Protein AF-0000000086153355 (afdb_homodimer)

Radius of gyration: 29.89 Å; Cα contacts (8 Å, |Δi|>4): 1565; chains: 2; bounding box: 69×89×56 Å

Sequence (736 aa):
MDMRAFPSSAESAKGYLESCPCASPSWCLPVALGPRGNETKKPEIFAFSVETDDRWKYYDWEKVTTVAWNVDKELMCHAHSKGVKIVVKHNFDDTDKLCDAGARRQWIQDTYEMIVSNYADGVNIDTEKPMYGNTARCQTQLVRELRTELNRHPLTRHAQITFDVSWAPRGVDGRYYEWQAIADVVDFLFVMSYDMRSQIYYQCIAAANSPLPLVRQGLEEFIKGFGIAPSKLVLGIPWYGYQYACDSYTPDNDICTIRAEPFFGAPCSDAAGKQINYGDIQRLVRTHGNSSRRWDALTSSPYLVYHDANPDTVIQLWYDDEESLRAKYRLVKELGLRGVGMWNADTLDYAEDLVGSQRMWDALEAAAMDMRAFPSSAESAKGYLESCPCASPSWCLPVALGPRGNETKKPEIFAFSVETDDRWKYYDWEKVTTVAWNVDKELMCHAHSKGVKIVVKHNFDDTDKLCDAGARRQWIQDTYEMIVSNYADGVNIDTEKPMYGNTARCQTQLVRELRTELNRHPLTRHAQITFDVSWAPRGVDGRYYEWQAIADVVDFLFVMSYDMRSQIYYQCIAAANSPLPLVRQGLEEFIKGFGIAPSKLVLGIPWYGYQYACDSYTPDNDICTIRAEPFFGAPCSDAAGKQINYGDIQRLVRTHGNSSRRWDALTSSPYLVYHDANPDTVIQLWYDDEESLRAKYRLVKELGLRGVGMWNADTLDYAEDLVGSQRMWDALEAAA

Nearest PDB structures (foldseek):
  4wiw-assembly6_F  TM=7.498E-01  e=8.161E-22  Desulfitobacterium hafniense DCB-2
  1itx-assembly1_A  TM=7.647E-01  e=3.119E-18  Niallia circulans
  6hm1-assembly1_A  TM=7.223E-01  e=4.065E-15  Serratia proteamaculans 568
  6f8n-assembly1_A  TM=7.076E-01  e=6.557E-15  Serratia proteamaculans 568
  4nzc-assembly1_A  TM=6.973E-01  e=1.192E-14  Serratia proteamaculans 568

Structure (mmCIF, N/CA/C/O backbone):
data_AF-0000000086153355-model_v1
#
loop_
_entity.id
_entity.type
_entity.pdbx_description
1 polymer 'GH18 domain-containing protein'
#
loop_
_atom_site.group_PDB
_atom_site.id
_atom_site.type_symbol
_atom_site.label_atom_id
_atom_site.label_alt_id
_atom_site.label_comp_id
_atom_site.label_asym_id
_atom_site.label_entity_id
_atom_site.label_seq_id
_atom_site.pdbx_PDB_ins_code
_atom_site.Cartn_x
_atom_site.Cartn_y
_atom_site.Cartn_z
_atom_site.occupancy
_atom_site.B_iso_or_equiv
_atom_site.auth_seq_id
_atom_site.auth_comp_id
_atom_site.auth_asym_id
_atom_site.auth_atom_id
_atom_site.pdbx_PDB_model_num
ATOM 1 N N . MET A 1 1 ? -28.953 41.375 13.219 1 29.53 1 MET A N 1
ATOM 2 C CA . MET A 1 1 ? -28.578 39.938 13.297 1 29.53 1 MET A CA 1
ATOM 3 C C . MET A 1 1 ? -29.531 39.188 14.188 1 29.53 1 MET A C 1
ATOM 5 O O . MET A 1 1 ? -29.766 39.562 15.336 1 29.53 1 MET A O 1
ATOM 9 N N . ASP A 1 2 ? -30.5 38.562 13.609 1 32.41 2 ASP A N 1
ATOM 10 C CA . ASP A 1 2 ? -31.656 38.062 14.344 1 32.41 2 ASP A CA 1
ATOM 11 C C . ASP A 1 2 ? -31.234 36.969 15.344 1 32.41 2 ASP A C 1
ATOM 13 O O . ASP A 1 2 ? -30.766 35.906 14.953 1 32.41 2 ASP A O 1
ATOM 17 N N . MET A 1 3 ? -30.938 37.375 16.5 1 35 3 MET A N 1
ATOM 18 C CA . MET A 1 3 ? -30.734 36.469 17.625 1 35 3 MET A CA 1
ATOM 19 C C . MET A 1 3 ? -31.875 35.469 17.734 1 35 3 MET A C 1
ATOM 21 O O . MET A 1 3 ? -31.953 34.688 18.688 1 35 3 MET A O 1
ATOM 25 N N . ARG A 1 4 ? -32.844 35.656 16.828 1 43.19 4 ARG A N 1
ATOM 26 C CA . ARG A 1 4 ? -34.031 34.812 16.906 1 43.19 4 ARG A CA 1
ATOM 27 C C . ARG A 1 4 ? -33.719 33.375 16.516 1 43.19 4 ARG A C 1
ATOM 29 O O . ARG A 1 4 ? -34.625 32.531 16.5 1 43.19 4 ARG A O 1
ATOM 36 N N . ALA A 1 5 ? -32.531 33.312 15.852 1 40.62 5 ALA A N 1
ATOM 37 C CA . ALA A 1 5 ? -32.25 31.969 15.367 1 40.62 5 ALA A CA 1
ATOM 38 C C . ALA A 1 5 ? -31.75 31.078 16.5 1 40.62 5 ALA A C 1
ATOM 40 O O . ALA A 1 5 ? -31.391 29.922 16.281 1 40.62 5 ALA A O 1
ATOM 41 N N . PHE A 1 6 ? -31.109 31.531 17.625 1 45 6 PHE A N 1
ATOM 42 C CA . PHE A 1 6 ? -30.766 30.672 18.75 1 45 6 PHE A CA 1
ATOM 43 C C . PHE A 1 6 ? -32.031 30.234 19.5 1 45 6 PHE A C 1
ATOM 45 O O . PHE A 1 6 ? -32.75 31.078 20.031 1 45 6 PHE A O 1
ATOM 52 N N . PRO A 1 7 ? -32.656 29.125 19.188 1 37.38 7 PRO A N 1
ATOM 53 C CA . PRO A 1 7 ? -33.844 28.828 19.969 1 37.38 7 PRO A CA 1
ATOM 54 C C . PRO A 1 7 ? -33.688 29.141 21.453 1 37.38 7 PRO A C 1
ATOM 56 O O . PRO A 1 7 ? -32.594 29.547 21.875 1 37.38 7 PRO A O 1
ATOM 59 N N . SER A 1 8 ? -34.406 28.109 22.312 1 38 8 SER A N 1
ATOM 60 C CA . SER A 1 8 ? -34.781 28.156 23.719 1 38 8 SER A CA 1
ATOM 61 C C . SER A 1 8 ? -33.562 28.484 24.594 1 38 8 SER A C 1
ATOM 63 O O . SER A 1 8 ? -33.688 29.281 25.531 1 38 8 SER A O 1
ATOM 65 N N . SER A 1 9 ? -32.406 27.672 25.062 1 41.72 9 SER A N 1
ATOM 66 C CA . SER A 1 9 ? -31.797 28.062 26.328 1 41.72 9 SER A CA 1
ATOM 67 C C . SER A 1 9 ? -31.031 29.375 26.188 1 41.72 9 SER A C 1
ATOM 69 O O . SER A 1 9 ? -29.859 29.391 25.828 1 41.72 9 SER A O 1
ATOM 71 N N . ALA A 1 10 ? -31.531 30.375 25.797 1 48.03 10 ALA A N 1
ATOM 72 C CA . ALA A 1 10 ? -31.234 31.797 25.688 1 48.03 10 ALA A CA 1
ATOM 73 C C . ALA A 1 10 ? -30.25 32.219 26.781 1 48.03 10 ALA A C 1
ATOM 75 O O . ALA A 1 10 ? -29.328 33 26.516 1 48.03 10 ALA A O 1
ATOM 76 N N . GLU A 1 11 ? -30.625 31.656 27.906 1 45.72 11 GLU A N 1
ATOM 77 C CA . GLU A 1 11 ? -29.781 31.969 29.062 1 45.72 11 GLU A CA 1
ATOM 78 C C . GLU A 1 11 ? -28.375 31.391 28.891 1 45.72 11 GLU A C 1
ATOM 80 O O . GLU A 1 11 ? -27.391 32.031 29.219 1 45.72 11 GLU A O 1
ATOM 85 N N . SER A 1 12 ? -28.312 30.078 28.312 1 57.16 12 SER A N 1
ATOM 86 C CA . SER A 1 12 ? -27.016 29.453 28.094 1 57.16 12 SER A CA 1
ATOM 87 C C . SER A 1 12 ? -26.219 30.188 27.031 1 57.16 12 SER A C 1
ATOM 89 O O . SER A 1 12 ? -25 30.391 27.188 1 57.16 12 SER A O 1
ATOM 91 N N . ALA A 1 13 ? -26.906 30.672 26.062 1 61.5 13 ALA A N 1
ATOM 92 C CA . ALA A 1 13 ? -26.203 31.453 25.031 1 61.5 13 ALA A CA 1
ATOM 93 C C . ALA A 1 13 ? -25.75 32.812 25.578 1 61.5 13 ALA A C 1
ATOM 95 O O . ALA A 1 13 ? -24.641 33.25 25.281 1 61.5 13 ALA A O 1
ATOM 96 N N . LYS A 1 14 ? -26.656 33.469 26.453 1 64.56 14 LYS A N 1
ATOM 97 C CA . LYS A 1 14 ? -26.281 34.719 27.078 1 64.56 14 LYS A CA 1
ATOM 98 C C . LYS A 1 14 ? -25.031 34.562 27.938 1 64.56 14 LYS A C 1
ATOM 100 O O . LYS A 1 14 ? -24.109 35.375 27.875 1 64.56 14 LYS A O 1
ATOM 105 N N . GLY A 1 15 ? -25.078 33.438 28.703 1 74.25 15 GLY A N 1
ATOM 106 C CA . GLY A 1 15 ? -23.891 33.188 29.5 1 74.25 15 GLY A CA 1
ATOM 107 C C . GLY A 1 15 ? -22.656 32.906 28.656 1 74.25 15 GLY A C 1
ATOM 108 O O . GLY A 1 15 ? -21.562 33.375 28.969 1 74.25 15 GLY A O 1
ATOM 109 N N . TYR A 1 16 ? -22.906 32.312 27.547 1 82.94 16 TYR A N 1
ATOM 110 C CA . TYR A 1 16 ? -21.844 31.984 26.609 1 82.94 16 TYR A CA 1
ATOM 111 C C . TYR A 1 16 ? -21.203 33.25 26.062 1 82.94 16 TYR A C 1
ATOM 113 O O . TYR A 1 16 ? -19.969 33.375 26.078 1 82.94 16 TYR A O 1
ATOM 121 N N . LEU A 1 17 ? -21.922 34.25 25.719 1 85.5 17 LEU A N 1
ATOM 122 C CA . LEU A 1 17 ? -21.391 35.469 25.109 1 85.5 17 LEU A CA 1
ATOM 123 C C . LEU A 1 17 ? -20.875 36.406 26.172 1 85.5 17 LEU A C 1
ATOM 125 O O . LEU A 1 17 ? -19.969 37.219 25.922 1 85.5 17 LEU A O 1
ATOM 129 N N . GLU A 1 18 ? -21.453 36.312 27.406 1 86.38 18 GLU A N 1
ATOM 130 C CA . GLU A 1 18 ? -21.016 37.156 28.5 1 86.38 18 GLU A CA 1
ATOM 131 C C . GLU A 1 18 ? -19.578 36.844 28.906 1 86.38 18 GLU A C 1
ATOM 133 O O . GLU A 1 18 ? -18.844 37.719 29.375 1 86.38 18 GLU A O 1
ATOM 138 N N . SER A 1 19 ? -19.172 35.656 28.688 1 89.56 19 SER A N 1
ATOM 139 C CA . SER A 1 19 ? -17.844 35.219 29.078 1 89.56 19 SER A CA 1
ATOM 140 C C . SER A 1 19 ? -16.875 35.281 27.906 1 89.56 19 SER A C 1
ATOM 142 O O . SER A 1 19 ? -15.719 34.844 28.016 1 89.56 19 SER A O 1
ATOM 144 N N . CYS A 1 20 ? -17.375 35.906 26.875 1 93.06 20 CYS A N 1
ATOM 145 C CA . CYS A 1 20 ? -16.547 36.031 25.688 1 93.06 20 CYS A CA 1
ATOM 146 C C . CYS A 1 20 ? -15.32 36.906 25.953 1 93.06 20 CYS A C 1
ATOM 148 O O . CYS A 1 20 ? -15.461 38.031 26.391 1 93.06 20 CYS A O 1
ATOM 150 N N . PRO A 1 21 ? -14.156 36.375 25.719 1 95.38 21 PRO A N 1
ATOM 151 C CA . PRO A 1 21 ? -12.93 37.156 26 1 95.38 21 PRO A CA 1
ATOM 152 C C . PRO A 1 21 ? -12.57 38.125 24.875 1 95.38 21 PRO A C 1
ATOM 154 O O . PRO A 1 21 ? -11.57 38.844 24.969 1 95.38 21 PRO A O 1
ATOM 157 N N . CYS A 1 22 ? -13.273 38.156 23.844 1 95.94 22 CYS A N 1
ATOM 158 C CA . CYS A 1 22 ? -12.922 38.938 22.672 1 95.94 22 CYS A CA 1
ATOM 159 C C . CYS A 1 22 ? -13.469 40.344 22.797 1 95.94 22 CYS A C 1
ATOM 161 O O . CYS A 1 22 ? -14.398 40.594 23.562 1 95.94 22 CYS A O 1
ATOM 163 N N . ALA A 1 23 ? -12.867 41.281 21.984 1 94.12 23 ALA A N 1
ATOM 164 C CA . ALA A 1 23 ? -13.32 42.656 21.953 1 94.12 23 ALA A CA 1
ATOM 165 C C . ALA A 1 23 ? -14.75 42.75 21.422 1 94.12 23 ALA A C 1
ATOM 167 O O . ALA A 1 23 ? -15.523 43.625 21.859 1 94.12 23 ALA A O 1
ATOM 168 N N . SER A 1 24 ? -15.047 41.844 20.453 1 91.62 24 SER A N 1
ATOM 169 C CA . SER A 1 24 ? -16.391 41.75 19.922 1 91.62 24 SER A CA 1
ATOM 170 C C . SER A 1 24 ? -17.031 40.406 20.297 1 91.62 24 SER A C 1
ATOM 172 O O . SER A 1 24 ? -16.484 39.344 19.953 1 91.62 24 SER A O 1
ATOM 174 N N . PRO A 1 25 ? -18.141 40.469 20.859 1 90.12 25 PRO A N 1
ATOM 175 C CA . PRO A 1 25 ? -18.797 39.188 21.219 1 90.12 25 PRO A CA 1
ATOM 176 C C . PRO A 1 25 ? -19.125 38.344 20.016 1 90.12 25 PRO A C 1
ATOM 178 O O . PRO A 1 25 ? -19.219 37.125 20.125 1 90.12 25 PRO A O 1
ATOM 181 N N . SER A 1 26 ? -19.328 38.906 18.859 1 89.81 26 SER A N 1
ATOM 182 C CA . SER A 1 26 ? -19.641 38.156 17.656 1 89.81 26 SER A CA 1
ATOM 183 C C . SER A 1 26 ? -18.5 37.219 17.266 1 89.81 26 SER A C 1
ATOM 185 O O . SER A 1 26 ? -18.703 36.25 16.531 1 89.81 26 SER A O 1
ATOM 187 N N . TRP A 1 27 ? -17.234 37.562 17.75 1 92.75 27 TRP A N 1
ATOM 188 C CA . TRP A 1 27 ? -16.062 36.719 17.438 1 92.75 27 TRP A CA 1
ATOM 189 C C . TRP A 1 27 ? -16.062 35.438 18.281 1 92.75 27 TRP A C 1
ATOM 191 O O . TRP A 1 27 ? -15.281 34.531 18.016 1 92.75 27 TRP A O 1
ATOM 201 N N . CYS A 1 28 ? -17 35.375 19.234 1 93.81 28 CYS A N 1
ATOM 202 C CA . CYS A 1 28 ? -17.094 34.156 20.047 1 93.81 28 CYS A CA 1
ATOM 203 C C . CYS A 1 28 ? -18.172 33.219 19.5 1 93.81 28 CYS A C 1
ATOM 205 O O . CYS A 1 28 ? -18.344 32.125 20.016 1 93.81 28 CYS A O 1
ATOM 207 N N . LEU A 1 29 ? -18.812 33.594 18.453 1 92.5 29 LEU A N 1
ATOM 208 C CA . LEU A 1 29 ? -19.688 32.688 17.703 1 92.5 29 LEU A CA 1
ATOM 209 C C . LEU A 1 29 ? -18.891 31.875 16.719 1 92.5 29 LEU A C 1
ATOM 211 O O . LEU A 1 29 ? -17.859 32.312 16.203 1 92.5 29 LEU A O 1
ATOM 215 N N . PRO A 1 30 ? -19.406 30.625 16.484 1 93.5 30 PRO A N 1
ATOM 216 C CA . PRO A 1 30 ? -18.766 29.891 15.391 1 93.5 30 PRO A CA 1
ATOM 217 C C . PRO A 1 30 ? -18.703 30.703 14.094 1 93.5 30 PRO A C 1
ATOM 219 O O . PRO A 1 30 ? -19.641 31.422 13.773 1 93.5 30 PRO A O 1
ATOM 222 N N . VAL A 1 31 ? -17.656 30.531 13.367 1 93.38 31 VAL A N 1
ATOM 223 C CA . VAL A 1 31 ? -17.422 31.266 12.133 1 93.38 31 VAL A CA 1
ATOM 224 C C . VAL A 1 31 ? -18.594 31.078 11.18 1 93.38 31 VAL A C 1
ATOM 226 O O . VAL A 1 31 ? -19 32 10.492 1 93.38 31 VAL A O 1
ATOM 229 N N . ALA A 1 32 ? -19.125 29.891 11.125 1 88.94 32 ALA A N 1
ATOM 230 C CA . ALA A 1 32 ? -20.25 29.562 10.242 1 88.94 32 ALA A CA 1
ATOM 231 C C . ALA A 1 32 ? -21.453 30.453 10.531 1 88.94 32 ALA A C 1
ATOM 233 O O . ALA A 1 32 ? -22.297 30.672 9.656 1 88.94 32 ALA A O 1
ATOM 234 N N . LEU A 1 33 ? -21.562 30.922 11.703 1 80.38 33 LEU A N 1
ATOM 235 C CA . LEU A 1 33 ? -22.688 31.75 12.133 1 80.38 33 LEU A CA 1
ATOM 236 C C . LEU A 1 33 ? -22.297 33.219 12.188 1 80.38 33 LEU A C 1
ATOM 238 O O . LEU A 1 33 ? -23.141 34.062 12.477 1 80.38 33 LEU A O 1
ATOM 242 N N . GLY A 1 34 ? -21 33.375 11.852 1 69.12 34 GLY A N 1
ATOM 243 C CA . GLY A 1 34 ? -20.516 34.719 11.938 1 69.12 34 GLY A CA 1
ATOM 244 C C . GLY A 1 34 ? -20.688 35.5 10.648 1 69.12 34 GLY A C 1
ATOM 245 O O . GLY A 1 34 ? -21.25 35 9.68 1 69.12 34 GLY A O 1
ATOM 246 N N . PRO A 1 35 ? -20.391 36.656 10.727 1 66.81 35 PRO A N 1
ATOM 247 C CA . PRO A 1 35 ? -20.578 37.531 9.586 1 66.81 35 PRO A CA 1
ATOM 248 C C . PRO A 1 35 ? -19.859 37.062 8.328 1 66.81 35 PRO A C 1
ATOM 250 O O . PRO A 1 35 ? -20.234 37.406 7.215 1 66.81 35 PRO A O 1
ATOM 253 N N . ARG A 1 36 ? -18.891 36.156 8.445 1 66.19 36 ARG A N 1
ATOM 254 C CA . ARG A 1 36 ? -18.078 35.688 7.324 1 66.19 36 ARG A CA 1
ATOM 255 C C . ARG A 1 36 ? -18.359 34.25 6.98 1 66.19 36 ARG A C 1
ATOM 257 O O . ARG A 1 36 ? -17.562 33.594 6.301 1 66.19 36 ARG A O 1
ATOM 264 N N . GLY A 1 37 ? -19.375 33.656 7.57 1 65.06 37 GLY A N 1
ATOM 265 C CA . GLY A 1 37 ? -19.672 32.25 7.434 1 65.06 37 GLY A CA 1
ATOM 266 C C . GLY A 1 37 ? -19.828 31.812 5.988 1 65.06 37 GLY A C 1
ATOM 267 O O . GLY A 1 37 ? -19.625 30.641 5.664 1 65.06 37 GLY A O 1
ATOM 268 N N . ASN A 1 38 ? -20.266 32.625 5.074 1 56.66 38 ASN A N 1
ATOM 269 C CA . ASN A 1 38 ? -20.609 32.25 3.705 1 56.66 38 ASN A CA 1
ATOM 270 C C . ASN A 1 38 ? -19.453 32.562 2.744 1 56.66 38 ASN A C 1
ATOM 272 O O . ASN A 1 38 ? -19.594 32.406 1.532 1 56.66 38 ASN A O 1
ATOM 276 N N . GLU A 1 39 ? -18.406 33 3.137 1 53.31 39 GLU A N 1
ATOM 277 C CA . GLU A 1 39 ? -17.406 33.5 2.195 1 53.31 39 GLU A CA 1
ATOM 278 C C . GLU A 1 39 ? -16.578 32.344 1.614 1 53.31 39 GLU A C 1
ATOM 280 O O . GLU A 1 39 ? -15.773 32.562 0.706 1 53.31 39 GLU A O 1
ATOM 285 N N . THR A 1 40 ? -16.422 31.031 2.041 1 57.69 40 THR A N 1
ATOM 286 C CA . THR A 1 40 ? -15.133 30.406 1.789 1 57.69 40 THR A CA 1
ATOM 287 C C . THR A 1 40 ? -15.156 29.625 0.48 1 57.69 40 THR A C 1
ATOM 289 O O . THR A 1 40 ? -15.797 28.578 0.392 1 57.69 40 THR A O 1
ATOM 292 N N . LYS A 1 41 ? -15.172 30.312 -0.732 1 62.72 41 LYS A N 1
ATOM 293 C CA . LYS A 1 41 ? -14.977 29.594 -1.983 1 62.72 41 LYS A CA 1
ATOM 294 C C . LYS A 1 41 ? -13.516 29.188 -2.158 1 62.72 41 LYS A C 1
ATOM 296 O O . LYS A 1 41 ? -13.117 28.703 -3.225 1 62.72 41 LYS A O 1
ATOM 301 N N . LYS A 1 42 ? -12.695 29.156 -1.145 1 80.94 42 LYS A N 1
ATOM 302 C CA . LYS A 1 42 ? -11.273 28.891 -1.334 1 80.94 42 LYS A CA 1
ATOM 303 C C . LYS A 1 42 ? -10.906 27.484 -0.849 1 80.94 42 LYS A C 1
ATOM 305 O O . LYS A 1 42 ? -11.641 26.891 -0.056 1 80.94 42 LYS A O 1
ATOM 310 N N . PRO A 1 43 ? -9.93 26.953 -1.496 1 92.19 43 PRO A N 1
ATOM 311 C CA . PRO A 1 43 ? -9.43 25.688 -0.966 1 92.19 43 PRO A CA 1
ATOM 312 C C . PRO A 1 43 ? -9.133 25.75 0.53 1 92.19 43 PRO A C 1
ATOM 314 O O . PRO A 1 43 ? -8.703 26.797 1.037 1 92.19 43 PRO A O 1
ATOM 317 N N . GLU A 1 44 ? -9.516 24.734 1.156 1 96.56 44 GLU A N 1
ATOM 318 C CA . GLU A 1 44 ? -9.156 24.609 2.568 1 96.56 44 GLU A CA 1
ATOM 319 C C . GLU A 1 44 ? -7.652 24.75 2.773 1 96.56 44 GLU A C 1
ATOM 321 O O . GLU A 1 44 ? -6.859 24.109 2.08 1 96.56 44 GLU A O 1
ATOM 326 N N . ILE A 1 45 ? -7.238 25.703 3.531 1 98 45 ILE A N 1
ATOM 327 C CA . ILE A 1 45 ? -5.879 25.781 4.055 1 98 45 ILE A CA 1
ATOM 328 C C . ILE A 1 45 ? -5.883 25.5 5.555 1 98 45 ILE A C 1
ATOM 330 O O . ILE A 1 45 ? -6.191 26.391 6.355 1 98 45 ILE A O 1
ATOM 334 N N . PHE A 1 46 ? -5.543 24.266 5.918 1 98.31 46 PHE A N 1
ATOM 335 C CA . PHE A 1 46 ? -5.652 23.719 7.262 1 98.31 46 PHE A CA 1
ATOM 336 C C . PHE A 1 46 ? -4.301 23.719 7.965 1 98.31 46 PHE A C 1
ATOM 338 O O . PHE A 1 46 ? -3.41 22.938 7.621 1 98.31 46 PHE A O 1
ATOM 345 N N . ALA A 1 47 ? -4.094 24.562 8.977 1 98.69 47 ALA A N 1
ATOM 346 C CA . ALA A 1 47 ? -2.789 24.734 9.609 1 98.69 47 ALA A CA 1
ATOM 347 C C . ALA A 1 47 ? -2.799 24.188 11.039 1 98.69 47 ALA A C 1
ATOM 349 O O . ALA A 1 47 ? -3.609 24.625 11.859 1 98.69 47 ALA A O 1
ATOM 350 N N . PHE A 1 48 ? -1.908 23.312 11.344 1 98.88 48 PHE A N 1
ATOM 351 C CA . PHE A 1 48 ? -1.728 22.875 12.727 1 98.88 48 PHE A CA 1
ATOM 352 C C . PHE A 1 48 ? -0.868 23.875 13.5 1 98.88 48 PHE A C 1
ATOM 354 O O . PHE A 1 48 ? 0.189 24.297 13.016 1 98.88 48 PHE A O 1
ATOM 361 N N . SER A 1 49 ? -1.345 24.312 14.578 1 98.62 49 SER A N 1
ATOM 362 C CA . SER A 1 49 ? -0.659 25.188 15.531 1 98.62 49 SER A CA 1
ATOM 363 C C . SER A 1 49 ? -0.399 24.484 16.844 1 98.62 49 SER A C 1
ATOM 365 O O . SER A 1 49 ? -1.336 24.172 17.594 1 98.62 49 SER A O 1
ATOM 367 N N . VAL A 1 50 ? 0.883 24.25 17.156 1 96.94 50 VAL A N 1
ATOM 368 C CA . VAL A 1 50 ? 1.139 23.344 18.281 1 96.94 50 VAL A CA 1
ATOM 369 C C . VAL A 1 50 ? 1.957 24.078 19.344 1 96.94 50 VAL A C 1
ATOM 371 O O . VAL A 1 50 ? 2.045 23.625 20.484 1 96.94 50 VAL A O 1
ATOM 374 N N . GLU A 1 51 ? 2.5 25.219 19.016 1 95.44 51 GLU A N 1
ATOM 375 C CA . GLU A 1 51 ? 3.285 25.984 19.969 1 95.44 51 GLU A CA 1
ATOM 376 C C . GLU A 1 51 ? 2.395 26.906 20.812 1 95.44 51 GLU A C 1
ATOM 378 O O . GLU A 1 51 ? 1.322 27.312 20.359 1 95.44 51 GLU A O 1
ATOM 383 N N . THR A 1 52 ? 2.848 27.266 21.953 1 91.06 52 THR A N 1
ATOM 384 C CA . THR A 1 52 ? 2.051 28.062 22.875 1 91.06 52 THR A CA 1
ATOM 385 C C . THR A 1 52 ? 2.498 29.516 22.844 1 91.06 52 THR A C 1
ATOM 387 O O . THR A 1 52 ? 1.938 30.359 23.562 1 91.06 52 THR A O 1
ATOM 390 N N . ASP A 1 53 ? 3.469 29.828 22.062 1 93.12 53 ASP A N 1
ATOM 391 C CA . ASP A 1 53 ? 3.922 31.219 21.969 1 93.12 53 ASP A CA 1
ATOM 392 C C . ASP A 1 53 ? 3.186 31.969 20.844 1 93.12 53 ASP A C 1
ATOM 394 O O . ASP A 1 53 ? 2.178 31.469 20.328 1 93.12 53 ASP A O 1
ATOM 398 N N . ASP A 1 54 ? 3.584 33.219 20.5 1 93.75 54 ASP A N 1
ATOM 399 C CA . ASP A 1 54 ? 2.814 34.125 19.656 1 93.75 54 ASP A CA 1
ATOM 400 C C . ASP A 1 54 ? 3.164 33.938 18.188 1 93.75 54 ASP A C 1
ATOM 402 O O . ASP A 1 54 ? 2.877 34.812 17.359 1 93.75 54 ASP A O 1
ATOM 406 N N . ARG A 1 55 ? 3.723 32.781 17.781 1 95.62 55 ARG A N 1
ATOM 407 C CA . ARG A 1 55 ? 4.094 32.562 16.391 1 95.62 55 ARG A CA 1
ATOM 408 C C . ARG A 1 55 ? 2.877 32.656 15.469 1 95.62 55 ARG A C 1
ATOM 410 O O . ARG A 1 55 ? 2.998 33.062 14.305 1 95.62 55 ARG A O 1
ATOM 417 N N . TRP A 1 56 ? 1.726 32.344 16.062 1 97.88 56 TRP A N 1
ATOM 418 C CA . TRP A 1 56 ? 0.514 32.344 15.25 1 97.88 56 TRP A CA 1
ATOM 419 C C . TRP A 1 56 ? 0.248 33.75 14.688 1 97.88 56 TRP A C 1
ATOM 421 O O . TRP A 1 56 ? -0.433 33.906 13.672 1 97.88 56 TRP A O 1
ATOM 431 N N . LYS A 1 57 ? 0.755 34.812 15.312 1 97.62 57 LYS A N 1
ATOM 432 C CA . LYS A 1 57 ? 0.544 36.188 14.859 1 97.62 57 LYS A CA 1
ATOM 433 C C . LYS A 1 57 ? 1.176 36.406 13.492 1 97.62 57 LYS A C 1
ATOM 435 O O . LYS A 1 57 ? 0.848 37.406 12.805 1 97.62 57 LYS A O 1
ATOM 440 N N . TYR A 1 58 ? 2.07 35.5 13.094 1 97.56 58 TYR A N 1
ATOM 441 C CA . TYR A 1 58 ? 2.818 35.688 11.852 1 97.56 58 TYR A CA 1
ATOM 442 C C . TYR A 1 58 ? 2.279 34.781 10.75 1 97.56 58 TYR A C 1
ATOM 444 O O . TYR A 1 58 ? 2.824 34.75 9.648 1 97.56 58 TYR A O 1
ATOM 452 N N . TYR A 1 59 ? 1.237 33.938 11 1 98.19 59 TYR A N 1
ATOM 453 C CA . TYR A 1 59 ? 0.613 33.156 9.945 1 98.19 59 TYR A CA 1
ATOM 454 C C . TYR A 1 59 ? 0.077 34.062 8.836 1 98.19 59 TYR A C 1
ATOM 456 O O . TYR A 1 59 ? -0.082 35.25 9.031 1 98.19 59 TYR A O 1
ATOM 464 N N . ASP A 1 60 ? -0.088 33.562 7.617 1 97.44 60 ASP A N 1
ATOM 465 C CA . ASP A 1 60 ? -0.775 34.312 6.562 1 97.44 60 ASP A CA 1
ATOM 466 C C . ASP A 1 60 ? -2.291 34.188 6.699 1 97.44 60 ASP A C 1
ATOM 468 O O . ASP A 1 60 ? -2.895 33.281 6.137 1 97.44 60 ASP A O 1
ATOM 472 N N . TRP A 1 61 ? -2.912 35.156 7.355 1 96.31 61 TRP A N 1
ATOM 473 C CA . TRP A 1 61 ? -4.316 35.094 7.738 1 96.31 61 TRP A CA 1
ATOM 474 C C . TRP A 1 61 ? -5.223 35.344 6.543 1 96.31 61 TRP A C 1
ATOM 476 O O . TRP A 1 61 ? -6.438 35.156 6.617 1 96.31 61 TRP A O 1
ATOM 486 N N . GLU A 1 62 ? -4.68 35.781 5.43 1 93.5 62 GLU A N 1
ATOM 487 C CA . GLU A 1 62 ? -5.457 35.906 4.199 1 93.5 62 GLU A CA 1
ATOM 488 C C . GLU A 1 62 ? -5.633 34.562 3.508 1 93.5 62 GLU A C 1
ATOM 490 O O . GLU A 1 62 ? -6.496 34.406 2.639 1 93.5 62 GLU A O 1
ATOM 495 N N . LYS A 1 63 ? -4.797 33.594 3.955 1 95.06 63 LYS A N 1
ATOM 496 C CA . LYS A 1 63 ? -4.812 32.281 3.279 1 95.06 63 LYS A CA 1
ATOM 497 C C . LYS A 1 63 ? -5.414 31.219 4.176 1 95.06 63 LYS A C 1
ATOM 499 O O . LYS A 1 63 ? -6.184 30.375 3.707 1 95.06 63 LYS A O 1
ATOM 504 N N . VAL A 1 64 ? -5.078 31.188 5.41 1 96.56 64 VAL A N 1
ATOM 505 C CA . VAL A 1 64 ? -5.469 30.125 6.324 1 96.56 64 VAL A CA 1
ATOM 506 C C . VAL A 1 64 ? -6.988 30.109 6.492 1 96.56 64 VAL A C 1
ATOM 508 O O . VAL A 1 64 ? -7.609 31.172 6.617 1 96.56 64 VAL A O 1
ATOM 511 N N . THR A 1 65 ? -7.609 28.906 6.41 1 96.25 65 THR A N 1
ATOM 512 C CA . THR A 1 65 ? -9.055 28.797 6.586 1 96.25 65 THR A CA 1
ATOM 513 C C . THR A 1 65 ? -9.383 28.141 7.926 1 96.25 65 THR A C 1
ATOM 515 O O . THR A 1 65 ? -10.484 28.328 8.453 1 96.25 65 THR A O 1
ATOM 518 N N . THR A 1 66 ? -8.477 27.344 8.438 1 97.44 66 THR A N 1
ATOM 519 C CA . THR A 1 66 ? -8.672 26.625 9.695 1 97.44 66 THR A CA 1
ATOM 520 C C . THR A 1 66 ? -7.355 26.469 10.445 1 97.44 66 THR A C 1
ATOM 522 O O . THR A 1 66 ? -6.336 26.125 9.852 1 97.44 66 THR A O 1
ATOM 525 N N . VAL A 1 67 ? -7.305 26.797 11.719 1 98.5 67 VAL A N 1
ATOM 526 C CA . VAL A 1 67 ? -6.191 26.516 12.617 1 98.5 67 VAL A CA 1
ATOM 527 C C . VAL A 1 67 ? -6.59 25.406 13.594 1 98.5 67 VAL A C 1
ATOM 529 O O . VAL A 1 67 ? -7.648 25.469 14.219 1 98.5 67 VAL A O 1
ATOM 532 N N . ALA A 1 68 ? -5.738 24.406 13.727 1 98.81 68 ALA A N 1
ATOM 533 C CA . ALA A 1 68 ? -6.082 23.25 14.539 1 98.81 68 ALA A CA 1
ATOM 534 C C . ALA A 1 68 ? -5.203 23.156 15.781 1 98.81 68 ALA A C 1
ATOM 536 O O . ALA A 1 68 ? -4.02 23.5 15.734 1 98.81 68 ALA A O 1
ATOM 537 N N . TRP A 1 69 ? -5.766 22.719 16.922 1 98.62 69 TRP A N 1
ATOM 538 C CA . TRP A 1 69 ? -5.129 22.188 18.125 1 98.62 69 TRP A CA 1
ATOM 539 C C . TRP A 1 69 ? -4.805 23.297 19.109 1 98.62 69 TRP A C 1
ATOM 541 O O . TRP A 1 69 ? -4.758 23.062 20.312 1 98.62 69 TRP A O 1
ATOM 551 N N . ASN A 1 70 ? -4.527 24.547 18.641 1 98.06 70 ASN A N 1
ATOM 552 C CA . ASN A 1 70 ? -4.211 25.672 19.516 1 98.06 70 ASN A CA 1
ATOM 553 C C . ASN A 1 70 ? -5.473 26.375 20 1 98.06 70 ASN A C 1
ATOM 555 O O . ASN A 1 70 ? -6.25 26.891 19.203 1 98.06 70 ASN A O 1
ATOM 559 N N . VAL A 1 71 ? -5.691 26.484 21.328 1 95.62 71 VAL A N 1
ATOM 560 C CA . VAL A 1 71 ? -6.945 27 21.859 1 95.62 71 VAL A CA 1
ATOM 561 C C . VAL A 1 71 ? -6.68 28.297 22.625 1 95.62 71 VAL A C 1
ATOM 563 O O . VAL A 1 71 ? -7.465 28.688 23.484 1 95.62 71 VAL A O 1
ATOM 566 N N . ASP A 1 72 ? -5.504 28.906 22.328 1 97.44 72 ASP A N 1
ATOM 567 C CA . ASP A 1 72 ? -5.234 30.234 22.875 1 97.44 72 ASP A CA 1
ATOM 568 C C . ASP A 1 72 ? -6.367 31.203 22.547 1 97.44 72 ASP A C 1
ATOM 570 O O . ASP A 1 72 ? -6.809 31.297 21.391 1 97.44 72 ASP A O 1
ATOM 574 N N . LYS A 1 73 ? -6.848 31.953 23.578 1 97 73 LYS A N 1
ATOM 575 C CA . LYS A 1 73 ? -8.031 32.781 23.391 1 97 73 LYS A CA 1
ATOM 576 C C . LYS A 1 73 ? -7.711 34 22.531 1 97 73 LYS A C 1
ATOM 578 O O . LYS A 1 73 ? -8.562 34.469 21.781 1 97 73 LYS A O 1
ATOM 583 N N . GLU A 1 74 ? -6.52 34.5 22.625 1 97.31 74 GLU A N 1
ATOM 584 C CA . GLU A 1 74 ? -6.145 35.625 21.734 1 97.31 74 GLU A CA 1
ATOM 585 C C . GLU A 1 74 ? -6.082 35.156 20.281 1 97.31 74 GLU A C 1
ATOM 587 O O . GLU A 1 74 ? -6.527 35.875 19.375 1 97.31 74 GLU A O 1
ATOM 592 N N . LEU A 1 75 ? -5.5 33.969 20.062 1 98 75 LEU A N 1
ATOM 593 C CA . LEU A 1 75 ? -5.492 33.375 18.734 1 98 75 LEU A CA 1
ATOM 594 C C . LEU A 1 75 ? -6.914 33.156 18.219 1 98 75 LEU A C 1
ATOM 596 O O . LEU A 1 75 ? -7.219 33.531 17.078 1 98 75 LEU A O 1
ATOM 600 N N . MET A 1 76 ? -7.73 32.594 19.094 1 97.19 76 MET A N 1
ATOM 601 C CA . MET A 1 76 ? -9.117 32.312 18.734 1 97.19 76 MET A CA 1
ATOM 602 C C . MET A 1 76 ? -9.828 33.594 18.312 1 97.19 76 MET A C 1
ATOM 604 O O . MET A 1 76 ? -10.453 33.656 17.25 1 97.19 76 MET A O 1
ATOM 608 N N . CYS A 1 77 ? -9.727 34.719 19.062 1 97.06 77 CYS A N 1
ATOM 609 C CA . CYS A 1 77 ? -10.352 36 18.75 1 97.06 77 CYS A CA 1
ATOM 610 C C . CYS A 1 77 ? -9.836 36.531 17.422 1 97.06 77 CYS A C 1
ATOM 612 O O . CYS A 1 77 ? -10.617 37 16.594 1 97.06 77 CYS A O 1
ATOM 614 N N . HIS A 1 78 ? -8.57 36.469 17.281 1 97.19 78 HIS A N 1
ATOM 615 C CA . HIS A 1 78 ? -7.957 36.938 16.047 1 97.19 78 HIS A CA 1
ATOM 616 C C . HIS A 1 78 ? -8.438 36.156 14.836 1 97.19 78 HIS A C 1
ATOM 618 O O . HIS A 1 78 ? -8.852 36.75 13.836 1 97.19 78 HIS A O 1
ATOM 624 N N . ALA A 1 79 ? -8.398 34.812 14.922 1 96.81 79 ALA A N 1
ATOM 625 C CA . ALA A 1 79 ? -8.836 33.938 13.828 1 96.81 79 ALA A CA 1
ATOM 626 C C . ALA A 1 79 ? -10.281 34.219 13.445 1 96.81 79 ALA A C 1
ATOM 628 O O . ALA A 1 79 ? -10.586 34.438 12.266 1 96.81 79 ALA A O 1
ATOM 629 N N . HIS A 1 80 ? -11.125 34.281 14.383 1 95.88 80 HIS A N 1
ATOM 630 C CA . HIS A 1 80 ? -12.547 34.531 14.133 1 95.88 80 HIS A CA 1
ATOM 631 C C . HIS A 1 80 ? -12.758 35.906 13.5 1 95.88 80 HIS A C 1
ATOM 633 O O . HIS A 1 80 ? -13.633 36.062 12.648 1 95.88 80 HIS A O 1
ATOM 639 N N . SER A 1 81 ? -12.008 36.844 13.984 1 94.5 81 SER A N 1
ATOM 640 C CA . SER A 1 81 ? -12.133 38.188 13.406 1 94.5 81 SER A CA 1
ATOM 641 C C . SER A 1 81 ? -11.82 38.188 11.914 1 94.5 81 SER A C 1
ATOM 643 O O . SER A 1 81 ? -12.234 39.062 11.18 1 94.5 81 SER A O 1
ATOM 645 N N . LYS A 1 82 ? -11.086 37.156 11.445 1 93.62 82 LYS A N 1
ATOM 646 C CA . LYS A 1 82 ? -10.688 37.062 10.047 1 93.62 82 LYS A CA 1
ATOM 647 C C . LYS A 1 82 ? -11.531 36 9.328 1 93.62 82 LYS A C 1
ATOM 649 O O . LYS A 1 82 ? -11.273 35.688 8.164 1 93.62 82 LYS A O 1
ATOM 654 N N . GLY A 1 83 ? -12.469 35.375 10.016 1 93.31 83 GLY A N 1
ATOM 655 C CA . GLY A 1 83 ? -13.289 34.312 9.438 1 93.31 83 GLY A CA 1
ATOM 656 C C . GLY A 1 83 ? -12.586 32.969 9.352 1 93.31 83 GLY A C 1
ATOM 657 O O . GLY A 1 83 ? -12.945 32.125 8.539 1 93.31 83 GLY A O 1
ATOM 658 N N . VAL A 1 84 ? -11.492 32.812 10.102 1 95.81 84 VAL A N 1
ATOM 659 C CA . VAL A 1 84 ? -10.727 31.578 10.133 1 95.81 84 VAL A CA 1
ATOM 660 C C . VAL A 1 84 ? -11.219 30.688 11.273 1 95.81 84 VAL A C 1
ATOM 662 O O . VAL A 1 84 ? -11.391 31.156 12.398 1 95.81 84 VAL A O 1
ATOM 665 N N . LYS A 1 85 ? -11.445 29.453 11.016 1 96.88 85 LYS A N 1
ATOM 666 C CA . LYS A 1 85 ? -11.961 28.5 12 1 96.88 85 LYS A CA 1
ATOM 667 C C . LYS A 1 85 ? -10.867 28.047 12.961 1 96.88 85 LYS A C 1
ATOM 669 O O . LYS A 1 85 ? -9.688 28.016 12.594 1 96.88 85 LYS A O 1
ATOM 674 N N . ILE A 1 86 ? -11.289 27.734 14.148 1 97.5 86 ILE A N 1
ATOM 675 C CA . ILE A 1 86 ? -10.469 27.062 15.148 1 97.5 86 ILE A CA 1
ATOM 676 C C . ILE A 1 86 ? -11.07 25.688 15.469 1 97.5 86 ILE A C 1
ATOM 678 O O . ILE A 1 86 ? -12.266 25.578 15.75 1 97.5 86 ILE A O 1
ATOM 682 N N . VAL A 1 87 ? -10.219 24.641 15.398 1 98.69 87 VAL A N 1
ATOM 683 C CA . VAL A 1 87 ? -10.727 23.328 15.781 1 98.69 87 VAL A CA 1
ATOM 684 C C . VAL A 1 87 ? -9.852 22.734 16.891 1 98.69 87 VAL A C 1
ATOM 686 O O . VAL A 1 87 ? -8.633 22.875 16.859 1 98.69 87 VAL A O 1
ATOM 689 N N . VAL A 1 88 ? -10.484 22.141 17.953 1 98.75 88 VAL A N 1
ATOM 690 C CA . VAL A 1 88 ? -9.766 21.531 19.062 1 98.75 88 VAL A CA 1
ATOM 691 C C . VAL A 1 88 ? -9.281 20.141 18.672 1 98.75 88 VAL A C 1
ATOM 693 O O . VAL A 1 88 ? -9.766 19.562 17.703 1 98.75 88 VAL A O 1
ATOM 696 N N . LYS A 1 89 ? -8.266 19.656 19.391 1 98.69 89 LYS A N 1
ATOM 697 C CA . LYS A 1 89 ? -7.859 18.266 19.297 1 98.69 89 LYS A CA 1
ATOM 698 C C . LYS A 1 89 ? -8.547 17.422 20.375 1 98.69 89 LYS A C 1
ATOM 700 O O . LYS A 1 89 ? -8.492 17.766 21.562 1 98.69 89 LYS A O 1
ATOM 705 N N . HIS A 1 90 ? -9.164 16.406 20.047 1 98.38 90 HIS A N 1
ATOM 706 C CA . HIS A 1 90 ? -9.633 15.43 21.016 1 98.38 90 HIS A CA 1
ATOM 707 C C . HIS A 1 90 ? -9.617 14.016 20.422 1 98.38 90 HIS A C 1
ATOM 709 O O . HIS A 1 90 ? -10.328 13.734 19.453 1 98.38 90 HIS A O 1
ATOM 715 N N . ASN A 1 91 ? -8.812 13.141 20.984 1 97.69 91 ASN A N 1
ATOM 716 C CA . ASN A 1 91 ? -8.672 11.766 20.531 1 97.69 91 ASN A CA 1
ATOM 717 C C . ASN A 1 91 ? -9.297 10.781 21.516 1 97.69 91 ASN A C 1
ATOM 719 O O . ASN A 1 91 ? -9.32 11.039 22.734 1 97.69 91 ASN A O 1
ATOM 723 N N . PHE A 1 92 ? -9.805 9.742 21.016 1 97.62 92 PHE A N 1
ATOM 724 C CA . PHE A 1 92 ? -10.164 8.609 21.859 1 97.62 92 PHE A CA 1
ATOM 725 C C . PHE A 1 92 ? -8.977 7.664 22.031 1 97.62 92 PHE A C 1
ATOM 727 O O . PHE A 1 92 ? -8.836 6.695 21.281 1 97.62 92 PHE A O 1
ATOM 734 N N . ASP A 1 93 ? -8.188 7.777 23 1 95.25 93 ASP A N 1
ATOM 735 C CA . ASP A 1 93 ? -6.883 7.137 23.125 1 95.25 93 ASP A CA 1
ATOM 736 C C . ASP A 1 93 ? -7.027 5.688 23.594 1 95.25 93 ASP A C 1
ATOM 738 O O . ASP A 1 93 ? -6.266 4.816 23.172 1 95.25 93 ASP A O 1
ATOM 742 N N . ASP A 1 94 ? -7.988 5.473 24.484 1 96.62 94 ASP A N 1
ATOM 743 C CA . ASP A 1 94 ? -8.211 4.117 24.969 1 96.62 94 ASP A CA 1
ATOM 744 C C . ASP A 1 94 ? -9.031 3.303 23.969 1 96.62 94 ASP A C 1
ATOM 746 O O . ASP A 1 94 ? -10.195 2.979 24.234 1 96.62 94 ASP A O 1
ATOM 750 N N . THR A 1 95 ? -8.375 2.867 22.938 1 97.62 95 THR A N 1
ATOM 751 C CA . THR A 1 95 ? -9.094 2.289 21.812 1 97.62 95 THR A CA 1
ATOM 752 C C . THR A 1 95 ? -9.719 0.951 22.188 1 97.62 95 THR A C 1
ATOM 754 O O . THR A 1 95 ? -10.617 0.465 21.5 1 97.62 95 THR A O 1
ATOM 757 N N . ASP A 1 96 ? -9.297 0.337 23.281 1 97.19 96 ASP A N 1
ATOM 758 C CA . ASP A 1 96 ? -9.914 -0.889 23.781 1 97.19 96 ASP A CA 1
ATOM 759 C C . ASP A 1 96 ? -11.352 -0.638 24.234 1 97.19 96 ASP A C 1
ATOM 761 O O . ASP A 1 96 ? -12.148 -1.575 24.328 1 97.19 96 ASP A O 1
ATOM 765 N N . LYS A 1 97 ? -11.688 0.651 24.453 1 98.38 97 LYS A N 1
ATOM 766 C CA . LYS A 1 97 ? -13.008 0.995 24.969 1 98.38 97 LYS A CA 1
ATOM 767 C C . LYS A 1 97 ? -13.875 1.61 23.859 1 98.38 97 LYS A C 1
ATOM 769 O O . LYS A 1 97 ? -14.992 2.066 24.125 1 98.38 97 LYS A O 1
ATOM 774 N N . LEU A 1 98 ? -13.406 1.61 22.703 1 98.56 98 LEU A N 1
ATOM 775 C CA . LEU A 1 98 ? -14.125 2.248 21.609 1 98.56 98 LEU A CA 1
ATOM 776 C C . LEU A 1 98 ? -15.5 1.606 21.406 1 98.56 98 LEU A C 1
ATOM 778 O O . LEU A 1 98 ? -16.453 2.283 21.031 1 98.56 98 LEU A O 1
ATOM 782 N N . CYS A 1 99 ? -15.586 0.323 21.734 1 98.69 99 CYS A N 1
ATOM 783 C CA . CYS A 1 99 ? -16.859 -0.359 21.469 1 98.69 99 CYS A CA 1
ATOM 784 C C . CYS A 1 99 ? -17.75 -0.323 22.703 1 98.69 99 CYS A C 1
ATOM 786 O O . CYS A 1 99 ? -18.844 -0.891 22.688 1 98.69 99 CYS A O 1
ATOM 788 N N . ASP A 1 100 ? -17.297 0.334 23.703 1 98.75 100 ASP A N 1
ATOM 789 C CA . ASP A 1 100 ? -18.125 0.611 24.875 1 98.75 100 ASP A CA 1
ATOM 790 C C . ASP A 1 100 ? -18.953 1.873 24.672 1 98.75 100 ASP A C 1
ATOM 792 O O . ASP A 1 100 ? -18.422 2.979 24.609 1 98.75 100 ASP A O 1
ATOM 796 N N . ALA A 1 101 ? -20.328 1.719 24.672 1 98.5 101 ALA A N 1
ATOM 797 C CA . ALA A 1 101 ? -21.234 2.822 24.359 1 98.5 101 ALA A CA 1
ATOM 798 C C . ALA A 1 101 ? -21.141 3.918 25.422 1 98.5 101 ALA A C 1
ATOM 800 O O . ALA A 1 101 ? -21.25 5.105 25.109 1 98.5 101 ALA A O 1
ATOM 801 N N . GLY A 1 102 ? -21 3.539 26.656 1 98.69 102 GLY A N 1
ATOM 802 C CA . GLY A 1 102 ? -20.859 4.516 27.719 1 98.69 102 GLY A CA 1
ATOM 803 C C . GLY A 1 102 ? -19.594 5.355 27.594 1 98.69 102 GLY A C 1
ATOM 804 O O . GLY A 1 102 ? -19.625 6.57 27.781 1 98.69 102 GLY A O 1
ATOM 805 N N . ALA A 1 103 ? -18.484 4.703 27.203 1 98.75 103 ALA A N 1
ATOM 806 C CA . ALA A 1 103 ? -17.219 5.406 27 1 98.75 103 ALA A CA 1
ATOM 807 C C . ALA A 1 103 ? -17.312 6.379 25.828 1 98.75 103 ALA A C 1
ATOM 809 O O . ALA A 1 103 ? -16.828 7.508 25.906 1 98.75 103 ALA A O 1
ATOM 810 N N . ARG A 1 104 ? -17.953 5.996 24.781 1 98.75 104 ARG A N 1
ATOM 811 C CA . ARG A 1 104 ? -18.141 6.879 23.641 1 98.75 104 ARG A CA 1
ATOM 812 C C . ARG A 1 104 ? -18.984 8.094 24 1 98.75 104 ARG A C 1
ATOM 814 O O . ARG A 1 104 ? -18.641 9.227 23.656 1 98.75 104 ARG A O 1
ATOM 821 N N . ARG A 1 105 ? -20.062 7.836 24.719 1 98.56 105 ARG A N 1
ATOM 822 C CA . ARG A 1 105 ? -20.953 8.93 25.125 1 98.56 105 ARG A CA 1
ATOM 823 C C . ARG A 1 105 ? -20.203 9.969 25.953 1 98.56 105 ARG A C 1
ATOM 825 O O . ARG A 1 105 ? -20.391 11.172 25.766 1 98.56 105 ARG A O 1
ATOM 832 N N . GLN A 1 106 ? -19.422 9.477 26.859 1 98.62 106 GLN A N 1
ATOM 833 C CA . GLN A 1 106 ? -18.656 10.398 27.688 1 98.62 106 GLN A CA 1
ATOM 834 C C . GLN A 1 106 ? -17.656 11.188 26.844 1 98.62 106 GLN A C 1
ATOM 836 O O . GLN A 1 106 ? -17.531 12.406 27.016 1 98.62 106 GLN A O 1
ATOM 841 N N . TRP A 1 107 ? -16.938 10.508 25.969 1 98.81 107 TRP A N 1
ATOM 842 C CA . TRP A 1 107 ? -15.984 11.18 25.078 1 98.81 107 TRP A CA 1
ATOM 843 C C . TRP A 1 107 ? -16.672 12.242 24.234 1 98.81 107 TRP A C 1
ATOM 845 O O . TRP A 1 107 ? -16.141 13.344 24.062 1 98.81 107 TRP A O 1
ATOM 855 N N . ILE A 1 108 ? -17.859 11.938 23.734 1 98.88 108 ILE A N 1
ATOM 856 C CA . ILE A 1 108 ? -18.625 12.836 22.891 1 98.88 108 ILE A CA 1
ATOM 857 C C . ILE A 1 108 ? -19.031 14.07 23.688 1 98.88 108 ILE A C 1
ATOM 859 O O . ILE A 1 108 ? -18.922 15.195 23.203 1 98.88 108 ILE A O 1
ATOM 863 N N . GLN A 1 109 ? -19.484 13.875 24.906 1 98.5 109 GLN A N 1
ATOM 864 C CA . GLN A 1 109 ? -19.844 14.992 25.766 1 98.5 109 GLN A CA 1
ATOM 865 C C . GLN A 1 109 ? -18.641 15.883 26.062 1 98.5 109 GLN A C 1
ATOM 867 O O . GLN A 1 109 ? -18.75 17.109 26.047 1 98.5 109 GLN A O 1
ATOM 872 N N . ASP A 1 110 ? -17.547 15.211 26.328 1 98.62 110 ASP A N 1
ATOM 873 C CA . ASP A 1 110 ? -16.328 15.961 26.578 1 98.62 110 ASP A CA 1
ATOM 874 C C . ASP A 1 110 ? -15.922 16.781 25.359 1 98.62 110 ASP A C 1
ATOM 876 O O . ASP A 1 110 ? -15.477 17.922 25.484 1 98.62 110 ASP A O 1
ATOM 880 N N . THR A 1 111 ? -16.062 16.203 24.203 1 98.81 111 THR A N 1
ATOM 881 C CA . THR A 1 111 ? -15.727 16.891 22.969 1 98.81 111 THR A CA 1
ATOM 882 C C . THR A 1 111 ? -16.641 18.109 22.766 1 98.81 111 THR A C 1
ATOM 884 O O . THR A 1 111 ? -16.156 19.188 22.438 1 98.81 111 THR A O 1
ATOM 887 N N . TYR A 1 112 ? -17.938 17.906 22.938 1 98.44 112 TYR A N 1
ATOM 888 C CA . TYR A 1 112 ? -18.891 19.016 22.844 1 98.44 112 TYR A CA 1
ATOM 889 C C . TYR A 1 112 ? -18.484 20.156 23.766 1 98.44 112 TYR A C 1
ATOM 891 O O . TYR A 1 112 ? -18.422 21.312 23.344 1 98.44 112 TYR A O 1
ATOM 899 N N . GLU A 1 113 ? -18.203 19.812 25.016 1 97.88 113 GLU A N 1
ATOM 900 C CA . GLU A 1 113 ? -17.844 20.828 26.016 1 97.88 113 GLU A CA 1
ATOM 901 C C . GLU A 1 113 ? -16.562 21.547 25.625 1 97.88 113 GLU A C 1
ATOM 903 O O . GLU A 1 113 ? -16.438 22.766 25.797 1 97.88 113 GLU A O 1
ATOM 908 N N . MET A 1 114 ? -15.625 20.781 25.109 1 98.31 114 MET A N 1
ATOM 909 C CA . MET A 1 114 ? -14.359 21.375 24.688 1 98.31 114 MET A CA 1
ATOM 910 C C . MET A 1 114 ? -14.578 22.391 23.562 1 98.31 114 MET A C 1
ATOM 912 O O . MET A 1 114 ? -13.984 23.469 23.562 1 98.31 114 MET A O 1
ATOM 916 N N . ILE A 1 115 ? -15.391 22.016 22.578 1 98.38 115 ILE A N 1
ATOM 917 C CA . ILE A 1 115 ? -15.68 22.922 21.469 1 98.38 115 ILE A CA 1
ATOM 918 C C . ILE A 1 115 ? -16.328 24.203 22 1 98.38 115 ILE A C 1
ATOM 920 O O . ILE A 1 115 ? -15.875 25.312 21.688 1 98.38 115 ILE A O 1
ATOM 924 N N . VAL A 1 116 ? -17.312 24.078 22.859 1 96.69 116 VAL A N 1
ATOM 925 C CA . VAL A 1 116 ? -18.109 25.203 23.328 1 96.69 116 VAL A CA 1
ATOM 926 C C . VAL A 1 116 ? -17.266 26.094 24.25 1 96.69 116 VAL A C 1
ATOM 928 O O . VAL A 1 116 ? -17.234 27.312 24.094 1 96.69 116 VAL A O 1
ATOM 931 N N . SER A 1 117 ? -16.547 25.453 25.172 1 96.25 117 SER A N 1
ATOM 932 C CA . SER A 1 117 ? -15.805 26.219 26.156 1 96.25 117 SER A CA 1
ATOM 933 C C . SER A 1 117 ? -14.641 26.969 25.516 1 96.25 117 SER A C 1
ATOM 935 O O . SER A 1 117 ? -14.188 27.984 26.047 1 96.25 117 SER A O 1
ATOM 937 N N . ASN A 1 118 ? -14.219 26.547 24.359 1 97.31 118 ASN A N 1
ATOM 938 C CA . ASN A 1 118 ? -13.094 27.188 23.688 1 97.31 118 ASN A CA 1
ATOM 939 C C . ASN A 1 118 ? -13.562 28.062 22.531 1 97.31 118 ASN A C 1
ATOM 941 O O . ASN A 1 118 ? -12.734 28.578 21.766 1 97.31 118 ASN A O 1
ATOM 945 N N . TYR A 1 119 ? -14.898 28.188 22.406 1 96.38 119 TYR A N 1
ATOM 946 C CA . TYR A 1 119 ? -15.461 28.953 21.312 1 96.38 119 TYR A CA 1
ATOM 947 C C . TYR A 1 119 ? -14.945 28.453 19.969 1 96.38 119 TYR A C 1
ATOM 949 O O . TYR A 1 119 ? -14.672 29.234 19.062 1 96.38 119 TYR A O 1
ATOM 957 N N . ALA A 1 120 ? -14.656 27.109 19.891 1 97.88 120 ALA A N 1
ATOM 958 C CA . ALA A 1 120 ? -14.055 26.5 18.703 1 97.88 120 ALA A CA 1
ATOM 959 C C . ALA A 1 120 ? -15.117 26.203 17.641 1 97.88 120 ALA A C 1
ATOM 961 O O . ALA A 1 120 ? -16.312 26.297 17.922 1 97.88 120 ALA A O 1
ATOM 962 N N . ASP A 1 121 ? -14.641 25.953 16.453 1 97.69 121 ASP A N 1
ATOM 963 C CA . ASP A 1 121 ? -15.508 25.719 15.297 1 97.69 121 ASP A CA 1
ATOM 964 C C . ASP A 1 121 ? -15.625 24.219 15 1 97.69 121 ASP A C 1
ATOM 966 O O . ASP A 1 121 ? -16.234 23.828 14 1 97.69 121 ASP A O 1
ATOM 970 N N . GLY A 1 122 ? -15 23.391 15.812 1 98.62 122 GLY A N 1
ATOM 971 C CA . GLY A 1 122 ? -15.07 21.953 15.586 1 98.62 122 GLY A CA 1
ATOM 972 C C . GLY A 1 122 ? -13.945 21.188 16.25 1 98.62 122 GLY A C 1
ATOM 973 O O . GLY A 1 122 ? -13.414 21.625 17.281 1 98.62 122 GLY A O 1
ATOM 974 N N . VAL A 1 123 ? -13.711 19.969 15.711 1 98.94 123 VAL A N 1
ATOM 975 C CA . VAL A 1 123 ? -12.727 19.078 16.328 1 98.94 123 VAL A CA 1
ATOM 976 C C . VAL A 1 123 ? -11.945 18.344 15.242 1 98.94 123 VAL A C 1
ATOM 978 O O . VAL A 1 123 ? -12.5 17.953 14.211 1 98.94 123 VAL A O 1
ATOM 981 N N . ASN A 1 124 ? -10.664 18.281 15.445 1 98.94 124 ASN A N 1
ATOM 982 C CA . ASN A 1 124 ? -9.789 17.391 14.703 1 98.94 124 ASN A CA 1
ATOM 983 C C . ASN A 1 124 ? -9.461 16.125 15.5 1 98.94 124 ASN A C 1
ATOM 985 O O . ASN A 1 124 ? -9.078 16.203 16.672 1 98.94 124 ASN A O 1
ATOM 989 N N . ILE A 1 125 ? -9.688 15 14.906 1 98.94 125 ILE A N 1
ATOM 990 C CA . ILE A 1 125 ? -9.43 13.711 15.539 1 98.94 125 ILE A CA 1
ATOM 991 C C . ILE A 1 125 ? -8.211 13.055 14.906 1 98.94 125 ILE A C 1
ATOM 993 O O . ILE A 1 125 ? -8.172 12.844 13.695 1 98.94 125 ILE A O 1
ATOM 997 N N . ASP A 1 126 ? -7.234 12.766 15.703 1 98.31 126 ASP A N 1
ATOM 998 C CA . ASP A 1 126 ? -5.965 12.172 15.289 1 98.31 126 ASP A CA 1
ATOM 999 C C . ASP A 1 126 ? -5.609 10.961 16.141 1 98.31 126 ASP A C 1
ATOM 1001 O O . ASP A 1 126 ? -4.602 10.969 16.859 1 98.31 126 ASP A O 1
ATOM 1005 N N . THR A 1 127 ? -6.359 9.898 16.047 1 96.69 127 THR A N 1
ATOM 1006 C CA . THR A 1 127 ? -6.23 8.727 16.906 1 96.69 127 THR A CA 1
ATOM 1007 C C . THR A 1 127 ? -4.891 8.031 16.672 1 96.69 127 THR A C 1
ATOM 1009 O O . THR A 1 127 ? -4.176 7.707 17.625 1 96.69 127 THR A O 1
ATOM 1012 N N . GLU A 1 128 ? -4.5 7.762 15.508 1 97.25 128 GLU A N 1
ATOM 1013 C CA . GLU A 1 128 ? -3.238 7.176 15.062 1 97.25 128 GLU A CA 1
ATOM 1014 C C . GLU A 1 128 ? -2.883 5.938 15.883 1 97.25 128 GLU A C 1
ATOM 1016 O O . GLU A 1 128 ? -1.738 5.777 16.312 1 97.25 128 GLU A O 1
ATOM 1021 N N . LYS A 1 129 ? -3.799 5.07 16.109 1 97.56 129 LYS A N 1
ATOM 1022 C CA . LYS A 1 129 ? -3.594 3.785 16.781 1 97.56 129 LYS A CA 1
ATOM 1023 C C . LYS A 1 129 ? -3.922 2.625 15.844 1 97.56 129 LYS A C 1
ATOM 1025 O O . LYS A 1 129 ? -4.855 2.711 15.039 1 97.56 129 LYS A O 1
ATOM 1030 N N . PRO A 1 130 ? -3.096 1.602 16 1 97.5 130 PRO A N 1
ATOM 1031 C CA . PRO A 1 130 ? -3.447 0.426 15.203 1 97.5 130 PRO A CA 1
ATOM 1032 C C . PRO A 1 130 ? -4.832 -0.123 15.539 1 97.5 130 PRO A C 1
ATOM 1034 O O . PRO A 1 130 ? -5.223 -0.152 16.703 1 97.5 130 PRO A O 1
ATOM 1037 N N . MET A 1 131 ? -5.578 -0.432 14.531 1 98.06 131 MET A N 1
ATOM 1038 C CA . MET A 1 131 ? -6.875 -1.07 14.734 1 98.06 131 MET A CA 1
ATOM 1039 C C . MET A 1 131 ? -7.383 -1.694 13.438 1 98.06 131 MET A C 1
ATOM 1041 O O . MET A 1 131 ? -6.922 -1.339 12.352 1 98.06 131 MET A O 1
ATOM 1045 N N . TYR A 1 132 ? -8.234 -2.594 13.523 1 97.62 132 TYR A N 1
ATOM 1046 C CA . TYR A 1 132 ? -8.93 -3.232 12.414 1 97.62 132 TYR A CA 1
ATOM 1047 C C . TYR A 1 132 ? -10.219 -3.89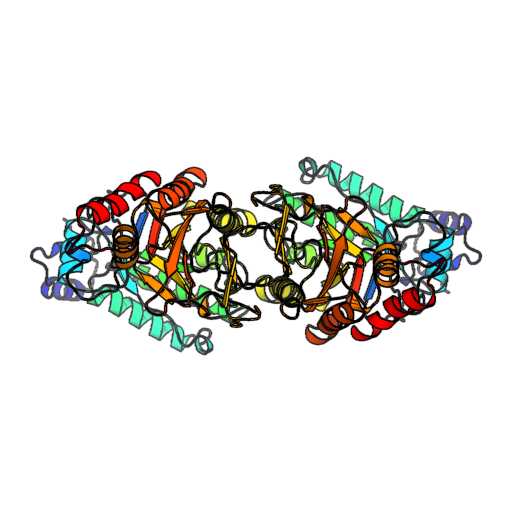1 12.875 1 97.62 132 TYR A C 1
ATOM 1049 O O . TYR A 1 132 ? -10.492 -3.955 14.078 1 97.62 132 TYR A O 1
ATOM 1057 N N . GLY A 1 133 ? -11.039 -4.32 11.945 1 97.25 133 GLY A N 1
ATOM 1058 C CA . GLY A 1 133 ? -12.227 -5.082 12.281 1 97.25 133 GLY A CA 1
ATOM 1059 C C . GLY A 1 133 ? -13.211 -4.305 13.141 1 97.25 133 GLY A C 1
ATOM 1060 O O . GLY A 1 133 ? -13.562 -3.17 12.812 1 97.25 133 GLY A O 1
ATOM 1061 N N . ASN A 1 134 ? -13.586 -4.891 14.227 1 98 134 ASN A N 1
ATOM 1062 C CA . ASN A 1 134 ? -14.633 -4.32 15.078 1 98 134 ASN A CA 1
ATOM 1063 C C . ASN A 1 134 ? -14.188 -2.994 15.688 1 98 134 ASN A C 1
ATOM 1065 O O . ASN A 1 134 ? -14.984 -2.057 15.781 1 98 134 ASN A O 1
ATOM 1069 N N . THR A 1 135 ? -12.953 -2.934 16.094 1 98.38 135 THR A N 1
ATOM 1070 C CA . THR A 1 135 ? -12.453 -1.704 16.703 1 98.38 135 THR A CA 1
ATOM 1071 C C . THR A 1 135 ? -12.531 -0.546 15.703 1 98.38 135 THR A C 1
ATOM 1073 O O . THR A 1 135 ? -12.945 0.558 16.062 1 98.38 135 THR A O 1
ATOM 1076 N N . ALA A 1 136 ? -12.133 -0.794 14.469 1 98.38 136 ALA A N 1
ATOM 1077 C CA . ALA A 1 136 ? -12.227 0.224 13.43 1 98.38 136 ALA A CA 1
ATOM 1078 C C . ALA A 1 136 ? -13.672 0.648 13.195 1 98.38 136 ALA A C 1
ATOM 1080 O O . ALA A 1 136 ? -13.953 1.834 13.008 1 98.38 136 ALA A O 1
ATOM 1081 N N . ARG A 1 137 ? -14.594 -0.285 13.227 1 98.5 137 ARG A N 1
ATOM 1082 C CA . ARG A 1 137 ? -16.016 0.014 13.062 1 98.5 137 ARG A CA 1
ATOM 1083 C C . ARG A 1 137 ? -16.516 0.895 14.195 1 98.5 137 ARG A C 1
ATOM 1085 O O . ARG A 1 137 ? -17.297 1.828 13.969 1 98.5 137 ARG A O 1
ATOM 1092 N N . CYS A 1 138 ? -16.078 0.582 15.398 1 98.81 138 CYS A N 1
ATOM 1093 C CA . CYS A 1 138 ? -16.5 1.355 16.562 1 98.81 138 CYS A CA 1
ATOM 1094 C C . CYS A 1 138 ? -15.938 2.773 16.5 1 98.81 138 CYS A C 1
ATOM 1096 O O . CYS A 1 138 ? -16.578 3.717 16.969 1 98.81 138 CYS A O 1
ATOM 1098 N N . GLN A 1 139 ? -14.711 2.916 15.984 1 98.75 139 GLN A N 1
ATOM 1099 C CA . GLN A 1 139 ? -14.164 4.25 15.766 1 98.75 139 GLN A CA 1
ATOM 1100 C C . GLN A 1 139 ? -15.062 5.07 14.844 1 98.75 139 GLN A C 1
ATOM 1102 O O . GLN A 1 139 ? -15.312 6.25 15.102 1 98.75 139 GLN A O 1
ATOM 1107 N N . THR A 1 140 ? -15.523 4.441 13.75 1 98.75 140 THR A N 1
ATOM 1108 C CA . THR A 1 140 ? -16.438 5.117 12.836 1 98.75 140 THR A CA 1
ATOM 1109 C C . THR A 1 140 ? -17.75 5.469 13.539 1 98.75 140 THR A C 1
ATOM 1111 O O . THR A 1 140 ? -18.281 6.566 13.359 1 98.75 140 THR A O 1
ATOM 1114 N N . GLN A 1 141 ? -18.234 4.547 14.328 1 98.75 141 GLN A N 1
ATOM 1115 C CA . GLN A 1 141 ? -19.453 4.773 15.086 1 98.75 141 GLN A CA 1
ATOM 1116 C C . GLN A 1 141 ? -19.297 5.961 16.031 1 98.75 141 GLN A C 1
ATOM 1118 O O . GLN A 1 141 ? -20.234 6.758 16.188 1 98.75 141 GLN A O 1
ATOM 1123 N N . LEU A 1 142 ? -18.156 6.055 16.688 1 98.88 142 LEU A N 1
ATOM 1124 C CA . LEU A 1 142 ? -17.844 7.188 17.547 1 98.88 142 LEU A CA 1
ATOM 1125 C C . LEU A 1 142 ? -18.047 8.508 16.812 1 98.88 142 LEU A C 1
ATOM 1127 O O . LEU A 1 142 ? -18.688 9.422 17.344 1 98.88 142 LEU A O 1
ATOM 1131 N N . VAL A 1 143 ? -17.531 8.625 15.633 1 98.88 143 VAL A N 1
ATOM 1132 C CA . VAL A 1 143 ? -17.562 9.875 14.875 1 98.88 143 VAL A CA 1
ATOM 1133 C C . VAL A 1 143 ? -18.984 10.148 14.398 1 98.88 143 VAL A C 1
ATOM 1135 O O . VAL A 1 143 ? -19.438 11.297 14.383 1 98.88 143 VAL A O 1
ATOM 1138 N N . ARG A 1 144 ? -19.703 9.094 13.984 1 98.75 144 ARG A N 1
ATOM 1139 C CA . ARG A 1 144 ? -21.109 9.227 13.586 1 98.75 144 ARG A CA 1
ATOM 1140 C C . ARG A 1 144 ? -21.953 9.773 14.734 1 98.75 144 ARG A C 1
ATOM 1142 O O . ARG A 1 144 ? -22.75 10.688 14.547 1 98.75 144 ARG A O 1
ATOM 1149 N N . GLU A 1 145 ? -21.703 9.219 15.922 1 98.88 145 GLU A N 1
ATOM 1150 C CA . GLU A 1 145 ? -22.422 9.656 17.109 1 98.88 145 GLU A CA 1
ATOM 1151 C C . GLU A 1 145 ? -22.047 11.094 17.484 1 98.88 145 GLU A C 1
ATOM 1153 O O . GLU A 1 145 ? -22.906 11.867 17.922 1 98.88 145 GLU A O 1
ATOM 1158 N N . LEU A 1 146 ? -20.781 11.422 17.328 1 98.94 146 LEU A N 1
ATOM 1159 C CA . LEU A 1 146 ? -20.344 12.797 17.578 1 98.94 146 LEU A CA 1
ATOM 1160 C C . LEU A 1 146 ? -21.109 13.773 16.672 1 98.94 146 LEU A C 1
ATOM 1162 O O . LEU A 1 146 ? -21.609 14.789 17.156 1 98.94 146 LEU A O 1
ATOM 1166 N N . ARG A 1 147 ? -21.156 13.477 15.375 1 98.69 147 ARG A N 1
ATOM 1167 C CA . ARG A 1 147 ? -21.859 14.32 14.43 1 98.69 147 ARG A CA 1
ATOM 1168 C C . ARG A 1 147 ? -23.312 14.516 14.852 1 98.69 147 ARG A C 1
ATOM 1170 O O . ARG A 1 147 ? -23.828 15.633 14.836 1 98.69 147 ARG A O 1
ATOM 1177 N N . THR A 1 148 ? -23.938 13.477 15.203 1 98.31 148 THR A N 1
ATOM 1178 C CA . THR A 1 148 ? -25.328 13.516 15.633 1 98.31 148 THR A CA 1
ATOM 1179 C C . THR A 1 148 ? -25.5 14.43 16.844 1 98.31 148 THR A C 1
ATOM 1181 O O . THR A 1 148 ? -26.391 15.273 16.875 1 98.31 148 THR A O 1
ATOM 1184 N N . GLU A 1 149 ? -24.656 14.273 17.797 1 98.44 149 GLU A N 1
ATOM 1185 C CA . GLU A 1 149 ? -24.734 15.07 19.016 1 98.44 149 GLU A CA 1
ATOM 1186 C C . GLU A 1 149 ? -24.5 16.547 18.734 1 98.44 149 GLU A C 1
ATOM 1188 O O . GLU A 1 149 ? -25.25 17.406 19.203 1 98.44 149 GLU A O 1
ATOM 1193 N N . LEU A 1 150 ? -23.484 16.875 17.969 1 98.31 150 LEU A N 1
ATOM 1194 C CA . LEU A 1 150 ? -23.141 18.266 17.672 1 98.31 150 LEU A CA 1
ATOM 1195 C C . LEU A 1 150 ? -24.281 18.938 16.922 1 98.31 150 LEU A C 1
ATOM 1197 O O . LEU A 1 150 ? -24.547 20.125 17.125 1 98.31 150 LEU A O 1
ATOM 1201 N N . ASN A 1 151 ? -24.953 18.219 16.094 1 96.75 151 ASN A N 1
ATOM 1202 C CA . ASN A 1 151 ? -26.047 18.75 15.281 1 96.75 151 ASN A CA 1
ATOM 1203 C C . ASN A 1 151 ? -27.219 19.203 16.156 1 96.75 151 ASN A C 1
ATOM 1205 O O . ASN A 1 151 ? -28.062 20 15.711 1 96.75 151 ASN A O 1
ATOM 1209 N N . ARG A 1 152 ? -27.281 18.734 17.328 1 96.56 152 ARG A N 1
ATOM 1210 C CA . ARG A 1 152 ? -28.406 19.016 18.219 1 96.56 152 ARG A CA 1
ATOM 1211 C C . ARG A 1 152 ? -28.297 20.406 18.828 1 96.56 152 ARG A C 1
ATOM 1213 O O . ARG A 1 152 ? -29.281 20.922 19.375 1 96.56 152 ARG A O 1
ATOM 1220 N N . HIS A 1 153 ? -27.172 20.938 18.797 1 94.94 153 HIS A N 1
ATOM 1221 C CA . HIS A 1 153 ? -26.906 22.172 19.516 1 94.94 153 HIS A CA 1
ATOM 1222 C C . HIS A 1 153 ? -26.656 23.328 18.547 1 94.94 153 HIS A C 1
ATOM 1224 O O . HIS A 1 153 ? -25.906 23.172 17.578 1 94.94 153 HIS A O 1
ATOM 1230 N N . PRO A 1 154 ? -27.203 24.453 18.734 1 92.06 154 PRO A N 1
ATOM 1231 C CA . PRO A 1 154 ? -27.062 25.578 17.828 1 92.06 154 PRO A CA 1
ATOM 1232 C C . PRO A 1 154 ? -25.625 26.031 17.641 1 92.06 154 PRO A C 1
ATOM 1234 O O . PRO A 1 154 ? -25.219 26.422 16.547 1 92.06 154 PRO A O 1
ATOM 1237 N N . LEU A 1 155 ? -24.828 25.984 18.703 1 93.06 155 LEU A N 1
ATOM 1238 C CA . LEU A 1 155 ? -23.469 26.484 18.656 1 93.06 155 LEU A CA 1
ATOM 1239 C C . LEU A 1 155 ? -22.547 25.5 17.953 1 93.06 155 LEU A C 1
ATOM 1241 O O . LEU A 1 155 ? -21.438 25.859 17.547 1 93.06 155 LEU A O 1
ATOM 1245 N N . THR A 1 156 ? -23.047 24.219 17.781 1 96.19 156 THR A N 1
ATOM 1246 C CA . THR A 1 156 ? -22.125 23.219 17.234 1 96.19 156 THR A CA 1
ATOM 1247 C C . THR A 1 156 ? -22.719 22.547 16.016 1 96.19 156 THR A C 1
ATOM 1249 O O . THR A 1 156 ? -22.094 21.672 15.414 1 96.19 156 THR A O 1
ATOM 1252 N N . ARG A 1 157 ? -23.844 22.922 15.555 1 94.81 157 ARG A N 1
ATOM 1253 C CA . ARG A 1 157 ? -24.531 22.25 14.461 1 94.81 157 ARG A CA 1
ATOM 1254 C C . ARG A 1 157 ? -23.719 22.344 13.172 1 94.81 157 ARG A C 1
ATOM 1256 O O . ARG A 1 157 ? -23.875 21.516 12.266 1 94.81 157 ARG A O 1
ATOM 1263 N N . HIS A 1 158 ? -22.812 23.312 13.086 1 93.81 158 HIS A N 1
ATOM 1264 C CA . HIS A 1 158 ? -21.969 23.469 11.906 1 93.81 158 HIS A CA 1
ATOM 1265 C C . HIS A 1 158 ? -20.516 23.141 12.219 1 93.81 158 HIS A C 1
ATOM 1267 O O . HIS A 1 158 ? -19.625 23.516 11.469 1 93.81 158 HIS A O 1
ATOM 1273 N N . ALA A 1 159 ? -20.328 22.422 13.297 1 97.5 159 ALA A N 1
ATOM 1274 C CA . ALA A 1 159 ? -18.969 22.109 13.719 1 97.5 159 ALA A CA 1
ATOM 1275 C C . ALA A 1 159 ? -18.25 21.297 12.656 1 97.5 159 ALA A C 1
ATOM 1277 O O . ALA A 1 159 ? -18.812 20.344 12.094 1 97.5 159 ALA A O 1
ATOM 1278 N N . GLN A 1 160 ? -17.031 21.719 12.336 1 97.94 160 GLN A N 1
ATOM 1279 C CA . GLN A 1 160 ? -16.141 20.969 11.453 1 97.94 160 GLN A CA 1
ATOM 1280 C C . GLN A 1 160 ? -15.555 19.75 12.156 1 97.94 160 GLN A C 1
ATOM 1282 O O . GLN A 1 160 ? -14.906 19.891 13.203 1 97.94 160 GLN A O 1
ATOM 1287 N N . ILE A 1 161 ? -15.844 18.547 11.648 1 98.81 161 ILE A N 1
ATOM 1288 C CA . ILE A 1 161 ? -15.227 17.312 12.141 1 98.81 161 ILE A CA 1
ATOM 1289 C C . ILE A 1 161 ? -14.234 16.797 11.102 1 98.81 161 ILE A C 1
ATOM 1291 O O . ILE A 1 161 ? -14.609 16.484 9.969 1 98.81 161 ILE A O 1
ATOM 1295 N N . THR A 1 162 ? -12.969 16.766 11.477 1 98.88 162 THR A N 1
ATOM 1296 C CA . THR A 1 162 ? -11.93 16.25 10.586 1 98.88 162 THR A CA 1
ATOM 1297 C C . THR A 1 162 ? -11.211 15.062 11.234 1 98.88 162 THR A C 1
ATOM 1299 O O . THR A 1 162 ? -11.164 14.953 12.461 1 98.88 162 THR A O 1
ATOM 1302 N N . PHE A 1 163 ? -10.758 14.188 10.469 1 98.88 163 PHE A N 1
ATOM 1303 C CA . PHE A 1 163 ? -10.07 12.984 10.906 1 98.88 163 PHE A CA 1
ATOM 1304 C C . PHE A 1 163 ? -8.75 12.812 10.172 1 98.88 163 PHE A C 1
ATOM 1306 O O . PHE A 1 163 ? -8.711 12.812 8.938 1 98.88 163 PHE A O 1
ATOM 1313 N N . ASP A 1 164 ? -7.637 12.742 10.938 1 98.88 164 ASP A N 1
ATOM 1314 C CA . ASP A 1 164 ? -6.316 12.547 10.352 1 98.88 164 ASP A CA 1
ATOM 1315 C C . ASP A 1 164 ? -6.086 11.078 10 1 98.88 164 ASP A C 1
ATOM 1317 O O . ASP A 1 164 ? -6.32 10.195 10.828 1 98.88 164 ASP A O 1
ATOM 1321 N N . VAL A 1 165 ? -5.66 10.859 8.758 1 98.81 165 VAL A N 1
ATOM 1322 C CA . VAL A 1 165 ? -5.445 9.492 8.297 1 98.81 165 VAL A CA 1
ATOM 1323 C C . VAL A 1 165 ? -4.031 9.359 7.73 1 98.81 165 VAL A C 1
ATOM 1325 O O . VAL A 1 165 ? -3.385 10.359 7.418 1 98.81 165 VAL A O 1
ATOM 1328 N N . SER A 1 166 ? -3.58 8.102 7.648 1 98.62 166 SER A N 1
ATOM 1329 C CA . SER A 1 166 ? -2.27 7.809 7.078 1 98.62 166 SER A CA 1
ATOM 1330 C C . SER A 1 166 ? -2.188 8.258 5.621 1 98.62 166 SER A C 1
ATOM 1332 O O . SER A 1 166 ? -3.211 8.523 4.992 1 98.62 166 SER A O 1
ATOM 1334 N N . TRP A 1 167 ? -0.974 8.242 5.086 1 98.81 167 TRP A N 1
ATOM 1335 C CA . TRP A 1 167 ? -0.713 8.797 3.762 1 98.81 167 TRP A CA 1
ATOM 1336 C C . TRP A 1 167 ? -1.345 7.934 2.674 1 98.81 167 TRP A C 1
ATOM 1338 O O . TRP A 1 167 ? -1.463 8.359 1.523 1 98.81 167 TRP A O 1
ATOM 1348 N N . ALA A 1 168 ? -1.762 6.762 3.004 1 98.62 168 ALA A N 1
ATOM 1349 C CA . ALA A 1 168 ? -2.5 5.848 2.135 1 98.62 168 ALA A CA 1
ATOM 1350 C C . ALA A 1 168 ? -3.426 4.949 2.945 1 98.62 168 ALA A C 1
ATOM 1352 O O . ALA A 1 168 ? -3.189 4.711 4.133 1 98.62 168 ALA A O 1
ATOM 1353 N N . PRO A 1 169 ? -4.543 4.551 2.35 1 98.38 169 PRO A N 1
ATOM 1354 C CA . PRO A 1 169 ? -5.5 3.695 3.055 1 98.38 169 PRO A CA 1
ATOM 1355 C C . PRO A 1 169 ? -5.113 2.219 3.021 1 98.38 169 PRO A C 1
ATOM 1357 O O . PRO A 1 169 ? -5.859 1.391 2.496 1 98.38 169 PRO A O 1
ATOM 1360 N N . ARG A 1 170 ? -4.062 1.963 3.598 1 95.38 170 ARG A N 1
ATOM 1361 C CA . ARG A 1 170 ? -3.557 0.598 3.711 1 95.38 170 ARG A CA 1
ATOM 1362 C C . ARG A 1 170 ? -3.031 0.323 5.113 1 95.38 170 ARG A C 1
ATOM 1364 O O . ARG A 1 170 ? -3.439 0.98 6.074 1 95.38 170 ARG A O 1
ATOM 1371 N N . GLY A 1 171 ? -2.201 -0.475 5.457 1 94.62 171 GLY A N 1
ATOM 1372 C CA . GLY A 1 171 ? -1.808 -0.904 6.789 1 94.62 171 GLY A CA 1
ATOM 1373 C C . GLY A 1 171 ? -0.665 -0.089 7.367 1 94.62 171 GLY A C 1
ATOM 1374 O O . GLY A 1 171 ? 0.155 -0.61 8.125 1 94.62 171 GLY A O 1
ATOM 1375 N N . VAL A 1 172 ? -0.623 1.233 7.004 1 97.94 172 VAL A N 1
ATOM 1376 C CA . VAL A 1 172 ? 0.414 2.102 7.551 1 97.94 172 VAL A CA 1
ATOM 1377 C C . VAL A 1 172 ? 0.3 2.146 9.07 1 97.94 172 VAL A C 1
ATOM 1379 O O . VAL A 1 172 ? -0.739 2.535 9.609 1 97.94 172 VAL A O 1
ATOM 1382 N N . ASP A 1 173 ? 1.319 1.689 9.734 1 97.62 173 ASP A N 1
ATOM 1383 C CA . ASP A 1 173 ? 1.414 1.652 11.195 1 97.62 173 ASP A CA 1
ATOM 1384 C C . ASP A 1 173 ? 0.292 0.811 11.797 1 97.62 173 ASP A C 1
ATOM 1386 O O . ASP A 1 173 ? -0.235 1.14 12.859 1 97.62 173 ASP A O 1
ATOM 1390 N N . GLY A 1 174 ? -0.161 -0.137 11.047 1 97.31 174 GLY A N 1
ATOM 1391 C CA . GLY A 1 174 ? -1.153 -1.07 11.562 1 97.31 174 GLY A CA 1
ATOM 1392 C C . GLY A 1 174 ? -2.564 -0.516 11.531 1 97.31 174 GLY A C 1
ATOM 1393 O O . GLY A 1 174 ? -3.467 -1.065 12.164 1 97.31 174 GLY A O 1
ATOM 1394 N N . ARG A 1 175 ? -2.785 0.534 10.797 1 98.06 175 ARG A N 1
ATOM 1395 C CA . ARG A 1 175 ? -4.086 1.192 10.789 1 98.06 175 ARG A CA 1
ATOM 1396 C C . ARG A 1 175 ? -4.938 0.719 9.617 1 98.06 175 ARG A C 1
ATOM 1398 O O . ARG A 1 175 ? -4.617 0.995 8.461 1 98.06 175 ARG A O 1
ATOM 1405 N N . TYR A 1 176 ? -5.949 -0.007 9.945 1 98.12 176 TYR A N 1
ATOM 1406 C CA . TYR A 1 176 ? -6.949 -0.46 8.984 1 98.12 176 TYR A CA 1
ATOM 1407 C C . TYR A 1 176 ? -8.328 0.098 9.328 1 98.12 176 TYR A C 1
ATOM 1409 O O . TYR A 1 176 ? -9.172 -0.611 9.875 1 98.12 176 TYR A O 1
ATOM 1417 N N . TYR A 1 177 ? -8.555 1.367 8.977 1 98.25 177 TYR A N 1
ATOM 1418 C CA . TYR A 1 177 ? -9.805 2.055 9.281 1 98.25 177 TYR A CA 1
ATOM 1419 C C . TYR A 1 177 ? -10.891 1.692 8.266 1 98.25 177 TYR A C 1
ATOM 1421 O O . TYR A 1 177 ? -10.594 1.105 7.223 1 98.25 177 TYR A O 1
ATOM 1429 N N . GLU A 1 178 ? -12.125 2.016 8.648 1 97.75 178 GLU A N 1
ATOM 1430 C CA . GLU A 1 178 ? -13.195 2.008 7.656 1 97.75 178 GLU A CA 1
ATOM 1431 C C . GLU A 1 178 ? -13.141 3.256 6.777 1 97.75 178 GLU A C 1
ATOM 1433 O O . GLU A 1 178 ? -13.945 4.176 6.949 1 97.75 178 GLU A O 1
ATOM 1438 N N . TRP A 1 179 ? -12.344 3.209 5.812 1 98.38 179 TRP A N 1
ATOM 1439 C CA . TRP A 1 179 ? -11.898 4.406 5.102 1 98.38 179 TRP A CA 1
ATOM 1440 C C . TRP A 1 179 ? -13.086 5.148 4.5 1 98.38 179 TRP A C 1
ATOM 1442 O O . TRP A 1 179 ? -13.25 6.352 4.719 1 98.38 179 TRP A O 1
ATOM 1452 N N . GLN A 1 180 ? -13.922 4.449 3.746 1 97.75 180 GLN A N 1
ATOM 1453 C CA . GLN A 1 180 ? -15.062 5.09 3.098 1 97.75 180 GLN A CA 1
ATOM 1454 C C . GLN A 1 180 ? -16.078 5.574 4.129 1 97.75 180 GLN A C 1
ATOM 1456 O O . GLN A 1 180 ? -16.594 6.688 4.02 1 97.75 180 GLN A O 1
ATOM 1461 N N . ALA A 1 181 ? -16.344 4.766 5.148 1 98.31 181 ALA A N 1
ATOM 1462 C CA . ALA A 1 181 ? -17.344 5.094 6.148 1 98.31 181 ALA A CA 1
ATOM 1463 C C . ALA A 1 181 ? -16.938 6.312 6.973 1 98.31 181 ALA A C 1
ATOM 1465 O O . ALA A 1 181 ? -17.766 7.172 7.273 1 98.31 181 ALA A O 1
ATOM 1466 N N . ILE A 1 182 ? -15.664 6.371 7.363 1 98.44 182 ILE A N 1
ATOM 1467 C CA . ILE A 1 182 ? -15.211 7.52 8.148 1 98.44 182 ILE A CA 1
ATOM 1468 C C . ILE A 1 182 ? -15.266 8.781 7.289 1 98.44 182 ILE A C 1
ATOM 1470 O O . ILE A 1 182 ? -15.641 9.852 7.773 1 98.44 182 ILE A O 1
ATOM 1474 N N . ALA A 1 183 ? -14.852 8.633 6.008 1 98.75 183 ALA A N 1
ATOM 1475 C CA . ALA A 1 183 ? -14.93 9.773 5.098 1 98.75 183 ALA A CA 1
ATOM 1476 C C . ALA A 1 183 ? -16.359 10.305 4.996 1 98.75 183 ALA A C 1
ATOM 1478 O O . ALA A 1 183 ? -16.562 11.516 4.871 1 98.75 183 ALA A O 1
ATOM 1479 N N . ASP A 1 184 ? -17.359 9.461 5.098 1 98 184 ASP A N 1
ATOM 1480 C CA . ASP A 1 184 ? -18.766 9.82 4.941 1 98 184 ASP A CA 1
ATOM 1481 C C . ASP A 1 184 ? -19.25 10.641 6.133 1 98 184 ASP A C 1
ATOM 1483 O O . ASP A 1 184 ? -20.172 11.453 5.996 1 98 184 ASP A O 1
ATOM 1487 N N . VAL A 1 185 ? -18.609 10.469 7.305 1 97.88 185 VAL A N 1
ATOM 1488 C CA . VAL A 1 185 ? -19.219 11.047 8.5 1 97.88 185 VAL A CA 1
ATOM 1489 C C . VAL A 1 185 ? -18.422 12.258 8.953 1 97.88 185 VAL A C 1
ATOM 1491 O O . VAL A 1 185 ? -18.828 12.969 9.875 1 97.88 185 VAL A O 1
ATOM 1494 N N . VAL A 1 186 ? -17.266 12.508 8.312 1 98.69 186 VAL A N 1
ATOM 1495 C CA . VAL A 1 186 ? -16.484 13.695 8.633 1 98.69 186 VAL A CA 1
ATOM 1496 C C . VAL A 1 186 ? -16.625 14.734 7.523 1 98.69 186 VAL A C 1
ATOM 1498 O O . VAL A 1 186 ? -17.156 14.422 6.445 1 98.69 186 VAL A O 1
ATOM 1501 N N . ASP A 1 187 ? -16.266 16 7.859 1 98.38 187 ASP A N 1
ATOM 1502 C CA . ASP A 1 187 ? -16.234 17.016 6.812 1 98.38 187 ASP A CA 1
ATOM 1503 C C . ASP A 1 187 ? -15.141 16.734 5.785 1 98.38 187 ASP A C 1
ATOM 1505 O O . ASP A 1 187 ? -15.375 16.828 4.578 1 98.38 187 ASP A O 1
ATOM 1509 N N . PHE A 1 188 ? -13.969 16.312 6.238 1 98.69 188 PHE A N 1
ATOM 1510 C CA . PHE A 1 188 ? -12.922 15.828 5.348 1 98.69 188 PHE A CA 1
ATOM 1511 C C . PHE A 1 188 ? -11.875 15.031 6.117 1 98.69 188 PHE A C 1
ATOM 1513 O O . PHE A 1 188 ? -11.805 15.117 7.348 1 98.69 188 PHE A O 1
ATOM 1520 N N . LEU A 1 189 ? -11.172 14.188 5.406 1 98.94 189 LEU A N 1
ATOM 1521 C CA . LEU A 1 189 ? -9.977 13.508 5.898 1 98.94 189 LEU A CA 1
ATOM 1522 C C . LEU A 1 189 ? -8.727 14.359 5.664 1 98.94 189 LEU A C 1
ATOM 1524 O O . LEU A 1 189 ? -8.555 14.93 4.586 1 98.94 189 LEU A O 1
ATOM 1528 N N . PHE A 1 190 ? -7.961 14.547 6.73 1 98.94 190 PHE A N 1
ATOM 1529 C CA . PHE A 1 190 ? -6.621 15.109 6.582 1 98.94 190 PHE A CA 1
ATOM 1530 C C . PHE A 1 190 ? -5.602 14.008 6.309 1 98.94 190 PHE A C 1
ATOM 1532 O O . PHE A 1 190 ? -5.238 13.25 7.211 1 98.94 190 PHE A O 1
ATOM 1539 N N . VAL A 1 191 ? -5.125 13.875 5.059 1 98.94 191 VAL A N 1
ATOM 1540 C CA . VAL A 1 191 ? -4.223 12.805 4.652 1 98.94 191 VAL A CA 1
ATOM 1541 C C . VAL A 1 191 ? -2.783 13.18 4.984 1 98.94 191 VAL A C 1
ATOM 1543 O O . VAL A 1 191 ? -2.211 14.078 4.352 1 98.94 191 VAL A O 1
ATOM 1546 N N . MET A 1 192 ? -2.223 12.5 5.91 1 98.94 192 MET A N 1
ATOM 1547 C CA . MET A 1 192 ? -0.886 12.836 6.391 1 98.94 192 MET A CA 1
ATOM 1548 C C . MET A 1 192 ? 0.183 12.305 5.441 1 98.94 192 MET A C 1
ATOM 1550 O O . MET A 1 192 ? 0.887 11.344 5.766 1 98.94 192 MET A O 1
ATOM 1554 N N . SER A 1 193 ? 0.325 12.961 4.312 1 98.88 193 SER A N 1
ATOM 1555 C CA . SER A 1 193 ? 1.264 12.555 3.27 1 98.88 193 SER A CA 1
ATOM 1556 C C . SER A 1 193 ? 2.697 12.914 3.648 1 98.88 193 SER A C 1
ATOM 1558 O O . SER A 1 193 ? 3.383 13.625 2.908 1 98.88 193 SER A O 1
ATOM 1560 N N . TYR A 1 194 ? 3.098 12.461 4.777 1 98.75 194 TYR A N 1
ATOM 1561 C CA . TYR A 1 194 ? 4.441 12.602 5.324 1 98.75 194 TYR A CA 1
ATOM 1562 C C . TYR A 1 194 ? 4.773 11.43 6.25 1 98.75 194 TYR A C 1
ATOM 1564 O O . TYR A 1 194 ? 3.947 10.539 6.453 1 98.75 194 TYR A O 1
ATOM 1572 N N . ASP A 1 195 ? 6.094 11.391 6.676 1 98.5 195 ASP A N 1
ATOM 1573 C CA . ASP A 1 195 ? 6.613 10.25 7.43 1 98.5 195 ASP A CA 1
ATOM 1574 C C . ASP A 1 195 ? 6.395 8.945 6.676 1 98.5 195 ASP A C 1
ATOM 1576 O O . ASP A 1 195 ? 6.043 7.926 7.277 1 98.5 195 ASP A O 1
ATOM 1580 N N . MET A 1 196 ? 6.609 9.039 5.402 1 98.44 196 MET A N 1
ATOM 1581 C CA . MET A 1 196 ? 6.305 7.902 4.539 1 98.44 196 MET A CA 1
ATOM 1582 C C . MET A 1 196 ? 7.414 6.859 4.602 1 98.44 196 MET A C 1
ATOM 1584 O O . MET A 1 196 ? 7.281 5.77 4.043 1 98.44 196 MET A O 1
ATOM 1588 N N . ARG A 1 197 ? 8.477 7.18 5.414 1 98.06 197 ARG A N 1
ATOM 1589 C CA . ARG A 1 197 ? 9.57 6.262 5.699 1 98.06 197 ARG A CA 1
ATOM 1590 C C . ARG A 1 197 ? 9.391 5.594 7.059 1 98.06 197 ARG A C 1
ATOM 1592 O O . ARG A 1 197 ? 10.336 5 7.594 1 98.06 197 ARG A O 1
ATOM 1599 N N . SER A 1 198 ? 8.211 5.672 7.609 1 98 198 SER A N 1
ATOM 1600 C CA . SER A 1 198 ? 7.988 5.016 8.891 1 98 198 SER A CA 1
ATOM 1601 C C . SER A 1 198 ? 8.156 3.506 8.781 1 98 198 SER A C 1
ATOM 1603 O O . SER A 1 198 ? 8.453 2.832 9.766 1 98 198 SER A O 1
ATOM 1605 N N . G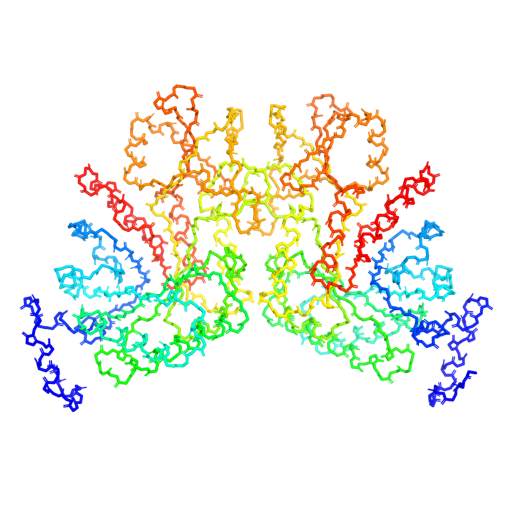LN A 1 199 ? 7.965 2.965 7.598 1 98.19 199 GLN A N 1
ATOM 1606 C CA . GLN A 1 199 ? 8.141 1.546 7.312 1 98.19 199 GLN A CA 1
ATOM 1607 C C . GLN A 1 199 ? 8.961 1.339 6.043 1 98.19 199 GLN A C 1
ATOM 1609 O O . GLN A 1 199 ? 8.57 1.795 4.965 1 98.19 199 GLN A O 1
ATOM 1614 N N . ILE A 1 200 ? 10.102 0.765 6.23 1 98.25 200 ILE A N 1
ATOM 1615 C CA . ILE A 1 200 ? 11.023 0.501 5.129 1 98.25 200 ILE A CA 1
ATOM 1616 C C . ILE A 1 200 ? 11.266 -1.002 5.004 1 98.25 200 ILE A C 1
ATOM 1618 O O . ILE A 1 200 ? 11.727 -1.645 5.949 1 98.25 200 ILE A O 1
ATOM 1622 N N . TYR A 1 201 ? 11.031 -1.583 3.809 1 97.69 201 TYR A N 1
ATOM 1623 C CA . TYR A 1 201 ? 11.016 -3.037 3.686 1 97.69 201 TYR A CA 1
ATOM 1624 C C . TYR A 1 201 ? 12.195 -3.525 2.857 1 97.69 201 TYR A C 1
ATOM 1626 O O . TYR A 1 201 ? 12.359 -4.73 2.645 1 97.69 201 TYR A O 1
ATOM 1634 N N . TYR A 1 202 ? 12.984 -2.605 2.338 1 96.94 202 TYR A N 1
ATOM 1635 C CA . TYR A 1 202 ? 14.156 -2.941 1.543 1 96.94 202 TYR A CA 1
ATOM 1636 C C . TYR A 1 202 ? 15.422 -2.383 2.182 1 96.94 202 TYR A C 1
ATOM 1638 O O . TYR A 1 202 ? 15.594 -2.447 3.402 1 96.94 202 TYR A O 1
ATOM 1646 N N . GLN A 1 203 ? 16.438 -1.826 1.364 1 95.56 203 GLN A N 1
ATOM 1647 C CA . GLN A 1 203 ? 17.656 -1.29 1.94 1 95.56 203 GLN A CA 1
ATOM 1648 C C . GLN A 1 203 ? 17.359 -0.159 2.92 1 95.56 203 GLN A C 1
ATOM 1650 O O . GLN A 1 203 ? 16.516 0.692 2.65 1 95.56 203 GLN A O 1
ATOM 1655 N N . CYS A 1 204 ? 17.984 -0.318 4.02 1 97.5 204 CYS A N 1
ATOM 1656 C CA . CYS A 1 204 ? 17.812 0.698 5.051 1 97.5 204 CYS A CA 1
ATOM 1657 C C . CYS A 1 204 ? 18.641 1.937 4.738 1 97.5 204 CYS A C 1
ATOM 1659 O O . CYS A 1 204 ? 19.797 2.049 5.176 1 97.5 204 CYS A O 1
ATOM 1661 N N . ILE A 1 205 ? 18.047 2.861 4.016 1 97.94 205 ILE A N 1
ATOM 1662 C CA . ILE A 1 205 ? 18.734 4.051 3.539 1 97.94 205 ILE A CA 1
ATOM 1663 C C . ILE A 1 205 ? 17.859 5.285 3.779 1 97.94 205 ILE A C 1
ATOM 1665 O O . ILE A 1 205 ? 16.641 5.188 3.83 1 97.94 205 ILE A O 1
ATOM 1669 N N . ALA A 1 206 ? 18.5 6.391 3.994 1 98.31 206 ALA A N 1
ATOM 1670 C CA . ALA A 1 206 ? 17.781 7.66 4.121 1 98.31 206 ALA A CA 1
ATOM 1671 C C . ALA A 1 206 ? 17.141 8.062 2.797 1 98.31 206 ALA A C 1
ATOM 1673 O O . ALA A 1 206 ? 17.703 7.828 1.728 1 98.31 206 ALA A O 1
ATOM 1674 N N . ALA A 1 207 ? 15.945 8.625 2.859 1 98.44 207 ALA A N 1
ATOM 1675 C CA . ALA A 1 207 ? 15.25 9.086 1.66 1 98.44 207 ALA A CA 1
ATOM 1676 C C . ALA A 1 207 ? 14.172 10.109 2.01 1 98.44 207 ALA A C 1
ATOM 1678 O O . ALA A 1 207 ? 14.031 10.5 3.17 1 98.44 207 ALA A O 1
ATOM 1679 N N . ALA A 1 208 ? 13.516 10.516 1 1 98.69 208 ALA A N 1
ATOM 1680 C CA . ALA A 1 208 ? 12.555 11.602 1.112 1 98.69 208 ALA A CA 1
ATOM 1681 C C . ALA A 1 208 ? 11.43 11.242 2.082 1 98.69 208 ALA A C 1
ATOM 1683 O O . ALA A 1 208 ? 10.938 10.117 2.078 1 98.69 208 ALA A O 1
ATOM 1684 N N . ASN A 1 209 ? 11.039 12.242 2.873 1 98.62 209 ASN A N 1
ATOM 1685 C CA . ASN A 1 209 ? 9.961 12.109 3.852 1 98.62 209 ASN A CA 1
ATOM 1686 C C . ASN A 1 209 ? 8.594 12.055 3.178 1 98.62 209 ASN A C 1
ATOM 1688 O O . ASN A 1 209 ? 7.66 11.445 3.707 1 98.62 209 ASN A O 1
ATOM 1692 N N . SER A 1 210 ? 8.461 12.648 2.096 1 98.81 210 SER A N 1
ATOM 1693 C CA . SER A 1 210 ? 7.211 12.836 1.365 1 98.81 210 SER A CA 1
ATOM 1694 C C . SER A 1 210 ? 7.453 12.898 -0.139 1 98.81 210 SER A C 1
ATOM 1696 O O . SER A 1 210 ? 7.281 13.953 -0.757 1 98.81 210 SER A O 1
ATOM 1698 N N . PRO A 1 211 ? 7.797 11.797 -0.783 1 98.81 211 PRO A N 1
ATOM 1699 C CA . PRO A 1 211 ? 8.094 11.789 -2.219 1 98.81 211 PRO A CA 1
ATOM 1700 C C . PRO A 1 211 ? 6.852 12.031 -3.076 1 98.81 211 PRO A C 1
ATOM 1702 O O . PRO A 1 211 ? 5.82 11.383 -2.869 1 98.81 211 PRO A O 1
ATOM 1705 N N . LEU A 1 212 ? 6.957 12.906 -4.02 1 98.88 212 LEU A N 1
ATOM 1706 C CA . LEU A 1 212 ? 5.82 13.375 -4.805 1 98.88 212 LEU A CA 1
ATOM 1707 C C . LEU A 1 212 ? 5.094 12.211 -5.469 1 98.88 212 LEU A C 1
ATOM 1709 O O . LEU A 1 212 ? 3.871 12.094 -5.371 1 98.88 212 LEU A O 1
ATOM 1713 N N . PRO A 1 213 ? 5.816 11.234 -6.137 1 98.75 213 PRO A N 1
ATOM 1714 C CA . PRO A 1 213 ? 5.07 10.172 -6.812 1 98.75 213 PRO A CA 1
ATOM 1715 C C . PRO A 1 213 ? 4.289 9.297 -5.84 1 98.75 213 PRO A C 1
ATOM 1717 O O . PRO A 1 213 ? 3.191 8.828 -6.164 1 98.75 213 PRO A O 1
ATOM 1720 N N . LEU A 1 214 ? 4.898 9.078 -4.684 1 98.69 214 LEU A N 1
ATOM 1721 C CA . LEU A 1 214 ? 4.223 8.25 -3.695 1 98.69 214 LEU A CA 1
ATOM 1722 C C . LEU A 1 214 ? 3.057 8.992 -3.061 1 98.69 214 LEU A C 1
ATOM 1724 O O . LEU A 1 214 ? 2.033 8.391 -2.729 1 98.69 214 LEU A O 1
ATOM 1728 N N . VAL A 1 215 ? 3.178 10.328 -2.855 1 98.94 215 VAL A N 1
ATOM 1729 C CA . VAL A 1 215 ? 2.072 11.164 -2.395 1 98.94 215 VAL A CA 1
ATOM 1730 C C . VAL A 1 215 ? 0.885 11.016 -3.344 1 98.94 215 VAL A C 1
ATOM 1732 O O . VAL A 1 215 ? -0.243 10.781 -2.904 1 98.94 215 VAL A O 1
ATOM 1735 N N . ARG A 1 216 ? 1.148 11.141 -4.613 1 98.75 216 ARG A N 1
ATOM 1736 C CA . ARG A 1 216 ? 0.092 10.992 -5.609 1 98.75 216 ARG A CA 1
ATOM 1737 C C . ARG A 1 216 ? -0.557 9.617 -5.52 1 98.75 216 ARG A C 1
ATOM 1739 O O . ARG A 1 216 ? -1.784 9.5 -5.52 1 98.75 216 ARG A O 1
ATOM 1746 N N . GLN A 1 217 ? 0.276 8.578 -5.434 1 98.5 217 GLN A N 1
ATOM 1747 C CA . GLN A 1 217 ? -0.225 7.211 -5.355 1 98.5 217 GLN A CA 1
ATOM 1748 C C . GLN A 1 217 ? -1.133 7.023 -4.145 1 98.5 217 GLN A C 1
ATOM 1750 O O . GLN A 1 217 ? -2.188 6.395 -4.242 1 98.5 217 GLN A O 1
ATOM 1755 N N . GLY A 1 218 ? -0.697 7.516 -2.988 1 98.69 218 GLY A N 1
ATOM 1756 C CA . GLY A 1 218 ? -1.511 7.418 -1.787 1 98.69 218 GLY A CA 1
ATOM 1757 C C . GLY A 1 218 ? -2.873 8.07 -1.934 1 98.69 218 GLY A C 1
ATOM 1758 O O . GLY A 1 218 ? -3.891 7.484 -1.555 1 98.69 218 GLY A O 1
ATOM 1759 N N . LEU A 1 219 ? -2.91 9.25 -2.51 1 98.88 219 LEU A N 1
ATOM 1760 C CA . LEU A 1 219 ? -4.164 9.961 -2.729 1 98.88 219 LEU A CA 1
ATOM 1761 C C . LEU A 1 219 ? -5.062 9.203 -3.695 1 98.88 219 LEU A C 1
ATOM 1763 O O . LEU A 1 219 ? -6.27 9.086 -3.469 1 98.88 219 LEU A O 1
ATOM 1767 N N . GLU A 1 220 ? -4.496 8.641 -4.719 1 98.44 220 GLU A N 1
ATOM 1768 C CA . GLU A 1 220 ? -5.266 7.902 -5.715 1 98.44 220 GLU A CA 1
ATOM 1769 C C . GLU A 1 220 ? -5.875 6.641 -5.109 1 98.44 220 GLU A C 1
ATOM 1771 O O . GLU A 1 220 ? -6.961 6.215 -5.516 1 98.44 220 GLU A O 1
ATOM 1776 N N . GLU A 1 221 ? -5.207 6.105 -4.172 1 98.5 221 GLU A N 1
ATOM 1777 C CA . GLU A 1 221 ? -5.758 4.918 -3.523 1 98.5 221 GLU A CA 1
ATOM 1778 C C . GLU A 1 221 ? -7.035 5.254 -2.752 1 98.5 221 GLU A C 1
ATOM 1780 O O . GLU A 1 221 ? -7.973 4.453 -2.723 1 98.5 221 GLU A O 1
ATOM 1785 N N . PHE A 1 222 ? -7.066 6.402 -2.072 1 98.81 222 PHE A N 1
ATOM 1786 C CA . PHE A 1 222 ? -8.305 6.82 -1.43 1 98.81 222 PHE A CA 1
ATOM 1787 C C . PHE A 1 222 ? -9.414 7 -2.459 1 98.81 222 PHE A C 1
ATOM 1789 O O . PHE A 1 222 ? -10.547 6.566 -2.24 1 98.81 222 PHE A O 1
ATOM 1796 N N . ILE A 1 223 ? -9.086 7.625 -3.588 1 98.81 223 ILE A N 1
ATOM 1797 C CA . ILE A 1 223 ? -10.07 8.047 -4.582 1 98.81 223 ILE A CA 1
ATOM 1798 C C . ILE A 1 223 ? -10.531 6.836 -5.395 1 98.81 223 ILE A C 1
ATOM 1800 O O . ILE A 1 223 ? -11.727 6.555 -5.473 1 98.81 223 ILE A O 1
ATOM 1804 N N . LYS A 1 224 ? -9.617 6.035 -5.887 1 98.25 224 LYS A N 1
ATOM 1805 C CA . LYS A 1 224 ? -9.945 4.941 -6.797 1 98.25 224 LYS A CA 1
ATOM 1806 C C . LYS A 1 224 ? -10.203 3.646 -6.035 1 98.25 224 LYS A C 1
ATOM 1808 O O . LYS A 1 224 ? -11.078 2.863 -6.406 1 98.25 224 LYS A O 1
ATOM 1813 N N . GLY A 1 225 ? -9.461 3.463 -5.023 1 97.69 225 GLY A N 1
ATOM 1814 C CA . GLY A 1 225 ? -9.547 2.213 -4.281 1 97.69 225 GLY A CA 1
ATOM 1815 C C . GLY A 1 225 ? -10.766 2.135 -3.385 1 97.69 225 GLY A C 1
ATOM 1816 O O . GLY A 1 225 ? -11.375 1.071 -3.252 1 97.69 225 GLY A O 1
ATOM 1817 N N . PHE A 1 226 ? -11.125 3.318 -2.811 1 97.81 226 PHE A N 1
ATOM 1818 C CA . PHE A 1 226 ? -12.211 3.293 -1.829 1 97.81 226 PHE A CA 1
ATOM 1819 C C . PHE A 1 226 ? -13.367 4.172 -2.279 1 97.81 226 PHE A C 1
ATOM 1821 O O . PHE A 1 226 ? -14.383 4.27 -1.587 1 97.81 226 PHE A O 1
ATOM 1828 N N . GLY A 1 227 ? -13.203 4.836 -3.416 1 97.56 227 GLY A N 1
ATOM 1829 C CA . GLY A 1 227 ? -14.281 5.641 -3.963 1 97.56 227 GLY A CA 1
ATOM 1830 C C . GLY A 1 227 ? -14.562 6.895 -3.152 1 97.56 227 GLY A C 1
ATOM 1831 O O . GLY A 1 227 ? -15.688 7.395 -3.141 1 97.56 227 GLY A O 1
ATOM 1832 N N . ILE A 1 228 ? -13.609 7.371 -2.441 1 98.81 228 ILE A N 1
ATOM 1833 C CA . ILE A 1 228 ? -13.781 8.578 -1.639 1 98.81 228 ILE A CA 1
ATOM 1834 C C . ILE A 1 228 ? -13.727 9.812 -2.539 1 98.81 228 ILE A C 1
ATOM 1836 O O . ILE A 1 228 ? -12.805 9.953 -3.346 1 98.81 228 ILE A O 1
ATOM 1840 N N . ALA A 1 229 ? -14.719 10.648 -2.457 1 98.75 229 ALA A N 1
ATOM 1841 C CA . ALA A 1 229 ? -14.727 11.875 -3.254 1 98.75 229 ALA A CA 1
ATOM 1842 C C . ALA A 1 229 ? -13.5 12.734 -2.955 1 98.75 229 ALA A C 1
ATOM 1844 O O . ALA A 1 229 ? -13.172 12.969 -1.791 1 98.75 229 ALA A O 1
ATOM 1845 N N . PRO A 1 230 ? -12.828 13.195 -3.986 1 98.69 230 PRO A N 1
ATOM 1846 C CA . PRO A 1 230 ? -11.641 14.023 -3.752 1 98.69 230 PRO A CA 1
ATOM 1847 C C . PRO A 1 230 ? -11.922 15.227 -2.855 1 98.69 230 PRO A C 1
ATOM 1849 O O . PRO A 1 230 ? -11.047 15.648 -2.098 1 98.69 230 PRO A O 1
ATOM 1852 N N . SER A 1 231 ? -13.133 15.742 -2.852 1 98.12 231 SER A N 1
ATOM 1853 C CA . SER A 1 231 ? -13.5 16.906 -2.053 1 98.12 231 SER A CA 1
ATOM 1854 C C . SER A 1 231 ? -13.523 16.562 -0.565 1 98.12 231 SER A C 1
ATOM 1856 O O . SER A 1 231 ? -13.617 17.469 0.278 1 98.12 231 SER A O 1
ATOM 1858 N N . LYS A 1 232 ? -13.383 15.281 -0.235 1 98.75 232 LYS A N 1
ATOM 1859 C CA . LYS A 1 232 ? -13.328 14.836 1.155 1 98.75 232 LYS A CA 1
ATOM 1860 C C . LYS A 1 232 ? -11.891 14.711 1.637 1 98.75 232 LYS A C 1
ATOM 1862 O O . LYS A 1 232 ? -11.641 14.273 2.762 1 98.75 232 LYS A O 1
ATOM 1867 N N . LEU A 1 233 ? -10.93 15.117 0.792 1 98.94 233 LEU A N 1
ATOM 1868 C CA . LEU A 1 233 ? -9.523 14.922 1.13 1 98.94 233 LEU A CA 1
ATOM 1869 C C . LEU A 1 233 ? -8.789 16.25 1.19 1 98.94 233 LEU A C 1
ATOM 1871 O O . LEU A 1 233 ? -8.938 17.094 0.295 1 98.94 233 LEU A O 1
ATOM 1875 N N . VAL A 1 234 ? -8.086 16.484 2.238 1 98.88 234 VAL A N 1
ATOM 1876 C CA . VAL A 1 234 ? -7.109 17.562 2.361 1 98.88 234 VAL A CA 1
ATOM 1877 C C . VAL A 1 234 ? -5.699 16.984 2.361 1 98.88 234 VAL A C 1
ATOM 1879 O O . VAL A 1 234 ? -5.398 16.062 3.133 1 98.88 234 VAL A O 1
ATOM 1882 N N . LEU A 1 235 ? -4.867 17.469 1.47 1 98.94 235 LEU A N 1
ATOM 1883 C CA . LEU A 1 235 ? -3.479 17.031 1.36 1 98.94 235 LEU A CA 1
ATOM 1884 C C . LEU A 1 235 ? -2.648 17.578 2.518 1 98.94 235 LEU A C 1
ATOM 1886 O O . LEU A 1 235 ? -2.424 18.781 2.611 1 98.94 235 LEU A O 1
ATOM 1890 N N . GLY A 1 236 ? -2.227 16.688 3.416 1 98.88 236 GLY A N 1
ATOM 1891 C CA . GLY A 1 236 ? -1.297 17.062 4.469 1 98.88 236 GLY A CA 1
ATOM 1892 C C . GLY A 1 236 ? 0.156 16.984 4.039 1 98.88 236 GLY A C 1
ATOM 1893 O O . GLY A 1 236 ? 0.603 15.953 3.537 1 98.88 236 GLY A O 1
ATOM 1894 N N . ILE A 1 237 ? 0.89 18.047 4.27 1 98.81 237 ILE A N 1
ATOM 1895 C CA . ILE A 1 237 ? 2.285 18.078 3.844 1 98.81 237 ILE A CA 1
ATOM 1896 C C . ILE A 1 237 ? 3.176 18.453 5.027 1 98.81 237 ILE A C 1
ATOM 1898 O O . ILE A 1 237 ? 2.725 19.109 5.973 1 98.81 237 ILE A O 1
ATOM 1902 N N . PRO A 1 238 ? 4.465 18.062 4.977 1 98.81 238 PRO A N 1
ATOM 1903 C CA . PRO A 1 238 ? 5.371 18.391 6.078 1 98.81 238 PRO A CA 1
ATOM 1904 C C . PRO A 1 238 ? 6.074 19.734 5.887 1 98.81 238 PRO A C 1
ATOM 1906 O O . PRO A 1 238 ? 6.688 19.969 4.844 1 98.81 238 PRO A O 1
ATOM 1909 N N . TRP A 1 239 ? 5.98 20.609 6.809 1 98.81 239 TRP A N 1
ATOM 1910 C CA . TRP A 1 239 ? 6.895 21.75 6.941 1 98.81 239 TRP A CA 1
ATOM 1911 C C . TRP A 1 239 ? 8.031 21.422 7.902 1 98.81 239 TRP A C 1
ATOM 1913 O O . TRP A 1 239 ? 8.328 22.188 8.812 1 98.81 239 TRP A O 1
ATOM 1923 N N . TYR A 1 240 ? 8.594 20.281 7.766 1 98.69 240 TYR A N 1
ATOM 1924 C CA . TYR A 1 240 ? 9.734 19.734 8.492 1 98.69 240 TYR A CA 1
ATOM 1925 C C . TYR A 1 240 ? 10.453 18.688 7.664 1 98.69 240 TYR A C 1
ATOM 1927 O O . TYR A 1 240 ? 10.062 18.406 6.527 1 98.69 240 TYR A O 1
ATOM 1935 N N . GLY A 1 241 ? 11.57 18.219 8.172 1 98.56 241 GLY A N 1
ATOM 1936 C CA . GLY A 1 241 ? 12.352 17.172 7.52 1 98.56 241 GLY A CA 1
ATOM 1937 C C . GLY A 1 241 ? 12.914 16.156 8.492 1 98.56 241 GLY A C 1
ATOM 1938 O O . GLY A 1 241 ? 12.539 16.141 9.664 1 98.56 241 GLY A O 1
ATOM 1939 N N . TYR A 1 242 ? 13.695 15.242 7.93 1 98.44 242 TYR A N 1
ATOM 1940 C CA . TYR A 1 242 ? 14.367 14.227 8.734 1 98.44 242 TYR A CA 1
ATOM 1941 C C . TYR A 1 242 ? 15.875 14.266 8.508 1 98.44 242 TYR A C 1
ATOM 1943 O O . TYR A 1 242 ? 16.328 14.312 7.363 1 98.44 242 TYR A O 1
ATOM 1951 N N . GLN A 1 243 ? 16.578 14.273 9.594 1 97.19 243 GLN A N 1
ATOM 1952 C CA . GLN A 1 243 ? 18.031 14.133 9.57 1 97.19 243 GLN A CA 1
ATOM 1953 C C . GLN A 1 243 ? 18.453 12.711 9.914 1 97.19 243 GLN A C 1
ATOM 1955 O O . GLN A 1 243 ? 17.984 12.133 10.898 1 97.19 243 GLN A O 1
ATOM 1960 N N . TYR A 1 244 ? 19.328 12.195 9.086 1 97.81 244 TYR A N 1
ATOM 1961 C CA . TYR A 1 244 ? 19.844 10.844 9.305 1 97.81 244 TYR A CA 1
ATOM 1962 C C . TYR A 1 244 ? 21.359 10.859 9.445 1 97.81 244 TYR A C 1
ATOM 1964 O O . TYR A 1 244 ? 22.062 11.422 8.609 1 97.81 244 TYR A O 1
ATOM 1972 N N . ALA A 1 245 ? 21.859 10.312 10.555 1 96.75 245 ALA A N 1
ATOM 1973 C CA . ALA A 1 245 ? 23.266 9.977 10.617 1 96.75 245 ALA A CA 1
ATOM 1974 C C . ALA A 1 245 ? 23.578 8.742 9.773 1 96.75 245 ALA A C 1
ATOM 1976 O O . ALA A 1 245 ? 23 7.676 9.992 1 96.75 245 ALA A O 1
ATOM 1977 N N . CYS A 1 246 ? 24.484 8.914 8.836 1 96.62 246 CYS A N 1
ATOM 1978 C CA . CYS A 1 246 ? 24.797 7.809 7.934 1 96.62 246 CYS A CA 1
ATOM 1979 C C . CYS A 1 246 ? 25.719 6.805 8.609 1 96.62 246 CYS A C 1
ATOM 1981 O O . CYS A 1 246 ? 26.781 7.18 9.125 1 96.62 246 CYS A O 1
ATOM 1983 N N . ASP A 1 247 ? 25.297 5.512 8.617 1 95.44 247 ASP A N 1
ATOM 1984 C CA . ASP A 1 247 ? 26.25 4.465 8.984 1 95.44 247 ASP A CA 1
ATOM 1985 C C . ASP A 1 247 ? 27.391 4.383 7.973 1 95.44 247 ASP A C 1
ATOM 1987 O O . ASP A 1 247 ? 28.547 4.176 8.352 1 95.44 247 ASP A O 1
ATOM 1991 N N . SER A 1 248 ? 27.047 4.484 6.762 1 93.81 248 SER A N 1
ATOM 1992 C CA . SER A 1 248 ? 27.984 4.648 5.656 1 93.81 248 SER A CA 1
ATOM 1993 C C . SER A 1 248 ? 27.406 5.574 4.586 1 93.81 248 SER A C 1
ATOM 1995 O O . SER A 1 248 ? 26.203 5.586 4.348 1 93.81 248 SER A O 1
ATOM 1997 N N . TYR A 1 249 ? 28.266 6.395 4.062 1 94.5 249 TYR A N 1
ATOM 1998 C CA . TYR A 1 249 ? 27.891 7.316 2.998 1 94.5 249 TYR A CA 1
ATOM 1999 C C . TYR A 1 249 ? 28.703 7.07 1.738 1 94.5 249 TYR A C 1
ATOM 2001 O O . TYR A 1 249 ? 29.938 6.965 1.798 1 94.5 249 TYR A O 1
ATOM 2009 N N . THR A 1 250 ? 27.984 6.898 0.675 1 94 250 THR A N 1
ATOM 2010 C CA . THR A 1 250 ? 28.625 6.715 -0.618 1 94 250 THR A CA 1
ATOM 2011 C C . THR A 1 250 ? 28.469 7.957 -1.49 1 94 250 THR A C 1
ATOM 2013 O O . THR A 1 250 ? 27.422 8.133 -2.129 1 94 250 THR A O 1
ATOM 2016 N N . PRO A 1 251 ? 29.484 8.719 -1.671 1 91.25 251 PRO A N 1
ATOM 2017 C CA . PRO A 1 251 ? 29.375 10 -2.375 1 91.25 251 PRO A CA 1
ATOM 2018 C C . PRO A 1 251 ? 28.969 9.836 -3.838 1 91.25 251 PRO A C 1
ATOM 2020 O O . PRO A 1 251 ? 28.25 10.672 -4.379 1 91.25 251 PRO A O 1
ATOM 2023 N N . ASP A 1 252 ? 29.344 8.805 -4.527 1 89.06 252 ASP A N 1
ATOM 2024 C CA . ASP A 1 252 ? 29.125 8.633 -5.961 1 89.06 252 ASP A CA 1
ATOM 2025 C C . ASP A 1 252 ? 27.641 8.57 -6.285 1 89.06 252 ASP A C 1
ATOM 2027 O O . ASP A 1 252 ? 27.203 9.039 -7.336 1 89.06 252 ASP A O 1
ATOM 2031 N N . ASN A 1 253 ? 26.953 7.961 -5.352 1 90.31 253 ASN A N 1
ATOM 2032 C CA . ASN A 1 253 ? 25.516 7.836 -5.609 1 90.31 253 ASN A CA 1
ATOM 2033 C C . ASN A 1 253 ? 24.688 8.5 -4.508 1 90.31 253 ASN A C 1
ATOM 2035 O O . ASN A 1 253 ? 23.469 8.398 -4.504 1 90.31 253 ASN A O 1
ATOM 2039 N N . ASP A 1 254 ? 25.406 9.109 -3.586 1 93.06 254 ASP A N 1
ATOM 2040 C CA . ASP A 1 254 ? 24.812 9.914 -2.52 1 93.06 254 ASP A CA 1
ATOM 2041 C C . ASP A 1 254 ? 23.891 9.07 -1.638 1 93.06 254 ASP A C 1
ATOM 2043 O O . ASP A 1 254 ? 22.859 9.555 -1.184 1 93.06 254 ASP A O 1
ATOM 2047 N N . ILE A 1 255 ? 24.219 7.836 -1.466 1 96.31 255 ILE A N 1
ATOM 2048 C CA . ILE A 1 255 ? 23.406 6.938 -0.656 1 96.31 255 ILE A CA 1
ATOM 2049 C C . ILE A 1 255 ? 23.891 6.953 0.79 1 96.31 255 ILE A C 1
ATOM 2051 O O . ILE A 1 255 ? 25.094 6.805 1.046 1 96.31 255 ILE A O 1
ATOM 2055 N N . CYS A 1 256 ? 23 7.242 1.672 1 96.88 256 CYS A N 1
ATOM 2056 C CA . CYS A 1 256 ? 23.219 7.199 3.113 1 96.88 256 CYS A CA 1
ATOM 2057 C C . CYS A 1 256 ? 22.547 5.977 3.73 1 96.88 256 CYS A C 1
ATOM 2059 O O . CYS A 1 256 ? 21.312 5.934 3.863 1 96.88 256 CYS A O 1
ATOM 2061 N N . THR A 1 257 ? 23.328 4.926 4.039 1 97.25 257 THR A N 1
ATOM 2062 C CA . THR A 1 257 ? 22.766 3.816 4.801 1 97.25 257 THR A CA 1
ATOM 2063 C C . THR A 1 257 ? 22.531 4.215 6.254 1 97.25 257 THR A C 1
ATOM 2065 O O . THR A 1 257 ? 23.297 5 6.816 1 97.25 257 THR A O 1
ATOM 2068 N N . ILE A 1 258 ? 21.469 3.744 6.805 1 97.94 258 ILE A N 1
ATOM 2069 C CA . ILE A 1 258 ? 21.125 4.133 8.172 1 97.94 258 ILE A CA 1
ATOM 2070 C C . ILE A 1 258 ? 20.938 2.885 9.023 1 97.94 258 ILE A C 1
ATOM 2072 O O . ILE A 1 258 ? 20.812 1.776 8.5 1 97.94 258 ILE A O 1
ATOM 2076 N N . ARG A 1 259 ? 20.984 3.064 10.328 1 96.88 259 ARG A N 1
ATOM 2077 C CA . ARG A 1 259 ? 20.766 1.957 11.25 1 96.88 259 ARG A CA 1
ATOM 2078 C C . ARG A 1 259 ? 19.375 1.38 11.094 1 96.88 259 ARG A C 1
ATOM 2080 O O . ARG A 1 259 ? 18.406 2.121 10.891 1 96.88 259 ARG A O 1
ATOM 2087 N N . ALA A 1 260 ? 19.312 0.076 11.188 1 97.25 260 ALA A N 1
ATOM 2088 C CA . ALA A 1 260 ? 18 -0.576 11.094 1 97.25 260 ALA A CA 1
ATOM 2089 C C . ALA A 1 260 ? 17.219 -0.421 12.391 1 97.25 260 ALA A C 1
ATOM 2091 O O . ALA A 1 260 ? 17.688 -0.822 13.461 1 97.25 260 ALA A O 1
ATOM 2092 N N . GLU A 1 261 ? 16.125 0.2 12.352 1 98.19 261 GLU A N 1
ATOM 2093 C CA . GLU A 1 261 ? 15.18 0.313 13.453 1 98.19 261 GLU A CA 1
ATOM 2094 C C . GLU A 1 261 ? 13.805 -0.204 13.047 1 98.19 261 GLU A C 1
ATOM 2096 O O . GLU A 1 261 ? 13.055 0.482 12.344 1 98.19 261 GLU A O 1
ATOM 2101 N N . PRO A 1 262 ? 13.5 -1.478 13.492 1 98 262 PRO A N 1
ATOM 2102 C CA . PRO A 1 262 ? 12.219 -2.051 13.078 1 98 262 PRO A CA 1
ATOM 2103 C C . PRO A 1 262 ? 11.023 -1.275 13.633 1 98 262 PRO A C 1
ATOM 2105 O O . PRO A 1 262 ? 11.117 -0.653 14.688 1 98 262 PRO A O 1
ATOM 2108 N N . PHE A 1 263 ? 9.961 -1.212 12.938 1 98.06 263 PHE A N 1
ATOM 2109 C CA . PHE A 1 263 ? 8.727 -0.545 13.328 1 98.06 263 PHE A CA 1
ATOM 2110 C C . PHE A 1 263 ? 7.527 -1.179 12.633 1 98.06 263 PHE A C 1
ATOM 2112 O O . PHE A 1 263 ? 7.465 -1.218 11.406 1 98.06 263 PHE A O 1
ATOM 2119 N N . PHE A 1 264 ? 6.555 -1.731 13.328 1 96.5 264 PHE A N 1
ATOM 2120 C CA . PHE A 1 264 ? 5.289 -2.307 12.883 1 96.5 264 PHE A CA 1
ATOM 2121 C C . PHE A 1 264 ? 5.52 -3.312 11.766 1 96.5 264 PHE A C 1
ATOM 2123 O O . PHE A 1 264 ? 4.863 -3.25 10.727 1 96.5 264 PHE A O 1
ATOM 2130 N N . GLY A 1 265 ? 6.453 -4.223 11.953 1 96.19 265 GLY A N 1
ATOM 2131 C CA . GLY A 1 265 ? 6.664 -5.328 11.031 1 96.19 265 GLY A CA 1
ATOM 2132 C C . GLY A 1 265 ? 7.684 -5.02 9.953 1 96.19 265 GLY A C 1
ATOM 2133 O O . GLY A 1 265 ? 8.188 -5.93 9.289 1 96.19 265 GLY A O 1
ATOM 2134 N N . ALA A 1 266 ? 8.023 -3.732 9.734 1 98.19 266 ALA A N 1
ATOM 2135 C CA . ALA A 1 266 ? 9.094 -3.357 8.805 1 98.19 266 ALA A CA 1
ATOM 2136 C C . ALA A 1 266 ? 10.461 -3.465 9.469 1 98.19 266 ALA A C 1
ATOM 2138 O O . ALA A 1 266 ? 10.625 -3.084 10.633 1 98.19 266 ALA A O 1
ATOM 2139 N N . PRO A 1 267 ? 11.391 -3.957 8.758 1 98.44 267 PRO A N 1
ATOM 2140 C CA . PRO A 1 267 ? 12.695 -4.184 9.391 1 98.44 267 PRO A CA 1
ATOM 2141 C C . PRO A 1 267 ? 13.477 -2.893 9.609 1 98.44 267 PRO A C 1
ATOM 2143 O O . PRO A 1 267 ? 14.492 -2.893 10.305 1 98.44 267 PRO A O 1
ATOM 2146 N N . CYS A 1 268 ? 13.117 -1.808 8.953 1 98.5 268 CYS A N 1
ATOM 2147 C CA . CYS A 1 268 ? 13.758 -0.502 9.055 1 98.5 268 CYS A CA 1
ATOM 2148 C C . CYS A 1 268 ? 12.719 0.616 9.062 1 98.5 268 CYS A C 1
ATOM 2150 O O . CYS A 1 268 ? 11.57 0.405 8.664 1 98.5 268 CYS A O 1
ATOM 2152 N N . SER A 1 269 ? 13.102 1.836 9.555 1 98.62 269 SER A N 1
ATOM 2153 C CA . SER A 1 269 ? 12.156 2.945 9.641 1 98.62 269 SER A CA 1
ATOM 2154 C C . SER A 1 269 ? 12.883 4.277 9.805 1 98.62 269 SER A C 1
ATOM 2156 O O . SER A 1 269 ? 14.102 4.305 10.008 1 98.62 269 SER A O 1
ATOM 2158 N N . ASP A 1 270 ? 12.164 5.312 9.734 1 98.19 270 ASP A N 1
ATOM 2159 C CA . ASP A 1 270 ? 12.727 6.648 9.898 1 98.19 270 ASP A CA 1
ATOM 2160 C C . ASP A 1 270 ? 13.023 6.949 11.367 1 98.19 270 ASP A C 1
ATOM 2162 O O . ASP A 1 270 ? 13.57 8 11.695 1 98.19 270 ASP A O 1
ATOM 2166 N N . ALA A 1 271 ? 12.711 5.98 12.25 1 98 271 ALA A N 1
ATOM 2167 C CA . ALA A 1 271 ? 13.086 6.129 13.648 1 98 271 ALA A CA 1
ATOM 2168 C C . ALA A 1 271 ? 14.609 6.195 13.805 1 98 271 ALA A C 1
ATOM 2170 O O . ALA A 1 271 ? 15.109 6.625 14.844 1 98 271 ALA A O 1
ATOM 2171 N N . ALA A 1 272 ? 15.273 5.781 12.781 1 97.94 272 ALA A N 1
ATOM 2172 C CA . ALA A 1 272 ? 16.734 5.879 12.758 1 97.94 272 ALA A CA 1
ATOM 2173 C C . ALA A 1 272 ? 17.188 7.332 12.656 1 97.94 272 ALA A C 1
ATOM 2175 O O . ALA A 1 272 ? 18.359 7.641 12.883 1 97.94 272 ALA A O 1
ATOM 2176 N N . GLY A 1 273 ? 16.297 8.219 12.211 1 97.88 273 GLY A N 1
ATOM 2177 C CA . GLY A 1 273 ? 16.594 9.641 12.086 1 97.88 273 GLY A CA 1
ATOM 2178 C C . GLY A 1 273 ? 15.898 10.492 13.125 1 97.88 273 GLY A C 1
ATOM 2179 O O . GLY A 1 273 ? 15.461 9.984 14.164 1 97.88 273 GLY A O 1
ATOM 2180 N N . LYS A 1 274 ? 15.906 11.789 12.844 1 97.38 274 LYS A N 1
ATOM 2181 C CA . LYS A 1 274 ? 15.281 12.75 13.742 1 97.38 274 LYS A CA 1
ATOM 2182 C C . LYS A 1 274 ? 14.57 13.859 12.969 1 97.38 274 LYS A C 1
ATOM 2184 O O . LYS A 1 274 ? 15.125 14.398 12.008 1 97.38 274 LYS A O 1
ATOM 2189 N N . GLN A 1 275 ? 13.43 14.125 13.438 1 98.19 275 GLN A N 1
ATOM 2190 C CA . GLN A 1 275 ? 12.688 15.227 12.836 1 98.19 275 GLN A CA 1
ATOM 2191 C C . GLN A 1 275 ? 13.367 16.562 13.117 1 98.19 275 GLN A C 1
ATOM 2193 O O . GLN A 1 275 ? 13.922 16.766 14.203 1 98.19 275 GLN A O 1
ATOM 2198 N N . ILE A 1 276 ? 13.328 17.469 12.156 1 98.19 276 ILE A N 1
ATOM 2199 C CA . ILE A 1 276 ? 13.875 18.812 12.289 1 98.19 276 ILE A CA 1
ATOM 2200 C C . ILE A 1 276 ? 12.906 19.828 11.672 1 98.19 276 ILE A C 1
ATOM 2202 O O . ILE A 1 276 ? 12.367 19.594 10.594 1 98.19 276 ILE A O 1
ATOM 2206 N N . ASN A 1 277 ? 12.68 20.906 12.383 1 98.25 277 ASN A N 1
ATOM 2207 C CA . ASN A 1 277 ? 11.734 21.938 11.938 1 98.25 277 ASN A CA 1
ATOM 2208 C C . ASN A 1 277 ? 12.25 22.672 10.711 1 98.25 277 ASN A C 1
ATOM 2210 O O . ASN A 1 277 ? 13.461 22.828 10.531 1 98.25 277 ASN A O 1
ATOM 2214 N N . TYR A 1 278 ? 11.383 23.188 9.922 1 98.06 278 TYR A N 1
ATOM 2215 C CA . TYR A 1 278 ? 11.758 23.828 8.664 1 98.06 278 TYR A CA 1
ATOM 2216 C C . TYR A 1 278 ? 12.664 25.031 8.922 1 98.06 278 TYR A C 1
ATOM 2218 O O . TYR A 1 278 ? 13.602 25.281 8.164 1 98.06 278 TYR A O 1
ATOM 2226 N N . GLY A 1 279 ? 12.352 25.859 9.953 1 97.38 279 GLY A N 1
ATOM 2227 C CA . GLY A 1 279 ? 13.211 27 10.273 1 97.38 279 GLY A CA 1
ATOM 2228 C C . GLY A 1 279 ? 14.656 26.609 10.5 1 97.38 279 GLY A C 1
ATOM 2229 O O . GLY A 1 279 ? 15.57 27.297 10.055 1 97.38 279 GLY A O 1
ATOM 2230 N N . ASP A 1 280 ? 14.859 25.5 11.203 1 96.56 280 ASP A N 1
ATOM 2231 C CA . ASP A 1 280 ? 16.219 24.984 11.438 1 96.56 280 ASP A CA 1
ATOM 2232 C C . ASP A 1 280 ? 16.859 24.5 10.141 1 96.56 280 ASP A C 1
ATOM 2234 O O . ASP A 1 280 ? 18.062 24.672 9.938 1 96.56 280 ASP A O 1
ATOM 2238 N N . ILE A 1 281 ? 16.062 23.922 9.281 1 96.19 281 ILE A N 1
ATOM 2239 C CA . ILE A 1 281 ? 16.547 23.469 7.988 1 96.19 281 ILE A CA 1
ATOM 2240 C C . ILE A 1 281 ? 17.047 24.656 7.176 1 96.19 281 ILE A C 1
ATOM 2242 O O . ILE A 1 281 ? 18.141 24.609 6.586 1 96.19 281 ILE A O 1
ATOM 2246 N N . GLN A 1 282 ? 16.25 25.719 7.168 1 93.31 282 GLN A N 1
ATOM 2247 C CA . GLN A 1 282 ? 16.641 26.906 6.43 1 93.31 282 GLN A CA 1
ATOM 2248 C C . GLN A 1 282 ? 17.953 27.484 6.969 1 93.31 282 GLN A C 1
ATOM 2250 O O . GLN A 1 282 ? 18.797 27.953 6.195 1 93.31 282 GLN A O 1
ATOM 2255 N N . ARG A 1 283 ? 18.125 27.484 8.266 1 93.62 283 ARG A N 1
ATOM 2256 C CA . ARG A 1 283 ? 19.375 27.938 8.859 1 93.62 283 ARG A CA 1
ATOM 2257 C C . ARG A 1 283 ? 20.547 27.078 8.406 1 93.62 283 ARG A C 1
ATOM 2259 O O . ARG A 1 283 ? 21.625 27.578 8.102 1 93.62 283 ARG A O 1
ATOM 2266 N N . LEU A 1 284 ? 20.344 25.797 8.367 1 93.19 284 LEU A N 1
ATOM 2267 C CA . LEU A 1 284 ? 21.391 24.875 7.922 1 93.19 284 LEU A CA 1
ATOM 2268 C C . LEU A 1 284 ? 21.734 25.109 6.457 1 93.19 284 LEU A C 1
ATOM 2270 O O . LEU A 1 284 ? 22.906 25.094 6.082 1 93.19 284 LEU A O 1
ATOM 2274 N N . VAL A 1 285 ? 20.719 25.312 5.637 1 91.88 285 VAL A N 1
ATOM 2275 C CA . VAL A 1 285 ? 20.938 25.578 4.219 1 91.88 285 VAL A CA 1
ATOM 2276 C C . VAL A 1 285 ? 21.781 26.828 4.059 1 91.88 285 VAL A C 1
ATOM 2278 O O . VAL A 1 285 ? 22.719 26.875 3.252 1 91.88 285 VAL A O 1
ATOM 2281 N N . ARG A 1 286 ? 21.484 27.844 4.801 1 88.62 286 ARG A N 1
ATOM 2282 C CA . ARG A 1 286 ? 22.25 29.094 4.742 1 88.62 286 ARG A CA 1
ATOM 2283 C C . ARG A 1 286 ? 23.672 28.891 5.234 1 88.62 286 ARG A C 1
ATOM 2285 O O . ARG A 1 286 ? 24.609 29.438 4.66 1 88.62 286 ARG A O 1
ATOM 2292 N N . THR A 1 287 ? 23.812 28.188 6.281 1 89.31 287 THR A N 1
ATOM 2293 C CA . THR A 1 287 ? 25.109 27.953 6.891 1 89.31 287 THR A CA 1
ATOM 2294 C C . THR A 1 287 ? 26.031 27.203 5.93 1 89.31 287 THR A C 1
ATOM 2296 O O . THR A 1 287 ? 27.219 27.516 5.828 1 89.31 287 THR A O 1
ATOM 2299 N N . HIS A 1 288 ? 25.5 26.219 5.258 1 87.69 288 HIS A N 1
ATOM 2300 C CA . HIS A 1 288 ? 26.328 25.375 4.395 1 87.69 288 HIS A CA 1
ATOM 2301 C C . HIS A 1 288 ? 26.359 25.906 2.969 1 87.69 288 HIS A C 1
ATOM 2303 O O . HIS A 1 288 ? 27.125 25.422 2.137 1 87.69 288 HIS A O 1
ATOM 2309 N N . GLY A 1 289 ? 25.656 26.891 2.717 1 81.69 289 GLY A N 1
ATOM 2310 C CA . GLY A 1 289 ? 25.594 27.5 1.401 1 81.69 289 GLY A CA 1
ATOM 2311 C C . GLY A 1 289 ? 24.562 26.875 0.49 1 81.69 289 GLY A C 1
ATOM 2312 O O . GLY A 1 289 ? 24.344 25.656 0.527 1 81.69 289 GLY A O 1
ATOM 2313 N N . ASN A 1 290 ? 24.016 27.672 -0.319 1 73.19 290 ASN A N 1
ATOM 2314 C CA . ASN A 1 290 ? 22.938 27.25 -1.21 1 73.19 290 ASN A CA 1
ATOM 2315 C C . ASN A 1 290 ? 23.375 26.109 -2.123 1 73.19 290 ASN A C 1
ATOM 2317 O O . ASN A 1 290 ? 22.562 25.297 -2.541 1 73.19 290 ASN A O 1
ATOM 2321 N N . SER A 1 291 ? 24.609 26.172 -2.297 1 75.19 291 SER A N 1
ATOM 2322 C CA . SER A 1 291 ? 25.156 25.172 -3.191 1 75.19 291 SER A CA 1
ATOM 2323 C C . SER A 1 291 ? 25.156 23.797 -2.539 1 75.19 291 SER A C 1
ATOM 2325 O O . SER A 1 291 ? 25.344 22.781 -3.217 1 75.19 291 SER A O 1
ATOM 2327 N N . SER A 1 292 ? 24.812 23.797 -1.29 1 84.31 292 SER A N 1
ATOM 2328 C CA . SER A 1 292 ? 24.797 22.516 -0.581 1 84.31 292 SER A CA 1
ATOM 2329 C C . SER A 1 292 ? 23.469 21.781 -0.804 1 84.31 292 SER A C 1
ATOM 2331 O O . SER A 1 292 ? 23.391 20.578 -0.583 1 84.31 292 SER A O 1
ATOM 2333 N N . ARG A 1 293 ? 22.469 22.547 -1.177 1 92.06 293 ARG A N 1
ATOM 2334 C CA . ARG A 1 293 ? 21.172 21.938 -1.501 1 92.06 293 ARG A CA 1
ATOM 2335 C C . ARG A 1 293 ? 21.297 21 -2.695 1 92.06 293 ARG A C 1
ATOM 2337 O O . ARG A 1 293 ? 21.766 21.406 -3.764 1 92.06 293 ARG A O 1
ATOM 2344 N N . ARG A 1 294 ? 20.891 19.828 -2.504 1 95.5 294 ARG A N 1
ATOM 2345 C CA . ARG A 1 294 ? 20.797 18.844 -3.576 1 95.5 294 ARG A CA 1
ATOM 2346 C C . ARG A 1 294 ? 19.344 18.516 -3.902 1 95.5 294 ARG A C 1
ATOM 2348 O O . ARG A 1 294 ? 18.438 18.875 -3.143 1 95.5 294 ARG A O 1
ATOM 2355 N N . TRP A 1 295 ? 19.156 17.953 -5.113 1 97.06 295 TRP A N 1
ATOM 2356 C CA . TRP A 1 295 ? 17.797 17.656 -5.594 1 97.06 295 TRP A CA 1
ATOM 2357 C C . TRP A 1 295 ? 17.703 16.219 -6.086 1 97.06 295 TRP A C 1
ATOM 2359 O O . TRP A 1 295 ? 18.516 15.773 -6.895 1 97.06 295 TRP A O 1
ATOM 2369 N N . ASP A 1 296 ? 16.781 15.492 -5.516 1 97.44 296 ASP A N 1
ATOM 2370 C CA . ASP A 1 296 ? 16.469 14.156 -6 1 97.44 296 ASP A CA 1
ATOM 2371 C C . ASP A 1 296 ? 15.312 14.188 -6.996 1 97.44 296 ASP A C 1
ATOM 2373 O O . ASP A 1 296 ? 14.156 14.352 -6.605 1 97.44 296 ASP A O 1
ATOM 2377 N N . ALA A 1 297 ? 15.555 13.914 -8.219 1 96.94 297 ALA A N 1
ATOM 2378 C CA . ALA A 1 297 ? 14.555 14.039 -9.273 1 96.94 297 ALA A CA 1
ATOM 2379 C C . ALA A 1 297 ? 13.523 12.922 -9.188 1 96.94 297 ALA A C 1
ATOM 2381 O O . ALA A 1 297 ? 12.367 13.102 -9.57 1 96.94 297 ALA A O 1
ATOM 2382 N N . LEU A 1 298 ? 13.875 11.789 -8.68 1 97.19 298 LEU A N 1
ATOM 2383 C CA . LEU A 1 298 ? 12.961 10.656 -8.594 1 97.19 298 LEU A CA 1
ATOM 2384 C C . LEU A 1 298 ? 11.812 10.953 -7.641 1 97.19 298 LEU A C 1
ATOM 2386 O O . LEU A 1 298 ? 10.664 10.578 -7.906 1 97.19 298 LEU A O 1
ATOM 2390 N N . THR A 1 299 ? 12.125 11.641 -6.566 1 98.31 299 THR A N 1
ATOM 2391 C CA . THR A 1 299 ? 11.117 11.891 -5.539 1 98.31 299 THR A CA 1
ATOM 2392 C C . THR A 1 299 ? 10.688 13.352 -5.551 1 98.31 299 THR A C 1
ATOM 2394 O O . THR A 1 299 ? 9.797 13.75 -4.793 1 98.31 299 THR A O 1
ATOM 2397 N N . SER A 1 300 ? 11.352 14.195 -6.402 1 98.31 300 SER A N 1
ATOM 2398 C CA . SER A 1 300 ? 11.133 15.641 -6.422 1 98.31 300 SER A CA 1
ATOM 2399 C C . SER A 1 300 ? 11.297 16.25 -5.031 1 98.31 300 SER A C 1
ATOM 2401 O O . SER A 1 300 ? 10.406 16.938 -4.543 1 98.31 300 SER A O 1
ATOM 2403 N N . SER A 1 301 ? 12.477 15.953 -4.461 1 98.62 301 SER A N 1
ATOM 2404 C CA . SER A 1 301 ? 12.711 16.375 -3.082 1 98.62 301 SER A CA 1
ATOM 2405 C C . SER A 1 301 ? 14.125 16.906 -2.896 1 98.62 301 SER A C 1
ATOM 2407 O O . SER A 1 301 ? 15.078 16.359 -3.467 1 98.62 301 SER A O 1
ATOM 2409 N N . PRO A 1 302 ? 14.289 17.953 -2.172 1 98 302 PRO A N 1
ATOM 2410 C CA . PRO A 1 302 ? 15.633 18.422 -1.812 1 98 302 PRO A CA 1
ATOM 2411 C C . PRO A 1 302 ? 16.234 17.656 -0.634 1 98 302 PRO A C 1
ATOM 2413 O O . PRO A 1 302 ? 15.492 17.078 0.165 1 98 302 PRO A O 1
ATOM 2416 N N . TYR A 1 303 ? 17.516 17.656 -0.565 1 97.81 303 TYR A N 1
ATOM 2417 C CA . TYR A 1 303 ? 18.234 17.141 0.603 1 97.81 303 TYR A CA 1
ATOM 2418 C C . TYR A 1 303 ? 19.594 17.812 0.754 1 97.81 303 TYR A C 1
ATOM 2420 O O . TYR A 1 303 ? 20.062 18.484 -0.162 1 97.81 303 TYR A O 1
ATOM 2428 N N . LEU A 1 304 ? 20.125 17.781 1.958 1 96.19 304 LEU A N 1
ATOM 2429 C CA . LEU A 1 304 ? 21.469 18.25 2.287 1 96.19 304 LEU A CA 1
ATOM 2430 C C . LEU A 1 304 ? 22.359 17.109 2.738 1 96.19 304 LEU A C 1
ATOM 2432 O O . LEU A 1 304 ? 21.875 16.109 3.285 1 96.19 304 LEU A O 1
ATOM 2436 N N . VAL A 1 305 ? 23.625 17.203 2.434 1 95.25 305 VAL A N 1
ATOM 2437 C CA . VAL A 1 305 ? 24.656 16.328 2.984 1 95.25 305 VAL A CA 1
ATOM 2438 C C . VAL A 1 305 ? 25.719 17.172 3.676 1 95.25 305 VAL A C 1
ATOM 2440 O O . VAL A 1 305 ? 26.281 18.094 3.072 1 95.25 305 VAL A O 1
ATOM 2443 N N . TYR A 1 306 ? 25.922 16.906 4.902 1 92.81 306 TYR A N 1
ATOM 2444 C CA . TYR A 1 306 ? 26.906 17.672 5.648 1 92.81 306 TYR A CA 1
ATOM 2445 C C . TYR A 1 306 ? 27.469 16.859 6.812 1 92.81 306 TYR A C 1
ATOM 2447 O O . TYR A 1 306 ? 27.016 15.75 7.074 1 92.81 306 TYR A O 1
ATOM 2455 N N . HIS A 1 307 ? 28.531 17.406 7.371 1 89.94 307 HIS A N 1
ATOM 2456 C CA . HIS A 1 307 ? 29.125 16.781 8.555 1 89.94 307 HIS A CA 1
ATOM 2457 C C . HIS A 1 307 ? 28.609 17.438 9.828 1 89.94 307 HIS A C 1
ATOM 2459 O O . HIS A 1 307 ? 28.422 18.656 9.883 1 89.94 307 HIS A O 1
ATOM 2465 N N . ASP A 1 308 ? 28.266 16.578 10.734 1 78.5 308 ASP A N 1
ATOM 2466 C CA . ASP A 1 308 ? 27.875 17.125 12.023 1 78.5 308 ASP A CA 1
ATOM 2467 C C . ASP A 1 308 ? 29.094 17.547 12.844 1 78.5 308 ASP A C 1
ATOM 2469 O O . ASP A 1 308 ? 30.188 17.703 12.297 1 78.5 308 ASP A O 1
ATOM 2473 N N . ALA A 1 309 ? 28.812 17.781 14.172 1 75 309 ALA A N 1
ATOM 2474 C CA . ALA A 1 309 ? 29.906 18.188 15.062 1 75 309 ALA A CA 1
ATOM 2475 C C . ALA A 1 309 ? 31.031 17.156 15.047 1 75 309 ALA A C 1
ATOM 2477 O O . ALA A 1 309 ? 32.188 17.5 15.234 1 75 309 ALA A O 1
ATOM 2478 N N . ASN A 1 310 ? 30.609 15.875 14.891 1 76.62 310 ASN A N 1
ATOM 2479 C CA . ASN A 1 310 ? 31.594 14.828 14.68 1 76.62 310 ASN A CA 1
ATOM 2480 C C . ASN A 1 310 ? 32 14.727 13.219 1 76.62 310 ASN A C 1
ATOM 2482 O O . ASN A 1 310 ? 31.203 14.32 12.367 1 76.62 310 ASN A O 1
ATOM 2486 N N . PRO A 1 311 ? 33.188 15.039 12.992 1 77.44 311 PRO A N 1
ATOM 2487 C CA . PRO A 1 311 ? 33.656 15.117 11.602 1 77.44 311 PRO A CA 1
ATOM 2488 C C . PRO A 1 311 ? 33.594 13.773 10.883 1 77.44 311 PRO A C 1
ATOM 2490 O O . PRO A 1 311 ? 33.594 13.734 9.648 1 77.44 311 PRO A O 1
ATOM 2493 N N . ASP A 1 312 ? 33.438 12.797 11.602 1 85.38 312 ASP A N 1
ATOM 2494 C CA . ASP A 1 312 ? 33.469 11.477 10.969 1 85.38 312 ASP A CA 1
ATOM 2495 C C . ASP A 1 312 ? 32.062 11.008 10.586 1 85.38 312 ASP A C 1
ATOM 2497 O O . ASP A 1 312 ? 31.922 9.992 9.898 1 85.38 312 ASP A O 1
ATOM 2501 N N . THR A 1 313 ? 31.125 11.805 10.945 1 90.44 313 THR A N 1
ATOM 2502 C CA . THR A 1 313 ? 29.766 11.367 10.664 1 90.44 313 THR A CA 1
ATOM 2503 C C . THR A 1 313 ? 29.109 12.25 9.602 1 90.44 313 THR A C 1
ATOM 2505 O O . THR A 1 313 ? 29.031 13.469 9.766 1 90.44 313 THR A O 1
ATOM 2508 N N . VAL A 1 314 ? 28.719 11.625 8.539 1 94.44 314 VAL A N 1
ATOM 2509 C CA . VAL A 1 314 ? 27.984 12.305 7.48 1 94.44 314 VAL A CA 1
ATOM 2510 C C . VAL A 1 314 ? 26.484 12.289 7.793 1 94.44 314 VAL A C 1
ATOM 2512 O O . VAL A 1 314 ? 25.953 11.266 8.203 1 94.44 314 VAL A O 1
ATOM 2515 N N . ILE A 1 315 ? 25.891 13.445 7.711 1 95.94 315 ILE A N 1
ATOM 2516 C CA . ILE A 1 315 ? 24.438 13.586 7.898 1 95.94 315 ILE A CA 1
ATOM 2517 C C . ILE A 1 315 ? 23.766 13.828 6.547 1 95.94 315 ILE A C 1
ATOM 2519 O O . ILE A 1 315 ? 24.266 14.602 5.73 1 95.94 315 ILE A O 1
ATOM 2523 N N . GLN A 1 316 ? 22.75 13.109 6.324 1 96.88 316 GLN A N 1
ATOM 2524 C CA . GLN A 1 316 ? 21.859 13.422 5.215 1 96.88 316 GLN A CA 1
ATOM 2525 C C . GLN A 1 316 ? 20.5 13.891 5.715 1 96.88 316 GLN A C 1
ATOM 2527 O O . GLN A 1 316 ? 19.859 13.234 6.543 1 96.88 316 GLN A O 1
ATOM 2532 N N . LEU A 1 317 ? 20.094 15.086 5.297 1 97.69 317 LEU A N 1
ATOM 2533 C CA . LEU A 1 317 ? 18.844 15.711 5.711 1 97.69 317 LEU A CA 1
ATOM 2534 C C . LEU A 1 317 ? 17.875 15.805 4.539 1 97.69 317 LEU A C 1
ATOM 2536 O O . LEU A 1 317 ? 18.156 16.484 3.547 1 97.69 317 LEU A O 1
ATOM 2540 N N . TRP A 1 318 ? 16.781 15.094 4.656 1 98.62 318 TRP A N 1
ATOM 2541 C CA . TRP A 1 318 ? 15.727 15.141 3.652 1 98.62 318 TRP A CA 1
ATOM 2542 C C . TRP A 1 318 ? 14.578 16.031 4.113 1 98.62 318 TRP A C 1
ATOM 2544 O O . TRP A 1 318 ? 14.125 15.93 5.258 1 98.62 318 TRP A O 1
ATOM 2554 N N . TYR A 1 319 ? 14.133 16.906 3.199 1 98.38 319 TYR A N 1
ATOM 2555 C CA . TYR A 1 319 ? 13.109 17.875 3.58 1 98.38 319 TYR A CA 1
ATOM 2556 C C . TYR A 1 319 ? 12.32 18.328 2.363 1 98.38 319 TYR A C 1
ATOM 2558 O O . TYR A 1 319 ? 12.5 17.812 1.26 1 98.38 319 TYR A O 1
ATOM 2566 N N . ASP A 1 320 ? 11.305 19.172 2.566 1 98.5 320 ASP A N 1
ATOM 2567 C CA . ASP A 1 320 ? 10.578 19.859 1.504 1 98.5 320 ASP A CA 1
ATOM 2568 C C . ASP A 1 320 ? 10.812 21.359 1.566 1 98.5 320 ASP A C 1
ATOM 2570 O O . ASP A 1 320 ? 10.992 21.922 2.648 1 98.5 320 ASP A O 1
ATOM 2574 N N . ASP A 1 321 ? 10.906 21.938 0.466 1 97 321 ASP A N 1
ATOM 2575 C CA . ASP A 1 321 ? 10.992 23.391 0.354 1 97 321 ASP A CA 1
ATOM 2576 C C . ASP A 1 321 ? 9.961 23.922 -0.644 1 97 321 ASP A C 1
ATOM 2578 O O . ASP A 1 321 ? 9.07 23.188 -1.072 1 97 321 ASP A O 1
ATOM 2582 N N . GLU A 1 322 ? 10.031 25.188 -0.941 1 97.12 322 GLU A N 1
ATOM 2583 C CA . GLU A 1 322 ? 9.023 25.828 -1.771 1 97.12 322 GLU A CA 1
ATOM 2584 C C . GLU A 1 322 ? 8.836 25.094 -3.094 1 97.12 322 GLU A C 1
ATOM 2586 O O . GLU A 1 322 ? 7.711 24.891 -3.549 1 97.12 322 GLU A O 1
ATOM 2591 N N . GLU A 1 323 ? 9.914 24.688 -3.67 1 97.44 323 GLU A N 1
ATOM 2592 C CA . GLU A 1 323 ? 9.859 24.031 -4.977 1 97.44 323 GLU A CA 1
ATOM 2593 C C . GLU A 1 323 ? 9.156 22.688 -4.891 1 97.44 323 GLU A C 1
ATOM 2595 O O . GLU A 1 323 ? 8.219 22.422 -5.652 1 97.44 323 GLU A O 1
ATOM 2600 N N . SER A 1 324 ? 9.609 21.797 -3.992 1 98.69 324 SER A N 1
ATOM 2601 C CA . SER A 1 324 ? 8.992 20.484 -3.859 1 98.69 324 SER A CA 1
ATOM 2602 C C . SER A 1 324 ? 7.543 20.594 -3.387 1 98.69 324 SER A C 1
ATOM 2604 O O . SER A 1 324 ? 6.684 19.828 -3.816 1 98.69 324 SER A O 1
ATOM 2606 N N . LEU A 1 325 ? 7.25 21.562 -2.553 1 98.75 325 LEU A N 1
ATOM 2607 C CA . LEU A 1 325 ? 5.906 21.734 -2.02 1 98.75 325 LEU A CA 1
ATOM 2608 C C . LEU A 1 325 ? 4.953 22.234 -3.105 1 98.75 325 LEU A C 1
ATOM 2610 O O . LEU A 1 325 ? 3.809 21.781 -3.184 1 98.75 325 LEU A O 1
ATOM 2614 N N . ARG A 1 326 ? 5.41 23.188 -3.939 1 98.62 326 ARG A N 1
ATOM 2615 C CA . ARG A 1 326 ? 4.555 23.656 -5.02 1 98.62 326 ARG A CA 1
ATOM 2616 C C . ARG A 1 326 ? 4.113 22.516 -5.918 1 98.62 326 ARG A C 1
ATOM 2618 O O . ARG A 1 326 ? 2.963 22.469 -6.355 1 98.62 326 ARG A O 1
ATOM 2625 N N . ALA A 1 327 ? 5.047 21.641 -6.18 1 98.69 327 ALA A N 1
ATOM 2626 C CA . ALA A 1 327 ? 4.715 20.484 -7 1 98.69 327 ALA A CA 1
ATOM 2627 C C . ALA A 1 327 ? 3.641 19.625 -6.332 1 98.69 327 ALA A C 1
ATOM 2629 O O . ALA A 1 327 ? 2.738 19.109 -7 1 98.69 327 ALA A O 1
ATOM 2630 N N . LYS A 1 328 ? 3.699 19.484 -5.039 1 98.88 328 LYS A N 1
ATOM 2631 C CA . LYS A 1 328 ? 2.711 18.719 -4.297 1 98.88 328 LYS A CA 1
ATOM 2632 C C . LYS A 1 328 ? 1.392 19.469 -4.176 1 98.88 328 LYS A C 1
ATOM 2634 O O . LYS A 1 328 ? 0.317 18.875 -4.285 1 98.88 328 LYS A O 1
ATOM 2639 N N . TYR A 1 329 ? 1.479 20.781 -3.986 1 98.69 329 TYR A N 1
ATOM 2640 C CA . TYR A 1 329 ? 0.271 21.594 -3.889 1 98.69 329 TYR A CA 1
ATOM 2641 C C . TYR A 1 329 ? -0.541 21.516 -5.176 1 98.69 329 TYR A C 1
ATOM 2643 O O . TYR A 1 329 ? -1.773 21.562 -5.145 1 98.69 329 TYR A O 1
ATOM 2651 N N . ARG A 1 330 ? 0.05 21.359 -6.305 1 98.5 330 ARG A N 1
ATOM 2652 C CA . ARG A 1 330 ? -0.637 21.312 -7.594 1 98.5 330 ARG A CA 1
ATOM 2653 C C . ARG A 1 330 ? -1.545 20.078 -7.672 1 98.5 330 ARG A C 1
ATOM 2655 O O . ARG A 1 330 ? -2.477 20.047 -8.484 1 98.5 330 ARG A O 1
ATOM 2662 N N . LEU A 1 331 ? -1.223 19.078 -6.844 1 98.75 331 LEU A N 1
ATOM 2663 C CA . LEU A 1 331 ? -2.066 17.875 -6.82 1 98.75 331 LEU A CA 1
ATOM 2664 C C . LEU A 1 331 ? -3.484 18.234 -6.379 1 98.75 331 LEU A C 1
ATOM 2666 O O . LEU A 1 331 ? -4.434 17.516 -6.719 1 98.75 331 LEU A O 1
ATOM 2670 N N . VAL A 1 332 ? -3.646 19.312 -5.551 1 98.56 332 VAL A N 1
ATOM 2671 C CA . VAL A 1 332 ? -4.961 19.734 -5.062 1 98.56 332 VAL A CA 1
ATOM 2672 C C . VAL A 1 332 ? -5.879 20.031 -6.246 1 98.56 332 VAL A C 1
ATOM 2674 O O . VAL A 1 332 ? -6.988 19.484 -6.328 1 98.56 332 VAL A O 1
ATOM 2677 N N . LYS A 1 333 ? -5.406 20.766 -7.207 1 97.31 333 LYS A N 1
ATOM 2678 C CA . LYS A 1 333 ? -6.188 21.094 -8.398 1 97.31 333 LYS A CA 1
ATOM 2679 C C . LYS A 1 333 ? -6.297 19.906 -9.336 1 97.31 333 LYS A C 1
ATOM 2681 O O . LYS A 1 333 ? -7.379 19.609 -9.844 1 97.31 333 LYS A O 1
ATOM 2686 N N . GLU A 1 334 ? -5.215 19.219 -9.531 1 98 334 GLU A N 1
ATOM 2687 C CA . GLU A 1 334 ? -5.168 18.125 -10.492 1 98 334 GLU A CA 1
ATOM 2688 C C . GLU A 1 334 ? -6.152 17.016 -10.117 1 98 334 GLU A C 1
ATOM 2690 O O . GLU A 1 334 ? -6.766 16.406 -10.992 1 98 334 GLU A O 1
ATOM 2695 N N . LEU A 1 335 ? -6.309 16.797 -8.789 1 98.56 335 LEU A N 1
ATOM 2696 C CA . LEU A 1 335 ? -7.137 15.672 -8.344 1 98.56 335 LEU A CA 1
ATOM 2697 C C . LEU A 1 335 ? -8.484 16.172 -7.832 1 98.56 335 LEU A C 1
ATOM 2699 O O . LEU A 1 335 ? -9.375 15.359 -7.539 1 98.56 335 LEU A O 1
ATOM 2703 N N . GLY A 1 336 ? -8.625 17.453 -7.68 1 98.19 336 GLY A N 1
ATOM 2704 C CA . GLY A 1 336 ? -9.875 18.016 -7.199 1 98.19 336 GLY A CA 1
ATOM 2705 C C . GLY A 1 336 ? -10.047 17.906 -5.695 1 98.19 336 GLY A C 1
ATOM 2706 O O . GLY A 1 336 ? -11.156 17.703 -5.207 1 98.19 336 GLY A O 1
ATOM 2707 N N . LEU A 1 337 ? -8.953 17.984 -4.945 1 98.75 337 LEU A N 1
ATOM 2708 C CA . LEU A 1 337 ? -9 17.859 -3.494 1 98.75 337 LEU A CA 1
ATOM 2709 C C . LEU A 1 337 ? -9.641 19.094 -2.859 1 98.75 337 LEU A C 1
ATOM 2711 O O . LEU A 1 337 ? -9.75 20.141 -3.502 1 98.75 337 LEU A O 1
ATOM 2715 N N . ARG A 1 338 ? -10.031 18.953 -1.619 1 98.12 338 ARG A N 1
ATOM 2716 C CA . ARG A 1 338 ? -10.633 20.031 -0.858 1 98.12 338 ARG A CA 1
ATOM 2717 C C . ARG A 1 338 ? -9.625 21.141 -0.592 1 98.12 338 ARG A C 1
ATOM 2719 O O . ARG A 1 338 ? -9.984 22.328 -0.532 1 98.12 338 ARG A O 1
ATOM 2726 N N . GLY A 1 339 ? -8.422 20.703 -0.357 1 98.44 339 GLY A N 1
ATOM 2727 C CA . GLY A 1 339 ? -7.379 21.672 -0.053 1 98.44 339 GLY A CA 1
ATOM 2728 C C . GLY A 1 339 ? -6.09 21.031 0.427 1 98.44 339 GLY A C 1
ATOM 2729 O O . GLY A 1 339 ? -5.746 19.922 0.014 1 98.44 339 GLY A O 1
ATOM 2730 N N . VAL A 1 340 ? -5.332 21.828 1.179 1 98.56 340 VAL A N 1
ATOM 2731 C CA . VAL A 1 340 ? -4.02 21.422 1.666 1 98.56 340 VAL A CA 1
ATOM 2732 C C . VAL A 1 340 ? -3.842 21.875 3.113 1 98.56 340 VAL A C 1
ATOM 2734 O O . VAL A 1 340 ? -4.531 22.797 3.574 1 98.56 340 VAL A O 1
ATOM 2737 N N . GLY A 1 341 ? -3.078 21.172 3.846 1 98.56 341 GLY A N 1
ATOM 2738 C CA . GLY A 1 341 ? -2.693 21.531 5.203 1 98.56 341 GLY A CA 1
ATOM 2739 C C . GLY A 1 341 ? -1.263 21.156 5.535 1 98.56 341 GLY A C 1
ATOM 2740 O O . GLY A 1 341 ? -0.648 20.344 4.832 1 98.56 341 GLY A O 1
ATOM 2741 N N . MET A 1 342 ? -0.732 21.781 6.562 1 98.69 342 MET A N 1
ATOM 2742 C CA . MET A 1 342 ? 0.67 21.5 6.863 1 98.69 342 MET A CA 1
ATOM 2743 C C . MET A 1 342 ? 0.844 21.094 8.32 1 98.69 342 MET A C 1
ATOM 2745 O O . MET A 1 342 ? 0.159 21.625 9.203 1 98.69 342 MET A O 1
ATOM 2749 N N . TRP A 1 343 ? 1.627 20.094 8.523 1 98.62 343 TRP A N 1
ATOM 2750 C CA . TRP A 1 343 ? 2.217 19.797 9.82 1 98.62 343 TRP A CA 1
ATOM 2751 C C . TRP A 1 343 ? 3.648 20.312 9.898 1 98.62 343 TRP A C 1
ATOM 2753 O O . TRP A 1 343 ? 4.555 19.766 9.273 1 98.62 343 TRP A O 1
ATOM 2763 N N . ASN A 1 344 ? 3.936 21.375 10.742 1 98.31 344 ASN A N 1
ATOM 2764 C CA . ASN A 1 344 ? 2.918 22.297 11.227 1 98.31 344 ASN A CA 1
ATOM 2765 C C . ASN A 1 344 ? 3.336 23.75 11.008 1 98.31 344 ASN A C 1
ATOM 2767 O O . ASN A 1 344 ? 4.473 24.031 10.617 1 98.31 344 ASN A O 1
ATOM 2771 N N . ALA A 1 345 ? 2.52 24.688 11.203 1 98.56 345 ALA A N 1
ATOM 2772 C CA . ALA A 1 345 ? 2.721 26.078 10.828 1 98.56 345 ALA A CA 1
ATOM 2773 C C . ALA A 1 345 ? 3.738 26.75 11.75 1 98.56 345 ALA A C 1
ATOM 2775 O O . ALA A 1 345 ? 4.27 27.812 11.422 1 98.56 345 ALA A O 1
ATOM 2776 N N . ASP A 1 346 ? 4.039 26.156 12.891 1 98.56 346 ASP A N 1
ATOM 2777 C CA . ASP A 1 346 ? 4.902 26.766 13.898 1 98.56 346 ASP A CA 1
ATOM 2778 C C . ASP A 1 346 ? 6.371 26.453 13.617 1 98.56 346 ASP A C 1
ATOM 2780 O O . ASP A 1 346 ? 7.258 26.938 14.328 1 98.56 346 ASP A O 1
ATOM 2784 N N . THR A 1 347 ? 6.691 25.672 12.57 1 98.38 347 THR A N 1
ATOM 2785 C CA . THR A 1 347 ? 8.055 25.219 12.336 1 98.38 347 THR A CA 1
ATOM 2786 C C . THR A 1 347 ? 8.867 26.297 11.617 1 98.38 347 THR A C 1
ATOM 2788 O O . THR A 1 347 ? 10.094 26.219 11.539 1 98.38 347 THR A O 1
ATOM 2791 N N . LEU A 1 348 ? 8.219 27.328 11.039 1 98.06 348 LEU A N 1
ATOM 2792 C CA . LEU A 1 348 ? 8.914 28.375 10.297 1 98.06 348 LEU A CA 1
ATOM 2793 C C . LEU A 1 348 ? 9.656 29.312 11.242 1 98.06 348 LEU A C 1
ATOM 2795 O O . LEU A 1 348 ? 9.312 29.406 12.422 1 98.06 348 LEU A O 1
ATOM 2799 N N . ASP A 1 349 ? 10.656 29.938 10.727 1 96.69 349 ASP A N 1
ATOM 2800 C CA . ASP A 1 349 ? 11.43 30.891 11.516 1 96.69 349 ASP A CA 1
ATOM 2801 C C . ASP A 1 349 ? 10.852 32.281 11.398 1 96.69 349 ASP A C 1
ATOM 2803 O O . ASP A 1 349 ? 11.422 33.156 10.727 1 96.69 349 ASP A O 1
ATOM 2807 N N . TYR A 1 350 ? 9.875 32.594 12.195 1 96.62 350 TYR A N 1
ATOM 2808 C CA . TYR A 1 350 ? 9.172 33.875 12.117 1 96.62 350 TYR A CA 1
ATOM 2809 C C . TYR A 1 350 ? 9.984 35 12.766 1 96.62 350 TYR A C 1
ATOM 2811 O O . TYR A 1 350 ? 9.703 36.188 12.57 1 96.62 350 TYR A O 1
ATOM 2819 N N . ALA A 1 351 ? 10.953 34.625 13.555 1 94.12 351 ALA A N 1
ATOM 2820 C CA . ALA A 1 351 ? 11.75 35.625 14.281 1 94.12 351 ALA A CA 1
ATOM 2821 C C . ALA A 1 351 ? 12.883 36.156 13.414 1 94.12 351 ALA A C 1
ATOM 2823 O O . ALA A 1 351 ? 13.102 37.375 13.352 1 94.12 351 ALA A O 1
ATOM 2824 N N . GLU A 1 352 ? 13.531 35.281 12.672 1 93.62 352 GLU A N 1
ATOM 2825 C CA . GLU A 1 352 ? 14.773 35.656 12.008 1 93.62 352 GLU A CA 1
ATOM 2826 C C . GLU A 1 352 ? 14.617 35.656 10.492 1 93.62 352 GLU A C 1
ATOM 2828 O O . GLU A 1 352 ? 15.43 36.219 9.773 1 93.62 352 GLU A O 1
ATOM 2833 N N . ASP A 1 353 ? 13.594 35 9.977 1 94.62 353 ASP A N 1
ATOM 2834 C CA . ASP A 1 353 ? 13.453 34.906 8.523 1 94.62 353 ASP A CA 1
ATOM 2835 C C . ASP A 1 353 ? 11.992 35.062 8.102 1 94.62 353 ASP A C 1
ATOM 2837 O O . ASP A 1 353 ? 11.406 34.156 7.5 1 94.62 353 ASP A O 1
ATOM 2841 N N . LEU A 1 354 ? 11.469 36.25 8.25 1 95 354 LEU A N 1
ATOM 2842 C CA . LEU A 1 354 ? 10.086 36.562 7.922 1 95 354 LEU A CA 1
ATOM 2843 C C . LEU A 1 354 ? 9.836 36.406 6.422 1 95 354 LEU A C 1
ATOM 2845 O O . LEU A 1 354 ? 8.773 35.969 6.004 1 95 354 LEU A O 1
ATOM 2849 N N . VAL A 1 355 ? 10.82 36.812 5.672 1 94.94 355 VAL A N 1
ATOM 2850 C CA . VAL A 1 355 ? 10.68 36.781 4.219 1 94.94 355 VAL A CA 1
ATOM 2851 C C . VAL A 1 355 ? 10.586 35.312 3.758 1 94.94 355 VAL A C 1
ATOM 2853 O O . VAL A 1 355 ? 9.711 34.969 2.961 1 94.94 355 VAL A O 1
ATOM 2856 N N . GLY A 1 356 ? 11.5 34.469 4.281 1 94.62 356 GLY A N 1
ATOM 2857 C CA . GLY A 1 356 ? 11.453 33.062 3.967 1 94.62 356 GLY A CA 1
ATOM 2858 C C . GLY A 1 356 ? 10.172 32.375 4.43 1 94.62 356 GLY A C 1
ATOM 2859 O O . GLY A 1 356 ? 9.625 31.531 3.723 1 94.62 356 GLY A O 1
ATOM 2860 N N . SER A 1 357 ? 9.727 32.781 5.582 1 96.88 357 SER A N 1
ATOM 2861 C CA . SER A 1 357 ? 8.477 32.25 6.098 1 96.88 357 SER A CA 1
ATOM 2862 C C . SER A 1 357 ? 7.297 32.594 5.199 1 96.88 357 SER A C 1
ATOM 2864 O O . SER A 1 357 ? 6.445 31.766 4.906 1 96.88 357 SER A O 1
ATOM 2866 N N . GLN A 1 358 ? 7.309 33.875 4.734 1 97 358 GLN A N 1
ATOM 2867 C CA . GLN A 1 358 ? 6.219 34.312 3.865 1 97 358 GLN A CA 1
ATOM 2868 C C . GLN A 1 358 ? 6.254 33.562 2.531 1 97 358 GLN A C 1
ATOM 2870 O O . GLN A 1 358 ? 5.207 33.281 1.949 1 97 358 GLN A O 1
ATOM 2875 N N . ARG A 1 359 ? 7.41 33.219 2.062 1 97 359 ARG A N 1
ATOM 2876 C CA . ARG A 1 359 ? 7.52 32.469 0.825 1 97 359 ARG A CA 1
ATOM 2877 C C . ARG A 1 359 ? 6.859 31.094 0.967 1 97 359 ARG A C 1
ATOM 2879 O O . ARG A 1 359 ? 6.262 30.594 0.018 1 97 359 ARG A O 1
ATOM 2886 N N . MET A 1 360 ? 7 30.484 2.115 1 97.94 360 MET A N 1
ATOM 2887 C CA . MET A 1 360 ? 6.336 29.203 2.385 1 97.94 360 MET A CA 1
ATOM 2888 C C . MET A 1 360 ? 4.82 29.359 2.314 1 97.94 360 MET A C 1
ATOM 2890 O O . MET A 1 360 ? 4.137 28.516 1.716 1 97.94 360 MET A O 1
ATOM 2894 N N . TRP A 1 361 ? 4.309 30.391 2.879 1 98.06 361 TRP A N 1
ATOM 2895 C CA . TRP A 1 361 ? 2.877 30.672 2.812 1 98.06 361 TRP A CA 1
ATOM 2896 C C . TRP A 1 361 ? 2.447 30.969 1.381 1 98.06 361 TRP A C 1
ATOM 2898 O O . TRP A 1 361 ? 1.408 30.484 0.925 1 98.06 361 TRP A O 1
ATOM 2908 N N . ASP A 1 362 ? 3.285 31.75 0.64 1 97.75 362 ASP A N 1
ATOM 2909 C CA . ASP A 1 362 ? 2.967 32.125 -0.734 1 97.75 362 ASP A CA 1
ATOM 2910 C C . ASP A 1 362 ? 2.916 30.891 -1.641 1 97.75 362 ASP A C 1
ATOM 2912 O O . ASP A 1 362 ? 2.133 30.844 -2.592 1 97.75 362 ASP A O 1
ATOM 2916 N N . ALA A 1 363 ? 3.742 29.906 -1.292 1 97.88 363 ALA A N 1
ATOM 2917 C CA . ALA A 1 363 ? 3.795 28.688 -2.107 1 97.88 363 ALA A CA 1
ATOM 2918 C C . ALA A 1 363 ? 2.441 27.984 -2.137 1 97.88 363 ALA A C 1
ATOM 2920 O O . ALA A 1 363 ? 2.131 27.266 -3.086 1 97.88 363 ALA A O 1
ATOM 2921 N N . LEU A 1 364 ? 1.599 28.203 -1.151 1 97.5 364 LEU A N 1
ATOM 2922 C CA . LEU A 1 364 ? 0.29 27.578 -1.046 1 97.5 364 LEU A CA 1
ATOM 2923 C C . LEU A 1 364 ? -0.619 28 -2.193 1 97.5 364 LEU A C 1
ATOM 2925 O O . LEU A 1 364 ? -1.639 27.359 -2.457 1 97.5 364 LEU A O 1
ATOM 2929 N N . GLU A 1 365 ? -0.336 29.062 -2.896 1 94.38 365 GLU A N 1
ATOM 2930 C CA . GLU A 1 365 ? -1.124 29.562 -4.023 1 94.38 365 GLU A CA 1
ATOM 2931 C C . GLU A 1 365 ? -1.194 28.531 -5.141 1 94.38 365 GLU A C 1
ATOM 2933 O O . GLU A 1 365 ? -2.123 28.547 -5.949 1 94.38 365 GLU A O 1
ATOM 2938 N N . ALA A 1 366 ? -0.201 27.688 -5.102 1 93.56 366 ALA A N 1
ATOM 2939 C CA . ALA A 1 366 ? -0.169 26.641 -6.125 1 93.56 366 ALA A CA 1
ATOM 2940 C C . ALA A 1 366 ? -1.33 25.656 -5.949 1 93.56 366 ALA A C 1
ATOM 2942 O O . ALA A 1 366 ? -1.649 24.906 -6.859 1 93.56 366 ALA A O 1
ATOM 2943 N N . ALA A 1 367 ? -1.898 25.625 -4.785 1 91.75 367 ALA A N 1
ATOM 2944 C CA . ALA A 1 367 ? -3.031 24.734 -4.516 1 91.75 367 ALA A CA 1
ATOM 2945 C C . ALA A 1 367 ? -4.332 25.344 -5.043 1 91.75 367 ALA A C 1
ATOM 2947 O O . ALA A 1 367 ? -5.352 24.656 -5.121 1 91.75 367 ALA A O 1
ATOM 2948 N N . ALA A 1 368 ? -4.449 26.625 -5.344 1 84.5 368 ALA A N 1
ATOM 2949 C CA . ALA A 1 368 ? -5.641 27.344 -5.785 1 84.5 368 ALA A CA 1
ATOM 2950 C C . ALA A 1 368 ? -5.75 27.344 -7.309 1 84.5 368 ALA A C 1
ATOM 2952 O O . ALA A 1 368 ? -4.734 27.312 -8.008 1 84.5 368 ALA A O 1
ATOM 2953 N N . MET B 1 1 ? -20.266 -47.531 -9.023 1 28.95 1 MET B N 1
ATOM 2954 C CA . MET B 1 1 ? -20.234 -46.062 -9.117 1 28.95 1 MET B CA 1
ATOM 2955 C C . MET B 1 1 ? -21.484 -45.531 -9.805 1 28.95 1 MET B C 1
ATOM 2957 O O . MET B 1 1 ? -21.812 -45.969 -10.914 1 28.95 1 MET B O 1
ATOM 2961 N N . ASP B 1 2 ? -22.438 -45.156 -9.055 1 32.81 2 ASP B N 1
ATOM 2962 C CA . ASP B 1 2 ? -23.797 -44.906 -9.562 1 32.81 2 ASP B CA 1
ATOM 2963 C C . ASP B 1 2 ? -23.812 -43.781 -10.578 1 32.81 2 ASP B C 1
ATOM 2965 O O . ASP B 1 2 ? -23.531 -42.625 -10.242 1 32.81 2 ASP B O 1
ATOM 2969 N N . MET B 1 3 ? -23.625 -44.094 -11.797 1 34.97 3 MET B N 1
ATOM 2970 C CA . MET B 1 3 ? -23.828 -43.188 -12.906 1 34.97 3 MET B CA 1
ATOM 2971 C C . MET B 1 3 ? -25.172 -42.469 -12.773 1 34.97 3 MET B C 1
ATOM 2973 O O . MET B 1 3 ? -25.594 -41.75 -13.68 1 34.97 3 MET B O 1
ATOM 2977 N N . ARG B 1 4 ? -25.891 -42.844 -11.727 1 43.56 4 ARG B N 1
ATOM 2978 C CA . ARG B 1 4 ? -27.25 -42.312 -11.555 1 43.56 4 ARG B CA 1
ATOM 2979 C C . ARG B 1 4 ? -27.219 -40.844 -11.203 1 43.56 4 ARG B C 1
ATOM 2981 O O . ARG B 1 4 ? -28.266 -40.219 -11.016 1 43.56 4 ARG B O 1
ATOM 2988 N N . ALA B 1 5 ? -25.984 -40.5 -10.734 1 41.16 5 ALA B N 1
ATOM 2989 C CA . ALA B 1 5 ? -25.922 -39.125 -10.273 1 41.16 5 ALA B CA 1
ATOM 2990 C C . ALA B 1 5 ? -25.844 -38.156 -11.445 1 41.16 5 ALA B C 1
ATOM 2992 O O . ALA B 1 5 ? -25.719 -36.938 -11.258 1 41.16 5 ALA B O 1
ATOM 2993 N N . PHE B 1 6 ? -25.344 -38.469 -12.68 1 45.12 6 PHE B N 1
ATOM 2994 C CA . PHE B 1 6 ? -25.406 -37.562 -13.82 1 45.12 6 PHE B CA 1
ATOM 2995 C C . PHE B 1 6 ? -26.828 -37.438 -14.336 1 45.12 6 PHE B C 1
ATOM 2997 O O . PHE B 1 6 ? -27.438 -38.406 -14.742 1 45.12 6 PHE B O 1
ATOM 3004 N N . PRO B 1 7 ? -27.609 -36.438 -13.93 1 37.34 7 PRO B N 1
ATOM 3005 C CA . PRO B 1 7 ? -28.969 -36.438 -14.492 1 37.34 7 PRO B CA 1
ATOM 3006 C C . PRO B 1 7 ? -28.984 -36.75 -15.984 1 37.34 7 PRO B C 1
ATOM 3008 O O . PRO B 1 7 ? -27.938 -36.938 -16.594 1 37.34 7 PRO B O 1
ATOM 3011 N N . SER B 1 8 ? -30.062 -35.938 -16.688 1 38.16 8 SER B N 1
ATOM 3012 C CA . SER B 1 8 ? -30.656 -36.125 -18 1 38.16 8 SER B CA 1
ATOM 3013 C C . SER B 1 8 ? -29.578 -36.25 -19.078 1 38.16 8 SER B C 1
ATOM 3015 O O . SER B 1 8 ? -29.672 -37.094 -19.969 1 38.16 8 SER B O 1
ATOM 3017 N N . SER B 1 9 ? -28.781 -35.219 -19.859 1 41.47 9 SER B N 1
ATOM 3018 C CA . SER B 1 9 ? -28.375 -35.562 -21.219 1 41.47 9 SER B CA 1
ATOM 3019 C C . SER B 1 9 ? -27.328 -36.656 -21.219 1 41.47 9 SER B C 1
ATOM 3021 O O . SER B 1 9 ? -26.141 -36.406 -21.062 1 41.47 9 SER B O 1
ATOM 3023 N N . ALA B 1 10 ? -27.516 -37.719 -20.734 1 48.41 10 ALA B N 1
ATOM 3024 C CA . ALA B 1 10 ? -26.875 -39.031 -20.703 1 48.41 10 ALA B CA 1
ATOM 3025 C C . ALA B 1 10 ? -26 -39.25 -21.922 1 48.41 10 ALA B C 1
ATOM 3027 O O . ALA B 1 10 ? -24.891 -39.781 -21.828 1 48.41 10 ALA B O 1
ATOM 3028 N N . GLU B 1 11 ? -26.641 -38.781 -22.969 1 45.97 11 GLU B N 1
ATOM 3029 C CA . GLU B 1 11 ? -25.953 -38.906 -24.25 1 45.97 11 GLU B CA 1
ATOM 3030 C C . GLU B 1 11 ? -24.703 -38.031 -24.281 1 45.97 11 GLU B C 1
ATOM 3032 O O . GLU B 1 11 ? -23.656 -38.438 -24.797 1 45.97 11 GLU B O 1
ATOM 3037 N N . SER B 1 12 ? -24.844 -36.719 -23.688 1 56.56 12 SER B N 1
ATOM 3038 C CA . SER B 1 12 ? -23.703 -35.812 -23.688 1 56.56 12 SER B CA 1
ATOM 3039 C C . SER B 1 12 ? -22.594 -36.312 -22.781 1 56.56 12 SER B C 1
ATOM 3041 O O . SER B 1 12 ? -21.406 -36.25 -23.125 1 56.56 12 SER B O 1
ATOM 3043 N N . ALA B 1 13 ? -22.984 -36.906 -21.703 1 61.31 13 ALA B N 1
ATOM 3044 C CA . ALA B 1 13 ? -21.969 -37.5 -20.828 1 61.31 13 ALA B CA 1
ATOM 3045 C C . ALA B 1 13 ? -21.312 -38.719 -21.469 1 61.31 13 ALA B C 1
ATOM 3047 O O . ALA B 1 13 ? -20.094 -38.906 -21.359 1 61.31 13 ALA B O 1
ATOM 3048 N N . LYS B 1 14 ? -22.156 -39.562 -22.188 1 64.31 14 LYS B N 1
ATOM 3049 C CA . LYS B 1 14 ? -21.625 -40.719 -22.891 1 64.31 14 LYS B CA 1
ATOM 3050 C C . LYS B 1 14 ? -20.594 -40.312 -23.938 1 64.31 14 LYS B C 1
ATOM 3052 O O . LYS B 1 14 ? -19.516 -40.875 -24.047 1 64.31 14 LYS B O 1
ATOM 3057 N N . GLY B 1 15 ? -21.016 -39.219 -24.672 1 73.88 15 GLY B N 1
ATOM 3058 C CA . GLY B 1 15 ? -20.062 -38.688 -25.641 1 73.88 15 GLY B CA 1
ATOM 3059 C C . GLY B 1 15 ? -18.812 -38.125 -25.016 1 73.88 15 GLY B C 1
ATOM 3060 O O . GLY B 1 15 ? -17.703 -38.344 -25.516 1 73.88 15 GLY B O 1
ATOM 3061 N N . TYR B 1 16 ? -19.016 -37.594 -23.891 1 82.38 16 TYR B N 1
ATOM 3062 C CA . TYR B 1 16 ? -17.922 -37 -23.125 1 82.38 16 TYR B CA 1
ATOM 3063 C C . TYR B 1 16 ? -16.906 -38.062 -22.719 1 82.38 16 TYR B C 1
ATOM 3065 O O . TYR B 1 16 ? -15.703 -37.906 -22.938 1 82.38 16 TYR B O 1
ATOM 3073 N N . LEU B 1 17 ? -17.312 -39.188 -22.25 1 85.12 17 LEU B N 1
ATOM 3074 C CA . LEU B 1 17 ? -16.406 -40.219 -21.766 1 85.12 17 LEU B CA 1
ATOM 3075 C C . LEU B 1 17 ? -15.875 -41.062 -22.922 1 85.12 17 LEU B C 1
ATOM 3077 O O . LEU B 1 17 ? -14.789 -41.625 -22.844 1 85.12 17 LEU B O 1
ATOM 3081 N N . GLU B 1 18 ? -16.672 -41.125 -24.031 1 86 18 GLU B N 1
ATOM 3082 C CA . GLU B 1 18 ? -16.234 -41.875 -25.203 1 86 18 GLU B CA 1
ATOM 3083 C C . GLU B 1 18 ? -15.008 -41.219 -25.844 1 86 18 GLU B C 1
ATOM 3085 O O . GLU B 1 18 ? -14.172 -41.906 -26.438 1 86 18 GLU B O 1
ATOM 3090 N N . SER B 1 19 ? -14.859 -39.969 -25.656 1 89.38 19 SER B N 1
ATOM 3091 C CA . SER B 1 19 ? -13.758 -39.219 -26.266 1 89.38 19 SER B CA 1
ATOM 3092 C C . SER B 1 19 ? -12.602 -39.062 -25.281 1 89.38 19 SER B C 1
ATOM 3094 O O . SER B 1 19 ? -11.625 -38.375 -25.578 1 89.38 19 SER B O 1
ATOM 3096 N N . CYS B 1 20 ? -12.766 -39.75 -24.203 1 92.94 20 CYS B N 1
ATOM 3097 C CA . CYS B 1 20 ? -11.734 -39.656 -23.172 1 92.94 20 CYS B CA 1
ATOM 3098 C C . CYS B 1 20 ? -10.406 -40.219 -23.656 1 92.94 20 CYS B C 1
ATOM 3100 O O . CYS B 1 20 ? -10.344 -41.375 -24.078 1 92.94 20 CYS B O 1
ATOM 3102 N N . PRO B 1 21 ? -9.367 -39.438 -23.609 1 95.31 21 PRO B N 1
ATOM 3103 C CA . PRO B 1 21 ? -8.062 -39.875 -24.109 1 95.31 21 PRO B CA 1
ATOM 3104 C C . PRO B 1 21 ? -7.297 -40.719 -23.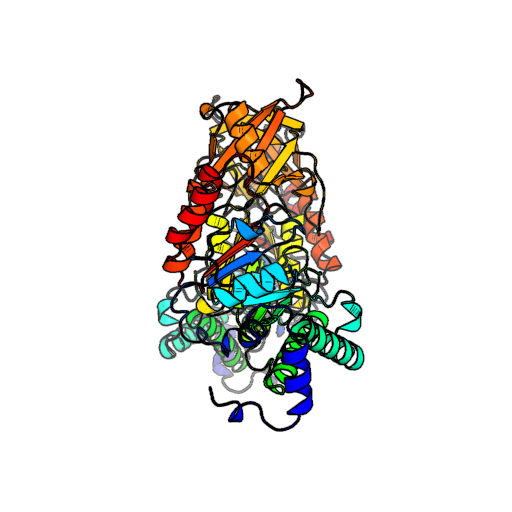078 1 95.31 21 PRO B C 1
ATOM 3106 O O . PRO B 1 21 ? -6.195 -41.188 -23.375 1 95.31 21 PRO B O 1
ATOM 3109 N N . CYS B 1 22 ? -7.781 -40.906 -21.953 1 95.81 22 CYS B N 1
ATOM 3110 C CA . CYS B 1 22 ? -7.062 -41.562 -20.875 1 95.81 22 CYS B CA 1
ATOM 3111 C C . CYS B 1 22 ? -7.27 -43.062 -20.922 1 95.81 22 CYS B C 1
ATOM 3113 O O . CYS B 1 22 ? -8.234 -43.562 -21.531 1 95.81 22 CYS B O 1
ATOM 3115 N N . ALA B 1 23 ? -6.336 -43.812 -20.25 1 94 23 ALA B N 1
ATOM 3116 C CA . ALA B 1 23 ? -6.438 -45.25 -20.156 1 94 23 ALA B CA 1
ATOM 3117 C C . ALA B 1 23 ? -7.699 -45.656 -19.406 1 94 23 ALA B C 1
ATOM 3119 O O . ALA B 1 23 ? -8.305 -46.688 -19.719 1 94 23 ALA B O 1
ATOM 3120 N N . SER B 1 24 ? -8.023 -44.844 -18.375 1 91.56 24 SER B N 1
ATOM 3121 C CA . SER B 1 24 ? -9.258 -45.031 -17.625 1 91.56 24 SER B CA 1
ATOM 3122 C C . SER B 1 24 ? -10.242 -43.906 -17.859 1 91.56 24 SER B C 1
ATOM 3124 O O . SER B 1 24 ? -9.922 -42.75 -17.594 1 91.56 24 SER B O 1
ATOM 3126 N N . PRO B 1 25 ? -11.398 -44.219 -18.234 1 90 25 PRO B N 1
ATOM 3127 C CA . PRO B 1 25 ? -12.383 -43.156 -18.453 1 90 25 PRO B CA 1
ATOM 3128 C C . PRO B 1 25 ? -12.695 -42.375 -17.188 1 90 25 PRO B C 1
ATOM 3130 O O . PRO B 1 25 ? -13.102 -41.219 -17.25 1 90 25 PRO B O 1
ATOM 3133 N N . SER B 1 26 ? -12.547 -42.969 -16.031 1 89.81 26 SER B N 1
ATOM 3134 C CA . SER B 1 26 ? -12.82 -42.281 -14.773 1 89.81 26 SER B CA 1
ATOM 3135 C C . SER B 1 26 ? -11.875 -41.094 -14.555 1 89.81 26 SER B C 1
ATOM 3137 O O . SER B 1 26 ? -12.172 -40.188 -13.781 1 89.81 26 SER B O 1
ATOM 3139 N N . TRP B 1 27 ? -10.664 -41.125 -15.266 1 92.75 27 TRP B N 1
ATOM 3140 C CA . TRP B 1 27 ? -9.688 -40.031 -15.141 1 92.75 27 TRP B CA 1
ATOM 3141 C C . TRP B 1 27 ? -10.125 -38.812 -15.938 1 92.75 27 TRP B C 1
ATOM 3143 O O . TRP B 1 27 ? -9.547 -37.719 -15.812 1 92.75 27 TRP B O 1
ATOM 3153 N N . CYS B 1 28 ? -11.227 -38.969 -16.719 1 93.81 28 CYS B N 1
ATOM 3154 C CA . CYS B 1 28 ? -11.734 -37.844 -17.484 1 93.81 28 CYS B CA 1
ATOM 3155 C C . CYS B 1 28 ? -12.891 -37.156 -16.734 1 93.81 28 CYS B C 1
ATOM 3157 O O . CYS B 1 28 ? -13.414 -36.156 -17.188 1 93.81 28 CYS B O 1
ATOM 3159 N N . LEU B 1 29 ? -13.242 -37.656 -15.594 1 92.44 29 LEU B N 1
ATOM 3160 C CA . LEU B 1 29 ? -14.164 -36.969 -14.703 1 92.44 29 LEU B CA 1
ATOM 3161 C C . LEU B 1 29 ? -13.422 -35.969 -13.836 1 92.44 29 LEU B C 1
ATOM 3163 O O . LEU B 1 29 ? -12.25 -36.156 -13.523 1 92.44 29 LEU B O 1
ATOM 3167 N N . PRO B 1 30 ? -14.18 -34.875 -13.492 1 93.5 30 PRO B N 1
ATOM 3168 C CA . PRO B 1 30 ? -13.547 -34 -12.516 1 93.5 30 PRO B CA 1
ATOM 3169 C C . PRO B 1 30 ? -13.078 -34.719 -11.266 1 93.5 30 PRO B C 1
ATOM 3171 O O . PRO B 1 30 ? -13.75 -35.656 -10.797 1 93.5 30 PRO B O 1
ATOM 3174 N N . VAL B 1 31 ? -11.992 -34.312 -10.719 1 93.44 31 VAL B N 1
ATOM 3175 C CA . VAL B 1 31 ? -11.383 -34.938 -9.555 1 93.44 31 VAL B CA 1
ATOM 3176 C C . VAL B 1 31 ? -12.398 -35 -8.414 1 93.44 31 VAL B C 1
ATOM 3178 O O . VAL B 1 31 ? -12.453 -36 -7.68 1 93.44 31 VAL B O 1
ATOM 3181 N N . ALA B 1 32 ? -13.172 -33.969 -8.258 1 89.12 32 ALA B N 1
ATOM 3182 C CA . ALA B 1 32 ? -14.172 -33.906 -7.195 1 89.12 32 ALA B CA 1
ATOM 3183 C C . ALA B 1 32 ? -15.164 -35.062 -7.285 1 89.12 32 ALA B C 1
ATOM 3185 O O . ALA B 1 32 ? -15.766 -35.438 -6.285 1 89.12 32 ALA B O 1
ATOM 3186 N N . LEU B 1 33 ? -15.352 -35.562 -8.43 1 81 33 LEU B N 1
ATOM 3187 C CA . LEU B 1 33 ? -16.312 -36.656 -8.68 1 81 33 LEU B CA 1
ATOM 3188 C C . LEU B 1 33 ? -15.609 -38 -8.82 1 81 33 LEU B C 1
ATOM 3190 O O . LEU B 1 33 ? -16.266 -39.031 -8.984 1 81 33 LEU B O 1
ATOM 3194 N N . GLY B 1 34 ? -14.273 -37.812 -8.703 1 69.44 34 GLY B N 1
ATOM 3195 C CA . GLY B 1 34 ? -13.5 -39.031 -8.898 1 69.44 34 GLY B CA 1
ATOM 3196 C C . GLY B 1 34 ? -13.273 -39.812 -7.609 1 69.44 34 GLY B C 1
ATOM 3197 O O . GLY B 1 34 ? -13.766 -39.406 -6.551 1 69.44 34 GLY B O 1
ATOM 3198 N N . PRO B 1 35 ? -12.727 -40.844 -7.762 1 67.12 35 PRO B N 1
ATOM 3199 C CA . PRO B 1 35 ? -12.5 -41.719 -6.617 1 67.12 35 PRO B CA 1
ATOM 3200 C C . PRO B 1 35 ? -11.719 -41.031 -5.496 1 67.12 35 PRO B C 1
ATOM 3202 O O . PRO B 1 35 ? -11.797 -41.469 -4.34 1 67.12 35 PRO B O 1
ATOM 3205 N N . ARG B 1 36 ? -11.023 -39.938 -5.766 1 67.06 36 ARG B N 1
ATOM 3206 C CA . ARG B 1 36 ? -10.156 -39.281 -4.789 1 67.06 36 ARG B CA 1
ATOM 3207 C C . ARG B 1 36 ? -10.719 -37.938 -4.379 1 67.06 36 ARG B C 1
ATOM 3209 O O . ARG B 1 36 ? -10 -37.094 -3.824 1 67.06 36 ARG B O 1
ATOM 3216 N N . GLY B 1 37 ? -11.93 -37.656 -4.77 1 66.19 37 GLY B N 1
ATOM 3217 C CA . GLY B 1 37 ? -12.523 -36.344 -4.562 1 66.19 37 GLY B CA 1
ATOM 3218 C C . GLY B 1 37 ? -12.555 -35.938 -3.102 1 66.19 37 GLY B C 1
ATOM 3219 O O . GLY B 1 37 ? -12.594 -34.719 -2.791 1 66.19 37 GLY B O 1
ATOM 3220 N N . ASN B 1 38 ? -12.594 -36.812 -2.162 1 56.94 38 ASN B N 1
ATOM 3221 C CA . ASN B 1 38 ? -12.773 -36.5 -0.747 1 56.94 38 ASN B CA 1
ATOM 3222 C C . ASN B 1 38 ? -11.438 -36.5 -0.002 1 56.94 38 ASN B C 1
ATOM 3224 O O . ASN B 1 38 ? -11.406 -36.312 1.216 1 56.94 38 ASN B O 1
ATOM 3228 N N . GLU B 1 39 ? -10.398 -36.688 -0.567 1 54.53 39 GLU B N 1
ATOM 3229 C CA . GLU B 1 39 ? -9.156 -36.906 0.166 1 54.53 39 GLU B CA 1
ATOM 3230 C C . GLU B 1 39 ? -8.531 -35.594 0.59 1 54.53 39 GLU B C 1
ATOM 3232 O O . GLU B 1 39 ? -7.527 -35.562 1.304 1 54.53 39 GLU B O 1
ATOM 3237 N N . THR B 1 40 ? -8.867 -34.312 0.227 1 58 40 THR B N 1
ATOM 3238 C CA . THR B 1 40 ? -7.785 -33.312 0.234 1 58 40 THR B CA 1
ATOM 3239 C C . THR B 1 40 ? -7.715 -32.594 1.579 1 58 40 THR B C 1
ATOM 3241 O O . THR B 1 40 ? -8.57 -31.766 1.891 1 58 40 THR B O 1
ATOM 3244 N N . LYS B 1 41 ? -7.273 -33.281 2.705 1 63.38 41 LYS B N 1
ATOM 3245 C CA . LYS B 1 41 ? -7.031 -32.531 3.934 1 63.38 41 LYS B CA 1
ATOM 3246 C C . LYS B 1 41 ? -5.691 -31.812 3.875 1 63.38 41 LYS B C 1
ATOM 3248 O O . LYS B 1 41 ? -5.23 -31.266 4.883 1 63.38 41 LYS B O 1
ATOM 3253 N N . LYS B 1 42 ? -5.102 -31.547 2.738 1 81 42 LYS B N 1
ATOM 3254 C CA . LYS B 1 42 ? -3.775 -30.938 2.719 1 81 42 LYS B CA 1
ATOM 3255 C C . LYS B 1 42 ? -3.836 -29.5 2.197 1 81 42 LYS B C 1
ATOM 3257 O O . LYS B 1 42 ? -4.805 -29.109 1.537 1 81 42 LYS B O 1
ATOM 3262 N N . PRO B 1 43 ? -2.91 -28.734 2.648 1 92.12 43 PRO B N 1
ATOM 3263 C CA . PRO B 1 43 ? -2.818 -27.391 2.074 1 92.12 43 PRO B CA 1
ATOM 3264 C C . PRO B 1 43 ? -2.768 -27.406 0.548 1 92.12 43 PRO B C 1
ATOM 3266 O O . PRO B 1 43 ? -2.197 -28.328 -0.046 1 92.12 43 PRO B O 1
ATOM 3269 N N . GLU B 1 44 ? -3.475 -26.516 0.014 1 96.62 44 GLU B N 1
ATOM 3270 C CA . GLU B 1 44 ? -3.4 -26.344 -1.434 1 96.62 44 GLU B CA 1
ATOM 3271 C C . GLU B 1 44 ? -1.959 -26.141 -1.893 1 96.62 44 GLU B C 1
ATOM 3273 O O . GLU B 1 44 ? -1.227 -25.328 -1.324 1 96.62 44 GLU B O 1
ATOM 3278 N N . ILE B 1 45 ? -1.476 -26.969 -2.73 1 98 45 ILE B N 1
ATOM 3279 C CA . ILE B 1 45 ? -0.243 -26.75 -3.477 1 98 45 ILE B CA 1
ATOM 3280 C C . ILE B 1 45 ? -0.569 -26.5 -4.949 1 98 45 ILE B C 1
ATOM 3282 O O . ILE B 1 45 ? -0.797 -27.453 -5.703 1 98 45 ILE B O 1
ATOM 3286 N N . PHE B 1 46 ? -0.597 -25.234 -5.34 1 98.38 46 PHE B N 1
ATOM 3287 C CA . PHE B 1 46 ? -1.058 -24.75 -6.637 1 98.38 46 PHE B CA 1
ATOM 3288 C C . PHE B 1 46 ? 0.121 -24.453 -7.555 1 98.38 46 PHE B C 1
ATOM 3290 O O . PHE B 1 46 ? 0.847 -23.484 -7.352 1 98.38 46 PHE B O 1
ATOM 3297 N N . ALA B 1 47 ? 0.349 -25.234 -8.594 1 98.75 47 ALA B N 1
ATOM 3298 C CA . ALA B 1 47 ? 1.529 -25.109 -9.445 1 98.75 47 ALA B CA 1
ATOM 3299 C C . ALA B 1 47 ? 1.151 -24.625 -10.836 1 98.75 47 ALA B C 1
ATOM 3301 O O . ALA B 1 47 ? 0.336 -25.25 -11.523 1 98.75 47 ALA B O 1
ATOM 3302 N N . PHE B 1 48 ? 1.737 -23.562 -11.281 1 98.88 48 PHE B N 1
ATOM 3303 C CA . PHE B 1 48 ? 1.57 -23.125 -12.664 1 98.88 48 PHE B CA 1
ATOM 3304 C C . PHE B 1 48 ? 2.494 -23.906 -13.594 1 98.88 48 PHE B C 1
ATOM 3306 O O . PHE B 1 48 ? 3.686 -24.047 -13.312 1 98.88 48 PHE B O 1
ATOM 3313 N N . SER B 1 49 ? 1.956 -24.484 -14.586 1 98.62 49 SER B N 1
ATOM 3314 C CA . SER B 1 49 ? 2.652 -25.188 -15.648 1 98.62 49 SER B CA 1
ATOM 3315 C C . SER B 1 49 ? 2.508 -24.469 -16.984 1 98.62 49 SER B C 1
ATOM 3317 O O . SER B 1 49 ? 1.412 -24.406 -17.547 1 98.62 49 SER B O 1
ATOM 3319 N N . VAL B 1 50 ? 3.619 -23.953 -17.5 1 96.94 50 VAL B N 1
ATOM 3320 C CA . VAL B 1 50 ? 3.459 -23.047 -18.625 1 96.94 50 VAL B CA 1
ATOM 3321 C C . VAL B 1 50 ? 4.238 -23.578 -19.828 1 96.94 50 VAL B C 1
ATOM 3323 O O . VAL B 1 50 ? 4.023 -23.141 -20.953 1 96.94 50 VAL B O 1
ATOM 3326 N N . GLU B 1 51 ? 5.105 -24.547 -19.609 1 95.56 51 GLU B N 1
ATOM 3327 C CA . GLU B 1 51 ? 5.875 -25.109 -20.719 1 95.56 51 GLU B CA 1
ATOM 3328 C C . GLU B 1 51 ? 5.102 -26.234 -21.406 1 95.56 51 GLU B C 1
ATOM 3330 O O . GLU B 1 51 ? 4.246 -26.875 -20.797 1 95.56 51 GLU B O 1
ATOM 3335 N N . THR B 1 52 ? 5.434 -26.5 -22.625 1 91.25 52 THR B N 1
ATOM 3336 C CA . THR B 1 52 ? 4.707 -27.484 -23.422 1 91.25 52 THR B CA 1
ATOM 3337 C C . THR B 1 52 ? 5.477 -28.797 -23.484 1 91.25 52 THR B C 1
ATOM 3339 O O . THR B 1 52 ? 5.012 -29.766 -24.094 1 91.25 52 THR B O 1
ATOM 3342 N N . ASP B 1 53 ? 6.621 -28.844 -22.891 1 93.12 53 ASP B N 1
ATOM 3343 C CA . ASP B 1 53 ? 7.395 -30.078 -22.891 1 93.12 53 ASP B CA 1
ATOM 3344 C C . ASP B 1 53 ? 7.043 -30.953 -21.688 1 93.12 53 ASP B C 1
ATOM 3346 O O . ASP B 1 53 ? 6.055 -30.703 -20.984 1 93.12 53 ASP B O 1
ATOM 3350 N N . ASP B 1 54 ? 7.773 -32.062 -21.422 1 93.69 54 ASP B N 1
ATOM 3351 C CA . ASP B 1 54 ? 7.379 -33.125 -20.484 1 93.69 54 ASP B CA 1
ATOM 3352 C C . ASP B 1 54 ? 7.926 -32.844 -19.094 1 93.69 54 ASP B C 1
ATOM 3354 O O . ASP B 1 54 ? 7.992 -33.719 -18.25 1 93.69 54 ASP B O 1
ATOM 3358 N N . ARG B 1 55 ? 8.266 -31.578 -18.75 1 95.56 55 ARG B N 1
ATOM 3359 C CA . ARG B 1 55 ? 8.805 -31.25 -17.438 1 95.56 55 ARG B CA 1
ATOM 3360 C C . ARG B 1 55 ? 7.816 -31.609 -16.344 1 95.56 55 ARG B C 1
ATOM 3362 O O . ARG B 1 55 ? 8.219 -31.938 -15.219 1 95.56 55 ARG B O 1
ATOM 3369 N N . TRP B 1 56 ? 6.539 -31.594 -16.734 1 97.88 56 TRP B N 1
ATOM 3370 C CA . TRP B 1 56 ? 5.516 -31.859 -15.727 1 97.88 56 TRP B CA 1
ATOM 3371 C C . TRP B 1 56 ? 5.68 -33.25 -15.148 1 97.88 56 TRP B C 1
ATOM 3373 O O . TRP B 1 56 ? 5.23 -33.531 -14.039 1 97.88 56 TRP B O 1
ATOM 3383 N N . LYS B 1 57 ? 6.312 -34.188 -15.875 1 97.62 57 LYS B N 1
ATOM 3384 C CA . LYS B 1 57 ? 6.504 -35.562 -15.414 1 97.62 57 LYS B CA 1
ATOM 3385 C C . LYS B 1 57 ? 7.395 -35.625 -14.18 1 97.62 57 LYS B C 1
ATOM 3387 O O . LYS B 1 57 ? 7.422 -36.625 -13.469 1 97.62 57 LYS B O 1
ATOM 3392 N N . TYR B 1 58 ? 8.102 -34.5 -13.922 1 97.56 58 TYR B N 1
ATOM 3393 C CA . TYR B 1 58 ? 9.07 -34.5 -12.828 1 97.56 58 TYR B CA 1
ATOM 3394 C C . TYR B 1 58 ? 8.523 -33.719 -11.641 1 97.56 58 TYR B C 1
ATOM 3396 O O . TYR B 1 58 ? 9.227 -33.531 -10.641 1 97.56 58 TYR B O 1
ATOM 3404 N N . TYR B 1 59 ? 7.289 -33.156 -11.688 1 98.19 59 TYR B N 1
ATOM 3405 C CA . TYR B 1 59 ? 6.684 -32.5 -10.523 1 98.19 59 TYR B CA 1
ATOM 3406 C C . TYR B 1 59 ? 6.57 -33.469 -9.359 1 98.19 59 TYR B C 1
ATOM 3408 O O . TYR B 1 59 ? 6.664 -34.688 -9.547 1 98.19 59 TYR B O 1
ATOM 3416 N N . ASP B 1 60 ? 6.516 -33 -8.125 1 97.5 60 ASP B N 1
ATOM 3417 C CA . ASP B 1 60 ? 6.211 -33.875 -6.98 1 97.5 60 ASP B CA 1
ATOM 3418 C C . ASP B 1 60 ? 4.707 -34.094 -6.855 1 97.5 60 ASP B C 1
ATOM 3420 O O . ASP B 1 60 ? 4.008 -33.344 -6.18 1 97.5 60 ASP B O 1
ATOM 3424 N N . TRP B 1 61 ? 4.234 -35.219 -7.418 1 96.38 61 TRP B N 1
ATOM 3425 C CA . TRP B 1 61 ? 2.809 -35.5 -7.559 1 96.38 61 TRP B CA 1
ATOM 3426 C C . TRP B 1 61 ? 2.211 -35.969 -6.23 1 96.38 61 TRP B C 1
ATOM 3428 O O . TRP B 1 61 ? 0.988 -36.062 -6.094 1 96.38 61 TRP B O 1
ATOM 3438 N N . GLU B 1 62 ? 3.018 -36.188 -5.234 1 93.56 62 GLU B N 1
ATOM 3439 C CA . GLU B 1 62 ? 2.518 -36.469 -3.893 1 93.56 62 GLU B CA 1
ATOM 3440 C C . GLU B 1 62 ? 2.146 -35.188 -3.154 1 93.56 62 GLU B C 1
ATOM 3442 O O . GLU B 1 62 ? 1.436 -35.25 -2.148 1 93.56 62 GLU B O 1
ATOM 3447 N N . LYS B 1 63 ? 2.637 -34.062 -3.719 1 95.12 63 LYS B N 1
ATOM 3448 C CA . LYS B 1 63 ? 2.432 -32.812 -3.025 1 95.12 63 LYS B CA 1
ATOM 3449 C C . LYS B 1 63 ? 1.448 -31.906 -3.783 1 95.12 63 LYS B C 1
ATOM 3451 O O . LYS B 1 63 ? 0.594 -31.266 -3.174 1 95.12 63 LYS B O 1
ATOM 3456 N N . VAL B 1 64 ? 1.555 -31.828 -5.062 1 96.62 64 VAL B N 1
ATOM 3457 C CA . VAL B 1 64 ? 0.773 -30.906 -5.875 1 96.62 64 VAL B CA 1
ATOM 3458 C C . VAL B 1 64 ? -0.709 -31.25 -5.777 1 96.62 64 VAL B C 1
ATOM 3460 O O . VAL B 1 64 ? -1.079 -32.438 -5.812 1 96.62 64 VAL B O 1
ATOM 3463 N N . THR B 1 65 ? -1.565 -30.234 -5.57 1 96.31 65 THR B N 1
ATOM 3464 C CA . THR B 1 65 ? -3.004 -30.453 -5.492 1 96.31 65 THR B CA 1
ATOM 3465 C C . THR B 1 65 ? -3.705 -29.922 -6.738 1 96.31 65 THR B C 1
ATOM 3467 O O . THR B 1 65 ? -4.805 -30.375 -7.074 1 96.31 65 THR B O 1
ATOM 3470 N N . THR B 1 66 ? -3.113 -28.953 -7.379 1 97.56 66 THR B N 1
ATOM 3471 C CA . THR B 1 66 ? -3.689 -28.328 -8.57 1 97.56 66 THR B CA 1
ATOM 3472 C C . THR B 1 66 ? -2.59 -27.891 -9.531 1 97.56 66 THR B C 1
ATOM 3474 O O . THR B 1 66 ? -1.59 -27.297 -9.117 1 97.56 66 THR B O 1
ATOM 3477 N N . VAL B 1 67 ? -2.676 -28.219 -10.797 1 98.56 67 VAL B N 1
ATOM 3478 C CA . VAL B 1 67 ? -1.83 -27.703 -11.867 1 98.56 67 VAL B CA 1
ATOM 3479 C C . VAL B 1 67 ? -2.635 -26.734 -12.742 1 98.56 67 VAL B C 1
ATOM 3481 O O . VAL B 1 67 ? -3.736 -27.078 -13.188 1 98.56 67 VAL B O 1
ATOM 3484 N N . ALA B 1 68 ? -2.078 -25.594 -13 1 98.81 68 ALA B N 1
ATOM 3485 C CA . ALA B 1 68 ? -2.82 -24.562 -13.719 1 98.81 68 ALA B CA 1
ATOM 3486 C C . ALA B 1 68 ? -2.205 -24.297 -15.094 1 98.81 68 ALA B C 1
ATOM 3488 O O . ALA B 1 68 ? -0.983 -24.344 -15.25 1 98.81 68 ALA B O 1
ATOM 3489 N N . TRP B 1 69 ? -3.037 -24.016 -16.109 1 98.62 69 TRP B N 1
ATOM 3490 C CA . TRP B 1 69 ? -2.754 -23.359 -17.391 1 98.62 69 TRP B CA 1
ATOM 3491 C C . TRP B 1 69 ? -2.34 -24.391 -18.438 1 98.62 69 TRP B C 1
ATOM 3493 O O . TRP B 1 69 ? -2.477 -24.141 -19.641 1 98.62 69 TRP B O 1
ATOM 3503 N N . ASN B 1 70 ? -1.746 -25.547 -18.047 1 98.12 70 ASN B N 1
ATOM 3504 C CA . ASN B 1 70 ? -1.322 -26.578 -18.984 1 98.12 70 ASN B CA 1
ATOM 3505 C C . ASN B 1 70 ? -2.445 -27.578 -19.281 1 98.12 70 ASN B C 1
ATOM 3507 O O . ASN B 1 70 ? -2.926 -28.25 -18.375 1 98.12 70 ASN B O 1
ATOM 3511 N N . VAL B 1 71 ? -2.85 -27.734 -20.547 1 95.69 71 VAL B N 1
ATOM 3512 C CA . VAL B 1 71 ? -4.016 -28.547 -20.875 1 95.69 71 VAL B CA 1
ATOM 3513 C C . VAL B 1 71 ? -3.588 -29.766 -21.703 1 95.69 71 VAL B C 1
ATOM 3515 O O . VAL B 1 71 ? -4.391 -30.328 -22.438 1 95.69 71 VAL B O 1
ATOM 3518 N N . ASP B 1 72 ? -2.27 -30.078 -21.609 1 97.38 72 ASP B N 1
ATOM 3519 C CA . ASP B 1 72 ? -1.789 -31.312 -22.219 1 97.38 72 ASP B CA 1
ATOM 3520 C C . ASP B 1 72 ? -2.592 -32.5 -21.719 1 97.38 72 ASP B C 1
ATOM 3522 O O . ASP B 1 72 ? -2.797 -32.688 -20.516 1 97.38 72 ASP B O 1
ATOM 3526 N N . LYS B 1 73 ? -3.047 -33.375 -22.672 1 97 73 LYS B N 1
ATOM 3527 C CA . LYS B 1 73 ? -3.951 -34.469 -22.297 1 97 73 LYS B CA 1
ATOM 3528 C C . LYS B 1 73 ? -3.213 -35.562 -21.516 1 97 73 LYS B C 1
ATOM 3530 O O . LYS B 1 73 ? -3.789 -36.188 -20.641 1 97 73 LYS B O 1
ATOM 3535 N N . GLU B 1 74 ? -1.975 -35.75 -21.828 1 97.31 74 GLU B N 1
ATOM 3536 C CA . GLU B 1 74 ? -1.206 -36.719 -21.031 1 97.31 74 GLU B CA 1
ATOM 3537 C C . GLU B 1 74 ? -1.009 -36.219 -19.609 1 97.31 74 GLU B C 1
ATOM 3539 O O . GLU B 1 74 ? -1.117 -37 -18.656 1 97.31 74 GLU B O 1
ATOM 3544 N N . LEU B 1 75 ? -0.69 -34.938 -19.453 1 98.06 75 LEU B N 1
ATOM 3545 C CA . LEU B 1 75 ? -0.596 -34.344 -18.141 1 98.06 75 LEU B CA 1
ATOM 3546 C C . LEU B 1 75 ? -1.916 -34.469 -17.391 1 98.06 75 LEU B C 1
ATOM 3548 O O . LEU B 1 75 ? -1.933 -34.844 -16.219 1 98.06 75 LEU B O 1
ATOM 3552 N N . MET B 1 76 ? -2.98 -34.125 -18.109 1 97.25 76 MET B N 1
ATOM 3553 C CA . MET B 1 76 ? -4.309 -34.188 -17.5 1 97.25 76 MET B CA 1
ATOM 3554 C C . MET B 1 76 ? -4.617 -35.562 -16.984 1 97.25 76 MET B C 1
ATOM 3556 O O . MET B 1 76 ? -5.023 -35.75 -15.836 1 97.25 76 MET B O 1
ATOM 3560 N N . CYS B 1 77 ? -4.391 -36.625 -17.781 1 97.06 77 CYS B N 1
ATOM 3561 C CA . CYS B 1 77 ? -4.637 -38.031 -17.391 1 97.06 77 CYS B CA 1
ATOM 3562 C C . CYS B 1 77 ? -3.785 -38.406 -16.188 1 97.06 77 CYS B C 1
ATOM 3564 O O . CYS B 1 77 ? -4.281 -39.031 -15.234 1 97.06 77 CYS B O 1
ATOM 3566 N N . HIS B 1 78 ? -2.574 -38.031 -16.25 1 97.25 78 HIS B N 1
ATOM 3567 C CA . HIS B 1 78 ? -1.66 -38.312 -15.156 1 97.25 78 HIS B CA 1
ATOM 3568 C C . HIS B 1 78 ? -2.102 -37.656 -13.867 1 97.25 78 HIS B C 1
ATOM 3570 O O . HIS B 1 78 ? -2.18 -38.281 -12.812 1 97.25 78 HIS B O 1
ATOM 3576 N N . ALA B 1 79 ? -2.393 -36.344 -13.914 1 96.88 79 ALA B N 1
ATOM 3577 C CA . ALA B 1 79 ? -2.826 -35.562 -12.75 1 96.88 79 ALA B CA 1
ATOM 3578 C C . ALA B 1 79 ? -4.078 -36.188 -12.125 1 96.88 79 ALA B C 1
ATOM 3580 O O . ALA B 1 79 ? -4.109 -36.438 -10.922 1 96.88 79 ALA B O 1
ATOM 3581 N N . HIS B 1 80 ? -5.035 -36.469 -12.914 1 95.94 80 HIS B N 1
ATOM 3582 C CA . HIS B 1 80 ? -6.289 -37.031 -12.43 1 95.94 80 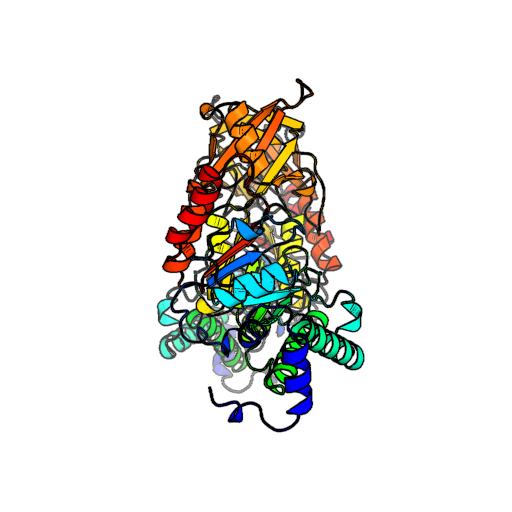HIS B CA 1
ATOM 3583 C C . HIS B 1 80 ? -6.066 -38.406 -11.797 1 95.94 80 HIS B C 1
ATOM 3585 O O . HIS B 1 80 ? -6.719 -38.75 -10.812 1 95.94 80 HIS B O 1
ATOM 3591 N N . SER B 1 81 ? -5.199 -39.156 -12.422 1 94.56 81 SER B N 1
ATOM 3592 C CA . SER B 1 81 ? -4.906 -40.469 -11.859 1 94.56 81 SER B CA 1
ATOM 3593 C C . SER B 1 81 ? -4.355 -40.344 -10.438 1 94.56 81 SER B C 1
ATOM 3595 O O . SER B 1 81 ? -4.418 -41.312 -9.664 1 94.56 81 SER B O 1
ATOM 3597 N N . LYS B 1 82 ? -3.809 -39.188 -10.094 1 93.62 82 LYS B N 1
ATOM 3598 C CA . LYS B 1 82 ? -3.221 -38.938 -8.773 1 93.62 82 LYS B CA 1
ATOM 3599 C C . LYS B 1 82 ? -4.148 -38.094 -7.902 1 93.62 82 LYS B C 1
ATOM 3601 O O . LYS B 1 82 ? -3.779 -37.719 -6.797 1 93.62 82 LYS B O 1
ATOM 3606 N N . GLY B 1 83 ? -5.309 -37.719 -8.414 1 93.44 83 GLY B N 1
ATOM 3607 C CA . GLY B 1 83 ? -6.246 -36.875 -7.68 1 93.44 83 GLY B CA 1
ATOM 3608 C C . GLY B 1 83 ? -5.871 -35.406 -7.688 1 93.44 83 GLY B C 1
ATOM 3609 O O . GLY B 1 83 ? -6.27 -34.656 -6.797 1 93.44 83 GLY B O 1
ATOM 3610 N N . VAL B 1 84 ? -5 -35.031 -8.617 1 95.88 84 VAL B N 1
ATOM 3611 C CA . VAL B 1 84 ? -4.559 -33.625 -8.75 1 95.88 84 VAL B CA 1
ATOM 3612 C C . VAL B 1 84 ? -5.434 -32.906 -9.773 1 95.88 84 VAL B C 1
ATOM 3614 O O . VAL B 1 84 ? -5.684 -33.438 -10.859 1 95.88 84 VAL B O 1
ATOM 3617 N N . LYS B 1 85 ? -5.902 -31.75 -9.445 1 96.88 85 LYS B N 1
ATOM 3618 C CA . LYS B 1 85 ? -6.789 -30.969 -10.312 1 96.88 85 LYS B CA 1
ATOM 3619 C C . LYS B 1 85 ? -6.008 -30.297 -11.438 1 96.88 85 LYS B C 1
ATOM 3621 O O . LYS B 1 85 ? -4.828 -29.984 -11.273 1 96.88 85 LYS B O 1
ATOM 3626 N N . ILE B 1 86 ? -6.691 -30.109 -12.531 1 97.5 86 ILE B N 1
ATOM 3627 C CA . ILE B 1 86 ? -6.234 -29.281 -13.648 1 97.5 86 ILE B CA 1
ATOM 3628 C C . ILE B 1 86 ? -7.18 -28.109 -13.836 1 97.5 86 ILE B C 1
ATOM 3630 O O . ILE B 1 86 ? -8.398 -28.281 -13.898 1 97.5 86 ILE B O 1
ATOM 3634 N N . VAL B 1 87 ? -6.602 -26.891 -13.883 1 98.75 87 VAL B N 1
ATOM 3635 C CA . VAL B 1 87 ? -7.461 -25.734 -14.148 1 98.75 87 VAL B CA 1
ATOM 3636 C C . VAL B 1 87 ? -6.953 -24.984 -15.375 1 98.75 87 VAL B C 1
ATOM 3638 O O . VAL B 1 87 ? -5.746 -24.828 -15.562 1 98.75 87 VAL B O 1
ATOM 3641 N N . VAL B 1 88 ? -7.871 -24.578 -16.297 1 98.75 88 VAL B N 1
ATOM 3642 C CA . VAL B 1 88 ? -7.523 -23.844 -17.516 1 98.75 88 VAL B CA 1
ATOM 3643 C C . VAL B 1 88 ? -7.309 -22.359 -17.172 1 98.75 88 VAL B C 1
ATOM 3645 O O . VAL B 1 88 ? -7.738 -21.891 -16.125 1 98.75 88 VAL B O 1
ATOM 3648 N N . LYS B 1 89 ? -6.578 -21.672 -18.062 1 98.69 89 LYS B N 1
ATOM 3649 C CA . LYS B 1 89 ? -6.504 -20.219 -18.016 1 98.69 89 LYS B CA 1
ATOM 3650 C C . LYS B 1 89 ? -7.535 -19.578 -18.938 1 98.69 89 LYS B C 1
ATOM 3652 O O . LYS B 1 89 ? -7.605 -19.922 -20.125 1 98.69 89 LYS B O 1
ATOM 3657 N N . HIS B 1 90 ? -8.312 -18.734 -18.484 1 98.38 90 HIS B N 1
ATOM 3658 C CA . HIS B 1 90 ? -9.164 -17.922 -19.328 1 98.38 90 HIS B CA 1
ATOM 3659 C C . HIS B 1 90 ? -9.383 -16.531 -18.734 1 98.38 90 HIS B C 1
ATOM 3661 O O . HIS B 1 90 ? -9.961 -16.406 -17.656 1 98.38 90 HIS B O 1
ATOM 3667 N N . ASN B 1 91 ? -8.914 -15.508 -19.406 1 97.62 91 ASN B N 1
ATOM 3668 C CA . ASN B 1 91 ? -9.031 -14.125 -18.969 1 97.62 91 ASN B CA 1
ATOM 3669 C C . ASN B 1 91 ? -10.023 -13.344 -19.812 1 97.62 91 ASN B C 1
ATOM 3671 O O . ASN B 1 91 ? -10.203 -13.641 -21 1 97.62 91 ASN B O 1
ATOM 3675 N N . PHE B 1 92 ? -10.664 -12.43 -19.203 1 97.56 92 PHE B N 1
ATOM 3676 C CA . PHE B 1 92 ? -11.414 -11.422 -19.953 1 97.56 92 PHE B CA 1
ATOM 3677 C C . PHE B 1 92 ? -10.523 -10.234 -20.297 1 97.56 92 PHE B C 1
ATOM 3679 O O . PHE B 1 92 ? -10.492 -9.242 -19.562 1 97.56 92 PHE B O 1
ATOM 3686 N N . ASP B 1 93 ? -9.914 -10.188 -21.406 1 95.12 93 ASP B N 1
ATOM 3687 C CA . ASP B 1 93 ? -8.836 -9.258 -21.734 1 95.12 93 ASP B CA 1
ATOM 3688 C C . ASP B 1 93 ? -9.391 -7.895 -22.141 1 95.12 93 ASP B C 1
ATOM 3690 O O . ASP B 1 93 ? -8.797 -6.859 -21.828 1 95.12 93 ASP B O 1
ATOM 3694 N N . ASP B 1 94 ? -10.516 -7.93 -22.844 1 96.56 94 ASP B N 1
ATOM 3695 C CA . ASP B 1 94 ? -11.133 -6.672 -23.25 1 96.56 94 ASP B CA 1
ATOM 3696 C C . ASP B 1 94 ? -11.945 -6.059 -22.125 1 96.56 94 ASP B C 1
ATOM 3698 O O . ASP B 1 94 ? -13.18 -6.023 -22.172 1 96.56 94 ASP B O 1
ATOM 3702 N N . THR B 1 95 ? -11.234 -5.465 -21.203 1 97.62 95 THR B N 1
ATOM 3703 C CA . THR B 1 95 ? -11.859 -5.051 -19.953 1 97.62 95 THR B CA 1
ATOM 3704 C C . THR B 1 95 ? -12.836 -3.902 -20.188 1 97.62 95 THR B C 1
ATOM 3706 O O . THR B 1 95 ? -13.695 -3.629 -19.344 1 97.62 95 THR B O 1
ATOM 3709 N N . ASP B 1 96 ? -12.766 -3.227 -21.328 1 97.19 96 ASP B N 1
ATOM 3710 C CA . ASP B 1 96 ? -13.727 -2.189 -21.688 1 97.19 96 ASP B CA 1
ATOM 3711 C C . ASP B 1 96 ? -15.125 -2.779 -21.891 1 97.19 96 ASP B C 1
ATOM 3713 O O . ASP B 1 96 ? -16.125 -2.055 -21.844 1 97.19 96 ASP B O 1
ATOM 3717 N N . LYS B 1 97 ? -15.188 -4.113 -22.078 1 98.38 97 LYS B N 1
ATOM 3718 C CA . LYS B 1 97 ? -16.453 -4.766 -22.359 1 98.38 97 LYS B CA 1
ATOM 3719 C C . LYS B 1 97 ? -16.953 -5.543 -21.141 1 98.38 97 LYS B C 1
ATOM 3721 O O . LYS B 1 97 ? -17.969 -6.25 -21.219 1 98.38 97 LYS B O 1
ATOM 3726 N N . LEU B 1 98 ? -16.297 -5.41 -20.078 1 98.56 98 LEU B N 1
ATOM 3727 C CA . LEU B 1 98 ? -16.656 -6.18 -18.891 1 98.56 98 LEU B CA 1
ATOM 3728 C C . LEU B 1 98 ? -18.094 -5.875 -18.453 1 98.56 98 LEU B C 1
ATOM 3730 O O . LEU B 1 98 ? -18.781 -6.746 -17.922 1 98.56 98 LEU B O 1
ATOM 3734 N N . CYS B 1 99 ? -18.531 -4.652 -18.734 1 98.69 99 CYS B N 1
ATOM 3735 C CA . CYS B 1 99 ? -19.859 -4.281 -18.25 1 98.69 99 CYS B CA 1
ATOM 3736 C C . CYS B 1 99 ? -20.922 -4.555 -19.297 1 98.69 99 CYS B C 1
ATOM 3738 O O . CYS B 1 99 ? -22.109 -4.262 -19.094 1 98.69 99 CYS B O 1
ATOM 3740 N N . ASP B 1 100 ? -20.516 -5.109 -20.391 1 98.75 100 ASP B N 1
ATOM 3741 C CA . ASP B 1 100 ? -21.438 -5.598 -21.406 1 98.75 100 ASP B CA 1
ATOM 3742 C C . ASP B 1 100 ? -21.906 -7.016 -21.078 1 98.75 100 ASP B C 1
ATOM 3744 O O . ASP B 1 100 ? -21.109 -7.961 -21.125 1 98.75 100 ASP B O 1
ATOM 3748 N N . ALA B 1 101 ? -23.25 -7.176 -20.844 1 98.5 101 ALA B N 1
ATOM 3749 C CA . ALA B 1 101 ? -23.797 -8.453 -20.406 1 98.5 101 ALA B CA 1
ATOM 3750 C C . ALA B 1 101 ? -23.641 -9.523 -21.484 1 98.5 101 ALA B C 1
ATOM 3752 O O . ALA B 1 101 ? -23.406 -10.695 -21.188 1 98.5 101 ALA B O 1
ATOM 3753 N N . GLY B 1 102 ? -23.812 -9.148 -22.719 1 98.69 102 GLY B N 1
ATOM 3754 C CA . GLY B 1 102 ? -23.609 -10.086 -23.812 1 98.69 102 GLY B CA 1
ATOM 3755 C C . GLY B 1 102 ? -22.188 -10.602 -23.922 1 98.69 102 GLY B C 1
ATOM 3756 O O . GLY B 1 102 ? -21.969 -11.797 -24.125 1 98.69 102 GLY B O 1
ATOM 3757 N N . ALA B 1 103 ? -21.219 -9.711 -23.703 1 98.75 103 ALA B N 1
ATOM 3758 C CA . ALA B 1 103 ? -19.812 -10.086 -23.734 1 98.75 103 ALA B CA 1
ATOM 3759 C C . ALA B 1 103 ? -19.469 -11.031 -22.578 1 98.75 103 ALA B C 1
ATOM 3761 O O . ALA B 1 103 ? -18.75 -12.016 -22.766 1 98.75 103 ALA B O 1
ATOM 3762 N N . ARG B 1 104 ? -19.984 -10.789 -21.453 1 98.75 104 ARG B N 1
ATOM 3763 C CA . ARG B 1 104 ? -19.766 -11.664 -20.297 1 98.75 104 ARG B CA 1
ATOM 3764 C C . ARG B 1 104 ? -20.359 -13.047 -20.547 1 98.75 104 ARG B C 1
ATOM 3766 O O . ARG B 1 104 ? -19.703 -14.062 -20.281 1 98.75 104 ARG B O 1
ATOM 3773 N N . ARG B 1 105 ? -21.562 -13.055 -21.062 1 98.56 105 ARG B N 1
ATOM 3774 C CA . ARG B 1 105 ? -22.219 -14.336 -21.328 1 98.56 105 ARG B CA 1
ATOM 3775 C C . ARG B 1 105 ? -21.391 -15.188 -22.281 1 98.56 105 ARG B C 1
ATOM 3777 O O . ARG B 1 105 ? -21.266 -16.391 -22.094 1 98.56 105 ARG B O 1
ATOM 3784 N N . GLN B 1 106 ? -20.922 -14.555 -23.297 1 98.62 106 GLN B N 1
ATOM 3785 C CA . GLN B 1 106 ? -20.109 -15.281 -24.266 1 98.62 106 GLN B CA 1
ATOM 3786 C C . GLN B 1 106 ? -18.828 -15.805 -23.625 1 98.62 106 GLN B C 1
ATOM 3788 O O . GLN B 1 106 ? -18.453 -16.953 -23.828 1 98.62 106 GLN B O 1
ATOM 3793 N N . TRP B 1 107 ? -18.156 -14.969 -22.859 1 98.81 107 TRP B N 1
ATOM 3794 C CA . TRP B 1 107 ? -16.938 -15.375 -22.172 1 98.81 107 TRP B CA 1
ATOM 3795 C C . TRP B 1 107 ? -17.203 -16.547 -21.234 1 98.81 107 TRP B C 1
ATOM 3797 O O . TRP B 1 107 ? -16.406 -17.5 -21.172 1 98.81 107 TRP B O 1
ATOM 3807 N N . ILE B 1 108 ? -18.312 -16.516 -20.547 1 98.88 108 ILE B N 1
ATOM 3808 C CA . ILE B 1 108 ? -18.703 -17.547 -19.594 1 98.88 108 ILE B CA 1
ATOM 3809 C C . ILE B 1 108 ? -18.938 -18.859 -20.328 1 98.88 108 ILE B C 1
ATOM 3811 O O . ILE B 1 108 ? -18.469 -19.922 -19.906 1 98.88 108 ILE B O 1
ATOM 3815 N N . GLN B 1 109 ? -19.609 -18.797 -21.469 1 98.5 109 GLN B N 1
ATOM 3816 C CA . GLN B 1 109 ? -19.844 -19.984 -22.266 1 98.5 109 GLN B CA 1
ATOM 3817 C C . GLN B 1 109 ? -18.547 -20.578 -22.781 1 98.5 109 GLN B C 1
ATOM 3819 O O . GLN B 1 109 ? -18.359 -21.797 -22.781 1 98.5 109 GLN B O 1
ATOM 3824 N N . ASP B 1 110 ? -17.703 -19.688 -23.219 1 98.62 110 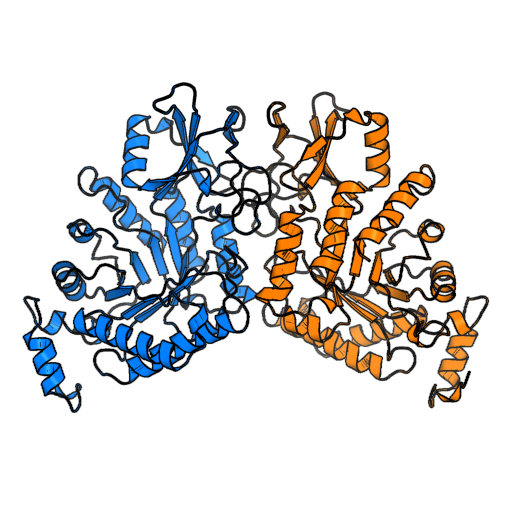ASP B N 1
ATOM 3825 C CA . ASP B 1 110 ? -16.391 -20.125 -23.688 1 98.62 110 ASP B CA 1
ATOM 3826 C C . ASP B 1 110 ? -15.609 -20.812 -22.562 1 98.62 110 ASP B C 1
ATOM 3828 O O . ASP B 1 110 ? -14.938 -21.812 -22.797 1 98.62 110 ASP B O 1
ATOM 3832 N N . THR B 1 111 ? -15.68 -20.266 -21.406 1 98.81 111 THR B N 1
ATOM 3833 C CA . THR B 1 111 ? -14.984 -20.828 -20.25 1 98.81 111 THR B CA 1
ATOM 3834 C C . THR B 1 111 ? -15.539 -22.203 -19.906 1 98.81 111 THR B C 1
ATOM 3836 O O . THR B 1 111 ? -14.773 -23.156 -19.688 1 98.81 111 THR B O 1
ATOM 3839 N N . TYR B 1 112 ? -16.859 -22.328 -19.875 1 98.44 112 TYR B N 1
ATOM 3840 C CA . TYR B 1 112 ? -17.484 -23.609 -19.641 1 98.44 112 TYR B CA 1
ATOM 3841 C C . TYR B 1 112 ? -17 -24.656 -20.641 1 98.44 112 TYR B C 1
ATOM 3843 O O . TYR B 1 112 ? -16.594 -25.75 -20.25 1 98.44 112 TYR B O 1
ATOM 3851 N N . GLU B 1 113 ? -17.016 -24.281 -21.906 1 97.88 113 GLU B N 1
ATOM 3852 C CA . GLU B 1 113 ? -16.594 -25.188 -22.969 1 97.88 113 GLU B CA 1
ATOM 3853 C C . GLU B 1 113 ? -15.133 -25.578 -22.812 1 97.88 113 GLU B C 1
ATOM 3855 O O . GLU B 1 113 ? -14.766 -26.734 -23.047 1 97.88 113 GLU B O 1
ATOM 3860 N N . MET B 1 114 ? -14.344 -24.625 -22.438 1 98.31 114 MET B N 1
ATOM 3861 C CA . MET B 1 114 ? -12.914 -24.891 -22.25 1 98.31 114 MET B CA 1
ATOM 3862 C C . MET B 1 114 ? -12.695 -25.891 -21.125 1 98.31 114 MET B C 1
ATOM 3864 O O . MET B 1 114 ? -11.883 -26.812 -21.266 1 98.31 114 MET B O 1
ATOM 3868 N N . ILE B 1 115 ? -13.383 -25.703 -20.031 1 98.38 115 ILE B N 1
ATOM 3869 C CA . ILE B 1 115 ? -13.258 -26.625 -18.906 1 98.38 115 ILE B CA 1
ATOM 3870 C C . ILE B 1 115 ? -13.672 -28.031 -19.344 1 98.38 115 ILE B C 1
ATOM 3872 O O . ILE B 1 115 ? -12.93 -29 -19.125 1 98.38 115 ILE B O 1
ATOM 3876 N N . VAL B 1 116 ? -14.789 -28.156 -20.031 1 96.62 116 VAL B N 1
ATOM 3877 C CA . VAL B 1 116 ? -15.367 -29.453 -20.375 1 96.62 116 VAL B CA 1
ATOM 3878 C C . VAL B 1 116 ? -14.516 -30.125 -21.438 1 96.62 116 VAL B C 1
ATOM 3880 O O . VAL B 1 116 ? -14.172 -31.312 -21.312 1 96.62 116 VAL B O 1
ATOM 3883 N N . SER B 1 117 ? -14.125 -29.359 -22.453 1 96.19 117 SER B N 1
ATOM 3884 C CA . SER B 1 117 ? -13.398 -29.953 -23.578 1 96.19 117 SER B CA 1
ATOM 3885 C C . SER B 1 117 ? -12 -30.406 -23.156 1 96.19 117 SER B C 1
ATOM 3887 O O . SER B 1 117 ? -11.414 -31.281 -23.766 1 96.19 117 SER B O 1
ATOM 3889 N N . ASN B 1 118 ? -11.508 -29.859 -22.047 1 97.31 118 ASN B N 1
ATOM 3890 C CA . ASN B 1 118 ? -10.164 -30.219 -21.609 1 97.31 118 ASN B CA 1
ATOM 3891 C C . ASN B 1 118 ? -10.211 -31.141 -20.391 1 97.31 118 ASN B C 1
ATOM 3893 O O . ASN B 1 118 ? -9.172 -31.422 -19.797 1 97.31 118 ASN B O 1
ATOM 3897 N N . TYR B 1 119 ? -11.438 -31.578 -20.062 1 96.38 119 TYR B N 1
ATOM 3898 C CA . TYR B 1 119 ? -11.609 -32.438 -18.891 1 96.38 119 TYR B CA 1
ATOM 3899 C C . TYR B 1 119 ? -11.008 -31.781 -17.656 1 96.38 119 TYR B C 1
ATOM 3901 O O . TYR B 1 119 ? -10.406 -32.469 -16.828 1 96.38 119 TYR B O 1
ATOM 3909 N N . ALA B 1 120 ? -11.031 -30.422 -17.609 1 97.88 120 ALA B N 1
ATOM 3910 C CA . ALA B 1 120 ? -10.398 -29.656 -16.531 1 97.88 120 ALA B CA 1
ATOM 3911 C C . ALA B 1 120 ? -11.305 -29.594 -15.305 1 97.88 120 ALA B C 1
ATOM 3913 O O . ALA B 1 120 ? -12.477 -29.969 -15.367 1 97.88 120 ALA B O 1
ATOM 3914 N N . ASP B 1 121 ? -10.703 -29.219 -14.195 1 97.75 121 ASP B N 1
ATOM 3915 C CA . ASP B 1 121 ? -11.391 -29.172 -12.906 1 97.75 121 ASP B CA 1
ATOM 3916 C C . ASP B 1 121 ? -11.797 -27.75 -12.562 1 97.75 121 ASP B C 1
ATOM 3918 O O . ASP B 1 121 ? -12.312 -27.484 -11.469 1 97.75 121 ASP B O 1
ATOM 3922 N N . GLY B 1 122 ? -11.539 -26.797 -13.461 1 98.62 122 GLY B N 1
ATOM 3923 C CA . GLY B 1 122 ? -11.906 -25.422 -13.203 1 98.62 122 GLY B CA 1
ATOM 3924 C C . GLY B 1 122 ? -11.117 -24.422 -14.031 1 98.62 122 GLY B C 1
ATOM 3925 O O . GLY B 1 122 ? -10.68 -24.75 -15.141 1 98.62 122 GLY B O 1
ATOM 3926 N N . VAL B 1 123 ? -11.086 -23.172 -13.508 1 98.94 123 VAL B N 1
ATOM 3927 C CA . VAL B 1 123 ? -10.461 -22.094 -14.258 1 98.94 123 VAL B CA 1
ATOM 3928 C C . VAL B 1 123 ? -9.695 -21.172 -13.312 1 98.94 123 VAL B C 1
ATOM 3930 O O . VAL B 1 123 ? -10.141 -20.906 -12.188 1 98.94 123 VAL B O 1
ATOM 3933 N N . ASN B 1 124 ? -8.523 -20.812 -13.734 1 98.94 124 ASN B N 1
ATOM 3934 C CA . ASN B 1 124 ? -7.77 -19.719 -13.133 1 98.94 124 ASN B CA 1
ATOM 3935 C C . ASN B 1 124 ? -7.891 -18.438 -13.953 1 98.94 124 ASN B C 1
ATOM 3937 O O . ASN B 1 124 ? -7.711 -18.453 -15.172 1 98.94 124 ASN B O 1
ATOM 3941 N N . ILE B 1 125 ? -8.273 -17.375 -13.297 1 98.94 125 ILE B N 1
ATOM 3942 C CA . ILE B 1 125 ? -8.438 -16.078 -13.945 1 98.94 125 ILE B CA 1
ATOM 3943 C C . ILE B 1 125 ? -7.312 -15.141 -13.516 1 98.94 125 ILE B C 1
ATOM 3945 O O . ILE B 1 125 ? -7.121 -14.898 -12.32 1 98.94 125 ILE B O 1
ATOM 3949 N N . ASP B 1 126 ? -6.574 -14.656 -14.461 1 98.38 126 ASP B N 1
ATOM 3950 C CA . ASP B 1 126 ? -5.426 -13.781 -14.25 1 98.38 126 ASP B CA 1
ATOM 3951 C C . ASP B 1 126 ? -5.516 -12.531 -15.133 1 98.38 126 ASP B C 1
ATOM 3953 O O . ASP B 1 126 ? -4.672 -12.32 -16 1 98.38 126 ASP B O 1
ATOM 3957 N N . THR B 1 127 ? -6.469 -11.672 -14.867 1 96.81 127 THR B N 1
ATOM 3958 C CA . THR B 1 127 ? -6.77 -10.508 -15.703 1 96.81 127 THR B CA 1
ATOM 3959 C C . THR B 1 127 ? -5.609 -9.516 -15.688 1 96.81 127 THR B C 1
ATOM 3961 O O . THR B 1 127 ? -5.172 -9.055 -16.75 1 96.81 127 THR B O 1
ATOM 3964 N N . GLU B 1 128 ? -5.094 -9.148 -14.625 1 97.31 128 GLU B N 1
ATOM 3965 C CA . GLU B 1 128 ? -3.951 -8.266 -14.391 1 97.31 128 GLU B CA 1
ATOM 3966 C C . GLU B 1 128 ? -4.047 -7 -15.234 1 97.31 128 GLU B C 1
ATOM 3968 O O . GLU B 1 128 ? -3.062 -6.578 -15.844 1 97.31 128 GLU B O 1
ATOM 3973 N N . LYS B 1 129 ? -5.172 -6.375 -15.281 1 97.62 129 LYS B N 1
ATOM 3974 C CA . LYS B 1 129 ? -5.395 -5.098 -15.945 1 97.62 129 LYS B CA 1
ATOM 3975 C C . LYS B 1 129 ? -5.816 -4.023 -14.953 1 97.62 129 LYS B C 1
ATOM 3977 O O . LYS B 1 129 ? -6.559 -4.305 -14.008 1 97.62 129 LYS B O 1
ATOM 3982 N N . PRO B 1 130 ? -5.293 -2.844 -15.234 1 97.62 130 PRO B N 1
ATOM 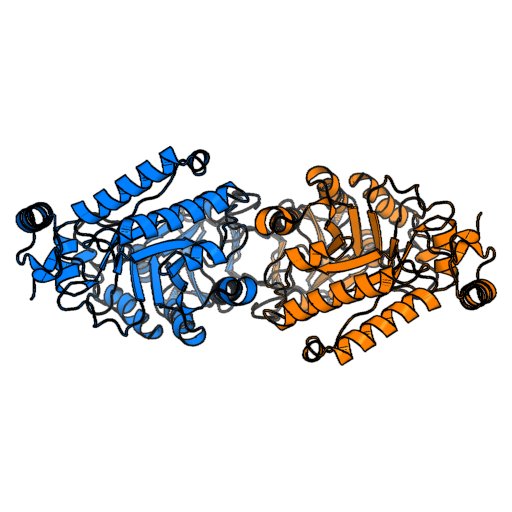3983 C CA . PRO B 1 130 ? -5.766 -1.764 -14.367 1 97.62 130 PRO B CA 1
ATOM 3984 C C . PRO B 1 130 ? -7.273 -1.556 -14.453 1 97.62 130 PRO B C 1
ATOM 3986 O O . PRO B 1 130 ? -7.852 -1.633 -15.539 1 97.62 130 PRO B O 1
ATOM 3989 N N . MET B 1 131 ? -7.887 -1.412 -13.32 1 98.12 131 MET B N 1
ATOM 3990 C CA . MET B 1 131 ? -9.312 -1.094 -13.289 1 98.12 131 MET B CA 1
ATOM 3991 C C . MET B 1 131 ? -9.719 -0.578 -11.914 1 98.12 131 MET B C 1
ATOM 3993 O O . MET B 1 131 ? -9.008 -0.791 -10.93 1 98.12 131 MET B O 1
ATOM 3997 N N . TYR B 1 132 ? -10.773 0.093 -11.844 1 97.69 132 TYR B N 1
ATOM 3998 C CA . TYR B 1 132 ? -11.398 0.573 -10.609 1 97.69 132 TYR B CA 1
ATOM 3999 C C . TYR B 1 132 ? -12.867 0.896 -10.836 1 97.69 132 TYR B C 1
ATOM 4001 O O . TYR B 1 132 ? -13.352 0.872 -11.969 1 97.69 132 TYR B O 1
ATOM 4009 N N . GLY B 1 133 ? -13.594 1.145 -9.766 1 97.31 133 GLY B N 1
ATOM 4010 C CA . GLY B 1 133 ? -14.977 1.595 -9.891 1 97.31 133 GLY B CA 1
ATOM 4011 C C . GLY B 1 133 ? -15.875 0.589 -10.578 1 97.31 133 GLY B C 1
ATOM 4012 O O . GLY B 1 133 ? -15.891 -0.589 -10.219 1 97.31 133 GLY B O 1
ATOM 4013 N N . ASN B 1 134 ? -16.562 1.047 -11.586 1 98 134 ASN B N 1
ATOM 4014 C CA . ASN B 1 134 ? -17.562 0.225 -12.25 1 98 134 ASN B CA 1
ATOM 4015 C C . ASN B 1 134 ? -16.938 -0.974 -12.953 1 98 134 ASN B C 1
ATOM 4017 O O . ASN B 1 134 ? -17.484 -2.074 -12.93 1 98 134 ASN B O 1
ATOM 4021 N N . THR B 1 135 ? -15.812 -0.75 -13.57 1 98.38 135 THR B N 1
ATOM 4022 C CA . THR B 1 135 ? -15.141 -1.842 -14.266 1 98.38 135 THR B CA 1
ATOM 4023 C C . THR B 1 135 ? -14.773 -2.963 -13.297 1 98.38 135 THR B C 1
ATOM 4025 O O . THR B 1 135 ? -14.977 -4.141 -13.602 1 98.38 135 THR B O 1
ATOM 4028 N N . ALA B 1 136 ? -14.25 -2.605 -12.141 1 98.44 136 ALA B N 1
ATOM 4029 C CA . ALA B 1 136 ? -13.922 -3.594 -11.117 1 98.44 136 ALA B CA 1
ATOM 4030 C C . ALA B 1 136 ? -15.164 -4.344 -10.656 1 98.44 136 ALA B C 1
ATOM 4032 O O . ALA B 1 136 ? -15.125 -5.555 -10.438 1 98.44 136 ALA B O 1
ATOM 4033 N N . ARG B 1 137 ? -16.266 -3.645 -10.508 1 98.5 137 ARG B N 1
ATOM 4034 C CA . ARG B 1 137 ? -17.531 -4.266 -10.109 1 98.5 137 ARG B CA 1
ATOM 4035 C C . ARG B 1 137 ? -18 -5.266 -11.156 1 98.5 137 ARG B C 1
ATOM 4037 O O . ARG B 1 137 ? -18.484 -6.352 -10.812 1 98.5 137 ARG B O 1
ATOM 4044 N N . CYS B 1 138 ? -17.859 -4.883 -12.414 1 98.81 138 CYS B N 1
ATOM 4045 C CA . CYS B 1 138 ? -18.266 -5.758 -13.5 1 98.81 138 CYS B CA 1
ATOM 4046 C C . CYS B 1 138 ? -17.391 -7.004 -13.562 1 98.81 138 CYS B C 1
ATOM 4048 O O . CYS B 1 138 ? -17.875 -8.086 -13.922 1 98.81 138 CYS B O 1
ATOM 4050 N N . GLN B 1 139 ? -16.094 -6.848 -13.273 1 98.75 139 GLN B N 1
ATOM 4051 C CA . GLN B 1 139 ? -15.219 -8.008 -13.18 1 98.75 139 GLN B CA 1
ATOM 4052 C C . GLN B 1 139 ? -15.734 -9 -12.141 1 98.75 139 GLN B C 1
ATOM 4054 O O . GLN B 1 139 ? -15.734 -10.211 -12.375 1 98.75 139 GLN B O 1
ATOM 4059 N N . THR B 1 140 ? -16.125 -8.477 -10.969 1 98.75 140 THR B N 1
ATOM 4060 C CA . THR B 1 140 ? -16.688 -9.328 -9.922 1 98.75 140 THR B CA 1
ATOM 4061 C C . THR B 1 140 ? -17.984 -9.992 -10.398 1 98.75 140 THR B C 1
ATOM 4063 O O . THR B 1 140 ? -18.203 -11.18 -10.148 1 98.75 140 THR B O 1
ATOM 4066 N N . GLN B 1 141 ? -18.797 -9.219 -11.07 1 98.75 141 GLN B N 1
ATOM 4067 C CA . GLN B 1 141 ? -20.047 -9.742 -11.617 1 98.75 141 GLN B CA 1
ATOM 4068 C C . GLN B 1 141 ? -19.781 -10.883 -12.594 1 98.75 141 GLN B C 1
ATOM 4070 O O . GLN B 1 141 ? -20.516 -11.883 -12.609 1 98.75 141 GLN B O 1
ATOM 4075 N N . LEU B 1 142 ? -18.766 -10.719 -13.438 1 98.88 142 LEU B N 1
ATOM 4076 C CA . LEU B 1 142 ? -18.359 -11.766 -14.367 1 98.88 142 LEU B CA 1
ATOM 4077 C C . LEU B 1 142 ? -18.125 -13.086 -13.633 1 98.88 142 LEU B C 1
ATOM 4079 O O . LEU B 1 142 ? -18.609 -14.133 -14.055 1 98.88 142 LEU B O 1
ATOM 4083 N N . VAL B 1 143 ? -17.391 -13.055 -12.555 1 98.88 143 VAL B N 1
ATOM 4084 C CA . VAL B 1 143 ? -17.016 -14.266 -11.828 1 98.88 143 VAL B CA 1
ATOM 4085 C C . VAL B 1 143 ? -18.234 -14.852 -11.117 1 98.88 143 VAL B C 1
ATOM 4087 O O . VAL B 1 143 ? -18.391 -16.078 -11.055 1 98.88 143 VAL B O 1
ATOM 4090 N N . ARG B 1 144 ? -19.094 -13.977 -10.57 1 98.75 144 ARG B N 1
ATOM 4091 C CA . ARG B 1 144 ? -20.328 -14.422 -9.945 1 98.75 144 ARG B CA 1
ATOM 4092 C C . ARG B 1 144 ? -21.203 -15.18 -10.945 1 98.75 144 ARG B C 1
ATOM 4094 O O . ARG B 1 144 ? -21.719 -16.25 -10.633 1 98.75 144 ARG B O 1
ATOM 4101 N N . GLU B 1 145 ? -21.297 -14.602 -12.148 1 98.88 145 GLU B N 1
ATOM 4102 C CA . GLU B 1 145 ? -22.094 -15.227 -13.203 1 98.88 145 GLU B CA 1
ATOM 4103 C C . GLU B 1 145 ? -21.453 -16.547 -13.656 1 98.88 145 GLU B C 1
ATOM 4105 O O . GLU B 1 145 ? -22.172 -17.5 -13.969 1 98.88 145 GLU B O 1
ATOM 4110 N N . LEU B 1 146 ? -20.141 -16.562 -13.727 1 98.94 146 LEU B N 1
ATOM 4111 C CA . LEU B 1 146 ? -19.453 -17.797 -14.062 1 98.94 146 LEU B CA 1
ATOM 4112 C C . LEU B 1 146 ? -19.781 -18.906 -13.07 1 98.94 146 LEU B C 1
ATOM 4114 O O . LEU B 1 146 ? -20.109 -20.031 -13.477 1 98.94 146 LEU B O 1
ATOM 4118 N N . ARG B 1 147 ? -19.688 -18.609 -11.789 1 98.62 147 ARG B N 1
ATOM 4119 C CA . ARG B 1 147 ? -20 -19.578 -10.742 1 98.62 147 ARG B CA 1
ATOM 4120 C C . ARG B 1 147 ? -21.422 -20.125 -10.914 1 98.62 147 ARG B C 1
ATOM 4122 O O . ARG B 1 147 ? -21.641 -21.328 -10.844 1 98.62 147 ARG B O 1
ATOM 4129 N N . THR B 1 148 ? -22.312 -19.25 -11.148 1 98.31 148 THR B N 1
ATOM 4130 C CA . THR B 1 148 ? -23.719 -19.641 -11.328 1 98.31 148 THR B CA 1
ATOM 4131 C C . THR B 1 148 ? -23.875 -20.578 -12.516 1 98.31 148 THR B C 1
ATOM 4133 O O . THR B 1 148 ? -24.531 -21.609 -12.406 1 98.31 148 THR B O 1
ATOM 4136 N N . GLU B 1 149 ? -23.25 -20.25 -13.602 1 98.44 149 GLU B N 1
ATOM 4137 C CA . GLU B 1 149 ? -23.359 -21.078 -14.805 1 98.44 149 GLU B CA 1
ATOM 4138 C C . GLU B 1 149 ? -22.734 -22.453 -14.586 1 98.44 149 GLU B C 1
ATOM 4140 O O . GLU B 1 149 ? -23.344 -23.469 -14.938 1 98.44 149 GLU B O 1
ATOM 4145 N N . LEU B 1 150 ? -21.547 -22.5 -14 1 98.31 150 LEU B N 1
ATOM 4146 C CA . LEU B 1 150 ? -20.859 -23.766 -13.805 1 98.31 150 LEU B CA 1
ATOM 4147 C C . LEU B 1 150 ? -21.656 -24.688 -12.875 1 98.31 150 LEU B C 1
ATOM 4149 O O . LEU B 1 150 ? -21.656 -25.906 -13.055 1 98.31 150 LEU B O 1
ATOM 4153 N N . ASN B 1 151 ? -22.312 -24.125 -11.938 1 96.75 151 ASN B N 1
ATOM 4154 C CA . ASN B 1 151 ? -23.094 -24.891 -10.961 1 96.75 151 ASN B CA 1
ATOM 4155 C C . ASN B 1 151 ? -24.266 -25.609 -11.625 1 96.75 151 ASN B C 1
ATOM 4157 O O . ASN B 1 151 ? -24.797 -26.578 -11.07 1 96.75 151 ASN B O 1
ATOM 4161 N N . ARG B 1 152 ? -24.625 -25.188 -12.781 1 96.56 152 ARG B N 1
ATOM 4162 C CA . ARG B 1 152 ? -25.797 -25.75 -13.461 1 96.56 152 ARG B CA 1
ATOM 4163 C C . ARG B 1 152 ? -25.469 -27.094 -14.109 1 96.56 152 ARG B C 1
ATOM 4165 O O . ARG B 1 152 ? -26.375 -27.844 -14.492 1 96.56 152 ARG B O 1
ATOM 4172 N N . HIS B 1 153 ? -24.266 -27.328 -14.281 1 94.88 153 HIS B N 1
ATOM 4173 C CA . HIS B 1 153 ? -23.844 -28.5 -15.055 1 94.88 153 HIS B CA 1
ATOM 4174 C C . HIS B 1 153 ? -23.156 -29.531 -14.156 1 94.88 153 HIS B C 1
ATOM 4176 O O . HIS B 1 153 ? -22.312 -29.188 -13.336 1 94.88 153 HIS B O 1
ATOM 4182 N N . PRO B 1 154 ? -23.453 -30.75 -14.281 1 91.88 154 PRO B N 1
ATOM 4183 C CA . PRO B 1 154 ? -22.891 -31.797 -13.422 1 91.88 154 PRO B CA 1
ATOM 4184 C C . PRO B 1 154 ? -21.375 -31.891 -13.508 1 91.88 154 PRO B C 1
ATOM 4186 O O . PRO B 1 154 ? -20.719 -32.156 -12.5 1 91.88 154 PRO B O 1
ATOM 4189 N N . LEU B 1 155 ? -20.828 -31.688 -14.68 1 93.06 155 LEU B N 1
ATOM 4190 C CA . LEU B 1 155 ? -19.391 -31.859 -14.883 1 93.06 155 LEU B CA 1
ATOM 4191 C C . LEU B 1 155 ? -18.625 -30.672 -14.32 1 93.06 155 LEU B C 1
ATOM 4193 O O . LEU B 1 155 ? -17.406 -30.734 -14.133 1 93.06 155 LEU B O 1
ATOM 4197 N N . THR B 1 156 ? -19.375 -29.531 -14.039 1 96.19 156 THR B N 1
ATOM 4198 C CA . THR B 1 156 ? -18.625 -28.344 -13.648 1 96.19 156 THR B CA 1
ATOM 4199 C C . THR B 1 156 ? -19.156 -27.781 -12.328 1 96.19 156 THR B C 1
ATOM 4201 O O . THR B 1 156 ? -18.656 -26.781 -11.836 1 96.19 156 THR B O 1
ATOM 4204 N N . ARG B 1 157 ? -20.062 -28.406 -11.688 1 94.81 157 ARG B N 1
ATOM 4205 C CA . ARG B 1 157 ? -20.688 -27.875 -10.484 1 94.81 157 ARG B CA 1
ATOM 4206 C C . ARG B 1 157 ? -19.672 -27.75 -9.352 1 94.81 157 ARG B C 1
ATOM 4208 O O . ARG B 1 157 ? -19.859 -26.969 -8.422 1 94.81 157 ARG B O 1
ATOM 4215 N N . HIS B 1 158 ? -18.562 -28.5 -9.445 1 93.81 158 HIS B N 1
ATOM 4216 C CA . HIS B 1 158 ? -17.531 -28.438 -8.43 1 93.81 158 HIS B CA 1
ATOM 4217 C C . HIS B 1 158 ? -16.266 -27.781 -8.977 1 93.81 158 HIS B C 1
ATOM 4219 O O . HIS B 1 158 ? -15.18 -27.922 -8.391 1 93.81 158 HIS B O 1
ATOM 4225 N N . ALA B 1 159 ? -16.422 -27.062 -10.055 1 97.56 159 ALA B N 1
ATOM 4226 C CA . ALA B 1 159 ? -15.266 -26.438 -10.688 1 97.56 159 ALA B CA 1
ATOM 4227 C C . ALA B 1 159 ? -14.586 -25.453 -9.75 1 97.56 159 ALA B C 1
ATOM 4229 O O . ALA B 1 159 ? -15.25 -24.656 -9.086 1 97.56 159 ALA B O 1
ATOM 4230 N N . GLN B 1 160 ? -13.273 -25.578 -9.656 1 98 160 GLN B N 1
ATOM 4231 C CA . GLN B 1 160 ? -12.453 -24.625 -8.914 1 98 160 GLN B CA 1
ATOM 4232 C C . GLN B 1 160 ? -12.297 -23.312 -9.688 1 98 160 GLN B C 1
ATOM 4234 O O . GLN B 1 160 ? -11.82 -23.312 -10.828 1 98 160 GLN B O 1
ATOM 4239 N N . ILE B 1 161 ? -12.773 -22.203 -9.109 1 98.81 161 ILE B N 1
ATOM 4240 C CA . ILE B 1 161 ? -12.555 -20.875 -9.672 1 98.81 161 ILE B CA 1
ATOM 4241 C C . ILE B 1 161 ? -11.547 -20.109 -8.812 1 98.81 161 ILE B C 1
ATOM 4243 O O . ILE B 1 161 ? -11.789 -19.891 -7.621 1 98.81 161 ILE B O 1
ATOM 4247 N N . THR B 1 162 ? -10.406 -19.797 -9.398 1 98.88 162 THR B N 1
ATOM 4248 C CA . THR B 1 162 ? -9.383 -19.031 -8.695 1 98.88 162 THR B CA 1
ATOM 4249 C C . THR B 1 162 ? -9.078 -17.734 -9.43 1 98.88 162 THR B C 1
ATOM 4251 O O . THR B 1 162 ? -9.273 -17.641 -10.641 1 98.88 162 THR B O 1
ATOM 4254 N N . PHE B 1 163 ? -8.727 -16.75 -8.734 1 98.88 163 PHE B N 1
ATOM 4255 C CA . PHE B 1 163 ? -8.422 -15.43 -9.258 1 98.88 163 PHE B CA 1
ATOM 4256 C C . PHE B 1 163 ? -7.07 -14.938 -8.758 1 98.88 163 PHE B C 1
ATOM 4258 O O . PHE B 1 163 ? -6.832 -14.898 -7.547 1 98.88 163 PHE B O 1
ATOM 4265 N N . ASP B 1 164 ? -6.16 -14.633 -9.703 1 98.88 164 ASP B N 1
ATOM 4266 C CA . ASP B 1 164 ? -4.844 -14.109 -9.336 1 98.88 164 ASP B CA 1
ATOM 4267 C C . ASP B 1 164 ? -4.91 -12.625 -9 1 98.88 164 ASP B C 1
ATOM 4269 O O . ASP B 1 164 ? -5.48 -11.836 -9.758 1 98.88 164 ASP B O 1
ATOM 4273 N N . VAL B 1 165 ? -4.344 -12.289 -7.852 1 98.88 165 VAL B N 1
ATOM 4274 C CA . VAL B 1 165 ? -4.375 -10.906 -7.41 1 98.88 165 VAL B CA 1
ATOM 4275 C C . VAL B 1 165 ? -2.955 -10.43 -7.098 1 98.88 165 VAL B C 1
ATOM 4277 O O . VAL B 1 165 ? -2.051 -11.242 -6.906 1 98.88 165 VAL B O 1
ATOM 4280 N N . SER B 1 166 ? -2.799 -9.094 -7.07 1 98.69 166 SER B N 1
ATOM 4281 C CA . SER B 1 166 ? -1.513 -8.492 -6.73 1 98.69 166 SER B CA 1
ATOM 4282 C C . SER B 1 166 ? -1.081 -8.875 -5.32 1 98.69 166 SER B C 1
ATOM 4284 O O . SER B 1 166 ? -1.891 -9.359 -4.527 1 98.69 166 SER B O 1
ATOM 4286 N N . TRP B 1 167 ? 0.169 -8.555 -4.988 1 98.81 167 TRP B N 1
ATOM 4287 C CA . TRP B 1 167 ? 0.775 -9.008 -3.74 1 98.81 167 TRP B CA 1
ATOM 4288 C C . TRP B 1 167 ? 0.152 -8.289 -2.545 1 98.81 167 TRP B C 1
ATOM 4290 O O . TRP B 1 167 ? 0.336 -8.711 -1.399 1 98.81 167 TRP B O 1
ATOM 4300 N N . ALA B 1 168 ? -0.584 -7.262 -2.779 1 98.69 168 ALA B N 1
ATOM 4301 C CA . ALA B 1 168 ? -1.357 -6.527 -1.779 1 98.69 168 ALA B CA 1
ATOM 4302 C C . ALA B 1 168 ? -2.594 -5.887 -2.402 1 98.69 168 ALA B C 1
ATOM 4304 O O . ALA B 1 168 ? -2.627 -5.629 -3.609 1 98.69 168 ALA B O 1
ATOM 4305 N N . PRO B 1 169 ? -3.652 -5.746 -1.62 1 98.38 169 PRO B N 1
ATOM 4306 C CA . PRO B 1 169 ? -4.891 -5.156 -2.131 1 98.38 169 PRO B CA 1
ATOM 4307 C C . PRO B 1 169 ? -4.859 -3.629 -2.137 1 98.38 169 PRO B C 1
ATOM 4309 O O . PRO B 1 169 ? -5.672 -2.988 -1.467 1 98.38 169 PRO B O 1
ATOM 4312 N N . ARG B 1 170 ? -4.008 -3.133 -2.881 1 95.75 170 ARG B N 1
ATOM 4313 C CA . ARG B 1 170 ? -3.861 -1.692 -3.055 1 95.75 170 ARG B CA 1
ATOM 4314 C C . ARG B 1 170 ? -3.66 -1.335 -4.523 1 95.75 170 ARG B C 1
ATOM 4316 O O . ARG B 1 170 ? -4.066 -2.086 -5.41 1 95.75 170 ARG B O 1
ATOM 4323 N N . GLY B 1 171 ? -3.096 -0.367 -4.961 1 95 171 GLY B N 1
ATOM 4324 C CA . GLY B 1 171 ? -3.045 0.113 -6.332 1 95 171 GLY B CA 1
ATOM 4325 C C . GLY B 1 171 ? -1.865 -0.434 -7.113 1 95 171 GLY B C 1
ATOM 4326 O O . GLY B 1 171 ? -1.332 0.241 -7.996 1 95 171 GLY B O 1
ATOM 4327 N N . VAL B 1 172 ? -1.454 -1.699 -6.797 1 98.06 172 VAL B N 1
ATOM 4328 C CA . VAL B 1 172 ? -0.356 -2.32 -7.531 1 98.06 172 VAL B CA 1
ATOM 4329 C C . VAL B 1 172 ? -0.715 -2.422 -9.008 1 98.06 172 VAL B C 1
ATOM 4331 O O . VAL B 1 172 ? -1.705 -3.061 -9.375 1 98.06 172 VAL B O 1
ATOM 4334 N N . ASP B 1 173 ? 0.038 -1.741 -9.828 1 97.69 173 ASP B N 1
ATOM 4335 C CA . ASP B 1 173 ? -0.128 -1.709 -11.281 1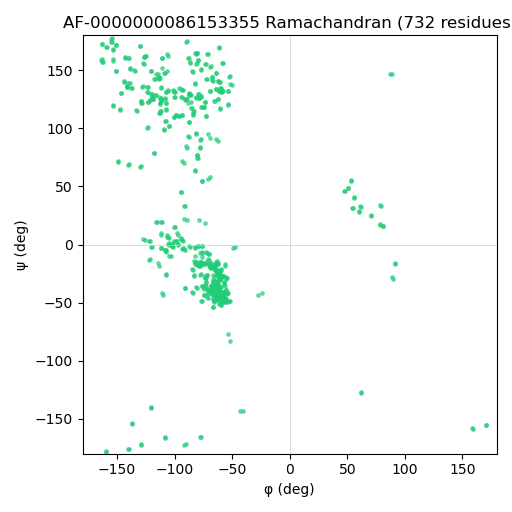 97.69 173 ASP B CA 1
ATOM 4336 C C . ASP B 1 173 ? -1.506 -1.175 -11.664 1 97.69 173 ASP B C 1
ATOM 4338 O O . ASP B 1 173 ? -2.115 -1.647 -12.625 1 97.69 173 ASP B O 1
ATOM 4342 N N . GLY B 1 174 ? -2.041 -0.346 -10.836 1 97.38 174 GLY B N 1
ATOM 4343 C CA . GLY B 1 174 ? -3.295 0.318 -11.148 1 97.38 174 GLY B CA 1
ATOM 4344 C C . GLY B 1 174 ? -4.512 -0.548 -10.883 1 97.38 174 GLY B C 1
ATOM 4345 O O . GLY B 1 174 ? -5.613 -0.235 -11.344 1 97.38 174 GLY B O 1
ATOM 4346 N N . ARG B 1 175 ? -4.348 -1.601 -10.141 1 98.06 175 ARG B N 1
ATOM 4347 C CA . ARG B 1 175 ? -5.441 -2.545 -9.922 1 98.06 175 ARG B CA 1
ATOM 4348 C C . ARG B 1 175 ? -6.168 -2.256 -8.617 1 98.06 175 ARG B C 1
ATOM 4350 O O . ARG B 1 175 ? -5.594 -2.41 -7.535 1 98.06 175 ARG B O 1
ATOM 4357 N N . TYR B 1 176 ? -7.359 -1.8 -8.75 1 98.12 176 TYR B N 1
ATOM 4358 C CA . TYR B 1 176 ? -8.266 -1.577 -7.625 1 98.12 176 TYR B CA 1
ATOM 4359 C C . TYR B 1 176 ? -9.508 -2.451 -7.742 1 98.12 176 TYR B C 1
ATOM 4361 O O . TYR B 1 176 ? -10.578 -1.973 -8.133 1 98.12 176 TYR B O 1
ATOM 4369 N N . TYR B 1 177 ? -9.375 -3.732 -7.387 1 98.25 177 TYR B N 1
ATOM 4370 C CA . TYR B 1 177 ? -10.469 -4.699 -7.488 1 98.25 177 TYR B CA 1
ATOM 4371 C C . TYR B 1 177 ? -11.414 -4.582 -6.301 1 98.25 177 TYR B C 1
ATOM 4373 O O . TYR B 1 177 ? -11.094 -3.922 -5.309 1 98.25 177 TYR B O 1
ATOM 4381 N N . GLU B 1 178 ? -12.594 -5.199 -6.477 1 97.81 178 GLU B N 1
ATOM 4382 C CA . GLU B 1 178 ? -13.445 -5.426 -5.312 1 97.81 178 GLU B CA 1
ATOM 4383 C C . GLU B 1 178 ? -12.945 -6.609 -4.484 1 97.81 178 GLU B C 1
ATOM 4385 O O . GLU B 1 178 ? -13.523 -7.695 -4.539 1 97.81 178 GLU B O 1
ATOM 4390 N N . TRP B 1 179 ? -12.031 -6.359 -3.664 1 98.38 179 TRP B N 1
ATOM 4391 C CA . TRP B 1 179 ? -11.203 -7.402 -3.068 1 98.38 179 TRP B CA 1
ATOM 4392 C C . TRP B 1 179 ? -12.055 -8.391 -2.285 1 98.38 179 TRP B C 1
ATOM 4394 O O . TRP B 1 179 ? -11.969 -9.602 -2.5 1 98.38 179 TRP B O 1
ATOM 4404 N N . GLN B 1 180 ? -12.883 -7.887 -1.387 1 97.81 180 GLN B N 1
ATOM 4405 C CA . GLN B 1 180 ? -13.711 -8.766 -0.565 1 97.81 180 GLN B CA 1
ATOM 4406 C C . GLN B 1 180 ? -14.75 -9.492 -1.413 1 97.81 180 GLN B C 1
ATOM 4408 O O . GLN B 1 180 ? -14.961 -10.695 -1.241 1 97.81 180 GLN B O 1
ATOM 4413 N N . ALA B 1 181 ? -15.367 -8.781 -2.361 1 98.38 181 ALA B N 1
ATOM 4414 C CA . ALA B 1 181 ? -16.422 -9.359 -3.178 1 98.38 181 ALA B CA 1
ATOM 4415 C C . ALA B 1 181 ? -15.891 -10.461 -4.086 1 98.38 181 ALA B C 1
ATOM 4417 O O . ALA B 1 181 ? -16.531 -11.5 -4.262 1 98.38 181 ALA B O 1
ATOM 4418 N N . ILE B 1 182 ? -14.719 -10.234 -4.688 1 98.44 182 ILE B N 1
ATOM 4419 C CA . ILE B 1 182 ? -14.156 -11.258 -5.559 1 98.44 182 ILE B CA 1
ATOM 4420 C C . ILE B 1 182 ? -13.773 -12.484 -4.727 1 98.44 182 ILE B C 1
ATOM 4422 O O . ILE B 1 182 ? -13.961 -13.625 -5.164 1 98.44 182 ILE B O 1
ATOM 4426 N N . ALA B 1 183 ? -13.188 -12.227 -3.531 1 98.75 183 ALA B N 1
ATOM 4427 C CA . ALA B 1 183 ? -12.836 -13.328 -2.645 1 98.75 183 ALA B CA 1
ATOM 4428 C C . ALA B 1 183 ? -14.062 -14.18 -2.314 1 98.75 183 ALA B C 1
ATOM 4430 O O . ALA B 1 183 ? -13.961 -15.398 -2.18 1 98.75 183 ALA B O 1
ATOM 4431 N N . ASP B 1 184 ? -15.242 -13.586 -2.244 1 98 184 ASP B N 1
ATOM 4432 C CA . ASP B 1 184 ? -16.484 -14.258 -1.861 1 98 184 ASP B CA 1
ATOM 4433 C C . ASP B 1 184 ? -16.953 -15.195 -2.967 1 98 184 ASP B C 1
ATOM 4435 O O . ASP B 1 184 ? -17.625 -16.203 -2.695 1 98 184 ASP B O 1
ATOM 4439 N N . VAL B 1 185 ? -16.578 -14.906 -4.215 1 97.88 185 VAL B N 1
ATOM 4440 C CA . VAL B 1 185 ? -17.234 -15.633 -5.301 1 97.88 185 VAL B CA 1
ATOM 4441 C C . VAL B 1 185 ? -16.25 -16.625 -5.914 1 97.88 185 VAL B C 1
ATOM 4443 O O . VAL B 1 185 ? -16.625 -17.438 -6.773 1 97.88 185 VAL B O 1
ATOM 4446 N N . VAL B 1 186 ? -14.977 -16.609 -5.469 1 98.75 186 VAL B N 1
ATOM 4447 C CA . VAL B 1 186 ? -14.008 -17.594 -5.941 1 98.75 186 VAL B CA 1
ATOM 4448 C C . VAL B 1 186 ? -13.727 -18.609 -4.84 1 98.75 186 VAL B C 1
ATOM 4450 O O . VAL B 1 186 ? -14.117 -18.406 -3.688 1 98.75 186 VAL B O 1
ATOM 4453 N N . ASP B 1 187 ? -13.109 -19.75 -5.266 1 98.38 187 ASP B N 1
ATOM 4454 C CA . ASP B 1 187 ? -12.672 -20.719 -4.258 1 98.38 187 ASP B CA 1
ATOM 4455 C C . ASP B 1 187 ? -11.523 -20.156 -3.426 1 98.38 187 ASP B C 1
ATOM 4457 O O . ASP B 1 187 ? -11.516 -20.281 -2.199 1 98.38 187 ASP B O 1
ATOM 4461 N N . PHE B 1 188 ? -10.57 -19.484 -4.066 1 98.69 188 PHE B N 1
ATOM 4462 C CA . PHE B 1 188 ? -9.531 -18.75 -3.355 1 98.69 188 PHE B CA 1
ATOM 4463 C C . PHE B 1 188 ? -8.852 -17.75 -4.281 1 98.69 188 PHE B C 1
ATOM 4465 O O . PHE B 1 188 ? -8.977 -17.828 -5.504 1 98.69 188 PHE B O 1
ATOM 4472 N N . LEU B 1 189 ? -8.258 -16.75 -3.68 1 98.94 189 LEU B N 1
ATOM 4473 C CA . LEU B 1 189 ? -7.359 -15.82 -4.355 1 98.94 189 LEU B CA 1
ATOM 4474 C C . LEU B 1 189 ? -5.926 -16.344 -4.355 1 98.94 189 LEU B C 1
ATOM 4476 O O . LEU B 1 189 ? -5.441 -16.828 -3.33 1 98.94 189 LEU B O 1
ATOM 4480 N N . PHE B 1 190 ? -5.316 -16.375 -5.531 1 98.94 190 PHE B N 1
ATOM 4481 C CA . PHE B 1 190 ? -3.881 -16.609 -5.621 1 98.94 190 PHE B CA 1
ATOM 4482 C C . PHE B 1 190 ? -3.117 -15.289 -5.512 1 98.94 190 PHE B C 1
ATOM 4484 O O . PHE B 1 190 ? -3.105 -14.492 -6.445 1 98.94 190 PHE B O 1
ATOM 4491 N N . VAL B 1 191 ? -2.48 -15.016 -4.363 1 98.94 191 VAL B N 1
ATOM 4492 C CA . VAL B 1 191 ? -1.802 -13.758 -4.098 1 98.94 191 VAL B CA 1
ATOM 4493 C C . VAL B 1 191 ? -0.389 -13.797 -4.676 1 98.94 191 VAL B C 1
ATOM 4495 O O . VAL B 1 191 ? 0.474 -14.516 -4.176 1 98.94 191 VAL B O 1
ATOM 4498 N N . MET B 1 192 ? -0.164 -13.016 -5.664 1 98.94 192 MET B N 1
ATOM 4499 C CA . MET B 1 192 ? 1.113 -13.039 -6.371 1 98.94 192 MET B CA 1
ATOM 4500 C C . MET B 1 192 ? 2.172 -12.25 -5.605 1 98.94 192 MET B C 1
ATOM 4502 O O . MET B 1 192 ? 2.562 -11.164 -6.023 1 98.94 192 MET B O 1
ATOM 4506 N N . SER B 1 193 ? 2.652 -12.836 -4.535 1 98.88 193 SER B N 1
ATOM 4507 C CA . SER B 1 193 ? 3.629 -12.195 -3.654 1 98.88 193 SER B CA 1
ATOM 4508 C C . SER B 1 193 ? 5.023 -12.211 -4.277 1 98.88 193 SER B C 1
ATOM 4510 O O . SER B 1 193 ? 5.969 -12.719 -3.676 1 98.88 193 SER B O 1
ATOM 4512 N N . TYR B 1 194 ? 5.105 -11.703 -5.449 1 98.75 194 TYR B N 1
ATOM 4513 C CA . TYR B 1 194 ? 6.332 -11.531 -6.219 1 98.75 194 TYR B CA 1
ATOM 4514 C C . TYR B 1 194 ? 6.219 -10.336 -7.164 1 98.75 194 TYR B C 1
ATOM 4516 O O . TYR B 1 194 ? 5.184 -9.664 -7.203 1 98.75 194 TYR B O 1
ATOM 4524 N N . ASP B 1 195 ? 7.398 -9.984 -7.801 1 98.5 195 ASP B N 1
ATOM 4525 C CA . ASP B 1 195 ? 7.504 -8.773 -8.609 1 98.5 195 ASP B CA 1
ATOM 4526 C C . ASP B 1 195 ? 7.117 -7.539 -7.805 1 98.5 195 ASP B C 1
ATOM 4528 O O . ASP B 1 195 ? 6.441 -6.645 -8.312 1 98.5 195 ASP B O 1
ATOM 4532 N N . MET B 1 196 ? 7.566 -7.559 -6.582 1 98.5 196 MET B N 1
ATOM 4533 C CA . MET B 1 196 ? 7.152 -6.508 -5.656 1 98.5 196 MET B CA 1
ATOM 4534 C C . MET B 1 196 ? 7.957 -5.234 -5.887 1 98.5 196 MET B C 1
ATOM 4536 O O . MET B 1 196 ? 7.668 -4.195 -5.293 1 98.5 196 MET B O 1
ATOM 4540 N N . ARG B 1 197 ? 8.906 -5.309 -6.875 1 98.06 197 ARG B N 1
ATOM 4541 C CA . ARG B 1 197 ? 9.695 -4.164 -7.324 1 98.06 197 ARG B CA 1
ATOM 4542 C C . ARG B 1 197 ? 9.133 -3.588 -8.617 1 98.06 197 ARG B C 1
ATOM 4544 O O . ARG B 1 197 ? 9.805 -2.805 -9.297 1 98.06 197 ARG B O 1
ATOM 4551 N N . SER B 1 198 ? 7.922 -3.957 -8.961 1 98.06 198 SER B N 1
ATOM 4552 C CA . SER B 1 198 ? 7.332 -3.4 -10.172 1 98.06 198 SER B CA 1
ATOM 4553 C C . SER B 1 198 ? 7.152 -1.891 -10.062 1 98.06 198 SER B C 1
ATOM 4555 O O . SER B 1 198 ? 7.105 -1.188 -11.07 1 98.06 198 SER B O 1
ATOM 4557 N N . GLN B 1 199 ? 7.051 -1.383 -8.844 1 98.25 199 GLN B N 1
ATOM 4558 C CA . GLN B 1 199 ? 6.938 0.045 -8.57 1 98.25 199 GLN B CA 1
ATOM 4559 C C . GLN B 1 199 ? 7.891 0.467 -7.457 1 98.25 199 GLN B C 1
ATOM 4561 O O . GLN B 1 199 ? 7.809 -0.046 -6.336 1 98.25 199 GLN B O 1
ATOM 4566 N N . ILE B 1 200 ? 8.812 1.3 -7.828 1 98.31 200 ILE B N 1
ATOM 4567 C CA . ILE B 1 200 ? 9.812 1.799 -6.895 1 98.31 200 ILE B CA 1
ATOM 4568 C C . ILE B 1 200 ? 9.703 3.316 -6.777 1 98.31 200 ILE B C 1
ATOM 4570 O O . ILE B 1 200 ? 9.828 4.031 -7.777 1 98.31 200 ILE B O 1
ATOM 4574 N N . TYR B 1 201 ? 9.547 3.844 -5.547 1 97.75 201 TYR B N 1
ATOM 4575 C CA . TYR B 1 201 ? 9.211 5.254 -5.391 1 97.75 201 TYR B CA 1
ATOM 4576 C C . TYR B 1 201 ? 10.367 6.023 -4.766 1 97.75 201 TYR B C 1
ATOM 4578 O O . TYR B 1 201 ? 10.273 7.234 -4.555 1 97.75 201 TYR B O 1
ATOM 4586 N N . TYR B 1 202 ? 11.43 5.32 -4.414 1 97 202 TYR B N 1
ATOM 4587 C CA . TYR B 1 202 ? 12.609 5.941 -3.83 1 97 202 TYR B CA 1
ATOM 4588 C C . TYR B 1 202 ? 13.844 5.676 -4.688 1 97 202 TYR B C 1
ATOM 4590 O O . TYR B 1 202 ? 13.781 5.766 -5.914 1 97 202 TYR B O 1
ATOM 4598 N N . GLN B 1 203 ? 15.07 5.387 -4.062 1 95.81 203 GLN B N 1
ATOM 4599 C CA . GLN B 1 203 ? 16.281 5.141 -4.848 1 95.81 203 GLN B CA 1
ATOM 4600 C C . GLN B 1 203 ? 16.094 3.951 -5.785 1 95.81 203 GLN B C 1
ATOM 4602 O O . GLN B 1 203 ? 15.523 2.928 -5.395 1 95.81 203 GLN B O 1
ATOM 4607 N N . CYS B 1 204 ? 16.469 4.227 -6.973 1 97.5 204 CYS B N 1
ATOM 4608 C CA . CYS B 1 204 ? 16.375 3.18 -7.98 1 97.5 204 CYS B CA 1
ATOM 4609 C C . CYS B 1 204 ? 17.516 2.18 -7.832 1 97.5 204 CYS B C 1
ATOM 4611 O O . CYS B 1 204 ? 18.562 2.334 -8.453 1 97.5 204 CYS B O 1
ATOM 4613 N N . ILE B 1 205 ? 17.266 1.15 -7.047 1 97.94 205 ILE B N 1
ATOM 4614 C CA . ILE B 1 205 ? 18.297 0.164 -6.719 1 97.94 205 ILE B CA 1
ATOM 4615 C C . ILE B 1 205 ? 17.703 -1.242 -6.836 1 97.94 205 ILE B C 1
ATOM 4617 O O . ILE B 1 205 ? 16.5 -1.437 -6.68 1 97.94 205 ILE B O 1
ATOM 4621 N N . ALA B 1 206 ? 18.531 -2.172 -7.172 1 98.31 206 ALA B N 1
ATOM 4622 C CA . ALA B 1 206 ? 18.141 -3.576 -7.199 1 98.31 206 ALA B CA 1
ATOM 4623 C C . ALA B 1 206 ? 17.844 -4.09 -5.793 1 98.31 206 ALA B C 1
ATOM 4625 O O . ALA B 1 206 ? 18.516 -3.701 -4.832 1 98.31 206 ALA B O 1
ATOM 4626 N N . ALA B 1 207 ? 16.812 -4.914 -5.66 1 98.44 207 ALA B N 1
ATOM 4627 C CA . ALA B 1 207 ? 16.469 -5.496 -4.367 1 98.44 207 ALA B CA 1
ATOM 4628 C C . ALA B 1 207 ? 15.617 -6.754 -4.543 1 98.44 207 ALA B C 1
ATOM 4630 O O . ALA B 1 207 ? 15.375 -7.188 -5.672 1 98.44 207 ALA B O 1
ATOM 4631 N N . ALA B 1 208 ? 15.258 -7.277 -3.443 1 98.75 208 ALA B N 1
ATOM 4632 C CA . ALA B 1 208 ? 14.57 -8.562 -3.408 1 98.75 208 ALA B CA 1
ATOM 4633 C C . ALA B 1 208 ? 13.25 -8.5 -4.168 1 98.75 208 ALA B C 1
ATOM 4635 O O . ALA B 1 208 ? 12.508 -7.52 -4.059 1 98.75 208 ALA B O 1
ATOM 4636 N N . ASN B 1 209 ? 12.969 -9.586 -4.902 1 98.62 209 ASN B N 1
ATOM 4637 C CA . ASN B 1 209 ? 11.742 -9.727 -5.688 1 98.62 209 ASN B CA 1
ATOM 4638 C C . ASN B 1 209 ? 10.539 -9.984 -4.793 1 98.62 209 ASN B C 1
ATOM 4640 O O . ASN B 1 209 ? 9.414 -9.625 -5.145 1 98.62 209 ASN B O 1
ATOM 4644 N N . SER B 1 210 ? 10.742 -10.57 -3.719 1 98.81 210 SER B N 1
ATOM 4645 C CA . SER B 1 210 ? 9.711 -11.023 -2.789 1 98.81 210 SER B CA 1
ATOM 4646 C C . SER B 1 210 ? 10.219 -11 -1.35 1 98.81 210 SER B C 1
ATOM 4648 O O . SER B 1 210 ? 10.414 -12.047 -0.734 1 98.81 210 SER B O 1
ATOM 4650 N N . PRO B 1 211 ? 10.398 -9.836 -0.753 1 98.81 211 PRO B N 1
ATOM 4651 C CA . PRO B 1 211 ? 10.922 -9.727 0.61 1 98.81 211 PRO B CA 1
ATOM 4652 C C . PRO B 1 211 ? 9.938 -10.234 1.662 1 98.81 211 PRO B C 1
ATOM 4654 O O . PRO B 1 211 ? 8.766 -9.852 1.647 1 98.81 211 PRO B O 1
ATOM 4657 N N . LEU B 1 212 ? 10.406 -11.039 2.564 1 98.88 212 LEU B N 1
ATOM 4658 C CA . LEU B 1 212 ? 9.562 -11.75 3.523 1 98.88 212 LEU B CA 1
ATOM 4659 C C . LEU B 1 212 ? 8.711 -10.773 4.324 1 98.88 212 LEU B C 1
ATOM 4661 O O . LEU B 1 212 ? 7.492 -10.953 4.434 1 98.88 212 LEU B O 1
ATOM 4665 N N . PRO B 1 213 ? 9.273 -9.641 4.879 1 98.75 213 PRO B N 1
ATOM 4666 C CA . PRO B 1 213 ? 8.43 -8.766 5.691 1 98.75 213 PRO B CA 1
ATOM 4667 C C . PRO B 1 213 ? 7.305 -8.117 4.883 1 98.75 213 PRO B C 1
ATOM 4669 O O . PRO B 1 213 ? 6.199 -7.918 5.395 1 98.75 213 PRO B O 1
ATOM 4672 N N . LEU B 1 214 ? 7.648 -7.785 3.646 1 98.69 214 LEU B N 1
ATOM 4673 C CA . LEU B 1 214 ? 6.641 -7.152 2.805 1 98.69 214 LEU B CA 1
ATOM 4674 C C . LEU B 1 214 ? 5.594 -8.164 2.355 1 98.69 214 LEU B C 1
ATOM 4676 O O . LEU B 1 214 ? 4.418 -7.828 2.213 1 98.69 214 LEU B O 1
ATOM 4680 N N . VAL B 1 215 ? 5.988 -9.438 2.107 1 98.94 215 VAL B N 1
ATOM 4681 C CA . VAL B 1 215 ? 5.047 -10.516 1.82 1 98.94 215 VAL B CA 1
ATOM 4682 C C . VAL B 1 215 ? 4.035 -10.641 2.957 1 98.94 215 VAL B C 1
ATOM 4684 O O . VAL B 1 215 ? 2.828 -10.68 2.721 1 98.94 215 VAL B O 1
ATOM 4687 N N . ARG B 1 216 ? 4.531 -10.672 4.156 1 98.75 216 ARG B N 1
ATOM 4688 C CA . ARG B 1 216 ? 3.652 -10.766 5.316 1 98.75 216 ARG B CA 1
ATOM 4689 C C . ARG B 1 216 ? 2.693 -9.578 5.371 1 98.75 216 ARG B C 1
ATOM 4691 O O . ARG B 1 216 ? 1.491 -9.758 5.578 1 98.75 216 ARG B O 1
ATOM 4698 N N . GLN B 1 217 ? 3.23 -8.375 5.168 1 98.5 217 GLN B N 1
ATOM 4699 C CA . GLN B 1 217 ? 2.416 -7.16 5.207 1 98.5 217 GLN B CA 1
ATOM 4700 C C . GLN B 1 217 ? 1.3 -7.215 4.168 1 98.5 217 GLN B C 1
ATOM 4702 O O . GLN B 1 217 ? 0.16 -6.844 4.453 1 98.5 217 GLN B O 1
ATOM 4707 N N . GLY B 1 218 ? 1.639 -7.617 2.939 1 98.69 218 GLY B N 1
ATOM 4708 C CA . GLY B 1 218 ? 0.635 -7.734 1.894 1 98.69 218 GLY B CA 1
ATOM 4709 C C . GLY B 1 218 ? -0.493 -8.688 2.254 1 98.69 218 GLY B C 1
ATOM 4710 O O . GLY B 1 218 ? -1.667 -8.367 2.059 1 98.69 218 GLY B O 1
ATOM 4711 N N . LEU B 1 219 ? -0.156 -9.82 2.814 1 98.88 219 LEU B N 1
ATOM 4712 C CA . LEU B 1 219 ? -1.151 -10.805 3.229 1 98.88 219 LEU B CA 1
ATOM 4713 C C . LEU B 1 219 ? -2.027 -10.25 4.348 1 98.88 219 LEU B C 1
ATOM 4715 O O . LEU B 1 219 ? -3.248 -10.422 4.328 1 98.88 219 LEU B O 1
ATOM 4719 N N . GLU B 1 220 ? -1.447 -9.555 5.258 1 98.44 220 GLU B N 1
ATOM 4720 C CA . GLU B 1 220 ? -2.189 -8.992 6.383 1 98.44 220 GLU B CA 1
ATOM 4721 C C . GLU B 1 220 ? -3.17 -7.918 5.914 1 98.44 220 GLU B C 1
ATOM 4723 O O . GLU B 1 220 ? -4.238 -7.75 6.508 1 98.44 220 GLU B O 1
ATOM 4728 N N . GLU B 1 221 ? -2.812 -7.266 4.883 1 98.5 221 GLU B N 1
ATOM 4729 C CA . GLU B 1 221 ? -3.729 -6.258 4.359 1 98.5 221 GLU B CA 1
ATOM 4730 C C . GLU B 1 221 ? -5 -6.895 3.814 1 98.5 221 GLU B C 1
ATOM 4732 O O . GLU B 1 221 ? -6.09 -6.34 3.955 1 98.5 221 GLU B O 1
ATOM 4737 N N . PHE B 1 222 ? -4.887 -8.039 3.137 1 98.81 222 PHE B N 1
ATOM 4738 C CA . PHE B 1 222 ? -6.086 -8.75 2.707 1 98.81 222 PHE B CA 1
ATOM 4739 C C . PHE B 1 222 ? -6.93 -9.164 3.908 1 98.81 222 PHE B C 1
ATOM 4741 O O . PHE B 1 222 ? -8.156 -9.016 3.895 1 98.81 222 PHE B O 1
ATOM 4748 N N . ILE B 1 223 ? -6.273 -9.672 4.953 1 98.81 223 ILE B N 1
ATOM 4749 C CA . ILE B 1 223 ? -6.941 -10.289 6.09 1 98.81 223 ILE B CA 1
ATOM 4750 C C . ILE B 1 223 ? -7.531 -9.203 6.992 1 98.81 223 ILE B C 1
ATOM 4752 O O . ILE B 1 223 ? -8.727 -9.211 7.281 1 98.81 223 ILE B O 1
ATOM 4756 N N . LYS B 1 224 ? -6.762 -8.203 7.34 1 98.25 224 LYS B N 1
ATOM 4757 C CA . LYS B 1 224 ? -7.176 -7.199 8.312 1 98.25 224 LYS B CA 1
ATOM 4758 C C . LYS B 1 224 ? -7.855 -6.02 7.625 1 98.25 224 LYS B C 1
ATOM 4760 O O . LYS B 1 224 ? -8.812 -5.453 8.156 1 98.25 224 LYS B O 1
ATOM 4765 N N . GLY B 1 225 ? -7.352 -5.691 6.504 1 97.69 225 GLY B N 1
ATOM 4766 C CA . GLY B 1 225 ? -7.848 -4.516 5.812 1 97.69 225 GLY B CA 1
ATOM 4767 C C . GLY B 1 225 ? -9.188 -4.742 5.137 1 97.69 225 GLY B C 1
ATOM 4768 O O . GLY B 1 225 ? -10.047 -3.852 5.129 1 97.69 225 GLY B O 1
ATOM 4769 N N . PHE B 1 226 ? -9.359 -5.988 4.613 1 97.88 226 PHE B N 1
ATOM 4770 C CA . PHE B 1 226 ? -10.57 -6.234 3.83 1 97.88 226 PHE B CA 1
ATOM 4771 C C . PHE B 1 226 ? -11.398 -7.352 4.453 1 97.88 226 PHE B C 1
ATOM 4773 O O . PHE B 1 226 ? -12.461 -7.699 3.938 1 97.88 226 PHE B O 1
ATOM 4780 N N . GLY B 1 227 ? -10.906 -7.934 5.523 1 97.62 227 GLY B N 1
ATOM 4781 C CA . GLY B 1 227 ? -11.656 -8.961 6.23 1 97.62 227 GLY B CA 1
ATOM 4782 C C . GLY B 1 227 ? -11.766 -10.258 5.457 1 97.62 227 GLY B C 1
ATOM 4783 O O . GLY B 1 227 ? -12.719 -11.016 5.629 1 97.62 227 GLY B O 1
ATOM 4784 N N . ILE B 1 228 ? -10.859 -10.508 4.59 1 98.81 228 ILE B N 1
ATOM 4785 C CA . ILE B 1 228 ? -10.875 -11.742 3.809 1 98.81 228 ILE B CA 1
ATOM 4786 C C . ILE B 1 228 ? -10.375 -12.898 4.664 1 98.81 228 ILE B C 1
ATOM 4788 O O . ILE B 1 228 ? -9.32 -12.805 5.297 1 98.81 228 ILE B O 1
ATOM 4792 N N . ALA B 1 229 ? -11.141 -13.961 4.734 1 98.81 229 ALA B N 1
ATOM 4793 C CA . ALA B 1 229 ? -10.727 -15.133 5.5 1 98.81 229 ALA B CA 1
ATOM 4794 C C . ALA B 1 229 ? -9.398 -15.68 4.98 1 98.81 229 ALA B C 1
ATOM 4796 O O . ALA B 1 229 ? -9.219 -15.852 3.77 1 98.81 229 ALA B O 1
ATOM 4797 N N . PRO B 1 230 ? -8.469 -15.961 5.875 1 98.69 230 PRO B N 1
ATOM 4798 C CA . PRO B 1 230 ? -7.176 -16.484 5.426 1 98.69 230 PRO B CA 1
ATOM 4799 C C . PRO B 1 230 ? -7.316 -17.75 4.566 1 98.69 230 PRO B C 1
ATOM 4801 O O . PRO B 1 230 ? -6.508 -17.969 3.664 1 98.69 230 PRO B O 1
ATOM 4804 N N . SER B 1 231 ? -8.352 -18.531 4.758 1 98.12 231 SER B N 1
ATOM 4805 C CA . SER B 1 231 ? -8.57 -19.766 4.012 1 98.12 231 SER B CA 1
ATOM 4806 C C . SER B 1 231 ? -8.93 -19.469 2.557 1 98.12 231 SER B C 1
ATOM 4808 O O . SER B 1 231 ? -8.953 -20.375 1.725 1 98.12 231 SER B O 1
ATOM 4810 N N . LYS B 1 232 ? -9.156 -18.188 2.236 1 98.75 232 LYS B N 1
ATOM 4811 C CA . LYS B 1 232 ? -9.438 -17.781 0.864 1 98.75 232 LYS B CA 1
ATOM 4812 C C . LYS B 1 232 ? -8.172 -17.344 0.147 1 98.75 232 LYS B C 1
ATOM 4814 O O . LYS B 1 232 ? -8.227 -16.875 -0.996 1 98.75 232 LYS B O 1
ATOM 4819 N N . LEU B 1 233 ? -7.016 -17.484 0.802 1 98.94 233 LEU B N 1
ATOM 4820 C CA . LEU B 1 233 ? -5.773 -16.969 0.233 1 98.94 233 LEU B CA 1
ATOM 4821 C C . LEU B 1 233 ? -4.77 -18.109 0.023 1 98.94 233 LEU B C 1
ATOM 4823 O O . LEU B 1 233 ? -4.566 -18.938 0.914 1 98.94 233 LEU B O 1
ATOM 4827 N N . VAL B 1 234 ? -4.223 -18.188 -1.13 1 98.94 234 VAL B N 1
ATOM 4828 C CA . VAL B 1 234 ? -3.055 -19.016 -1.438 1 98.94 234 VAL B CA 1
ATOM 4829 C C . VAL B 1 234 ? -1.84 -18.109 -1.666 1 98.94 234 VAL B C 1
ATOM 4831 O O . VAL B 1 234 ? -1.895 -17.172 -2.463 1 98.94 234 VAL B O 1
ATOM 4834 N N . LEU B 1 235 ? -0.785 -18.375 -0.936 1 98.94 235 LEU B N 1
ATOM 4835 C CA . LEU B 1 235 ? 0.462 -17.625 -1.057 1 98.94 235 LEU B CA 1
ATOM 4836 C C . LEU B 1 235 ? 1.19 -17.984 -2.348 1 98.94 235 LEU B C 1
ATOM 4838 O O . LEU B 1 235 ? 1.672 -19.109 -2.498 1 98.94 235 LEU B O 1
ATOM 4842 N N . GLY B 1 236 ? 1.239 -17.031 -3.287 1 98.88 236 GLY B N 1
ATOM 4843 C CA . GLY B 1 236 ? 2.039 -17.219 -4.488 1 98.88 236 GLY B CA 1
ATOM 4844 C C . GLY B 1 236 ? 3.482 -16.781 -4.316 1 98.88 236 GLY B C 1
ATOM 4845 O O . GLY B 1 236 ? 3.75 -15.664 -3.879 1 98.88 236 GLY B O 1
ATOM 4846 N N . ILE B 1 237 ? 4.395 -17.641 -4.68 1 98.81 237 ILE B N 1
ATOM 4847 C CA . ILE B 1 237 ? 5.812 -17.344 -4.504 1 98.81 237 ILE B CA 1
ATOM 4848 C C . ILE B 1 237 ? 6.551 -17.516 -5.828 1 98.81 237 ILE B C 1
ATOM 4850 O O . ILE B 1 237 ? 6.113 -18.281 -6.688 1 98.81 237 ILE B O 1
ATOM 4854 N N . PRO B 1 238 ? 7.695 -16.828 -5.992 1 98.81 238 PRO B N 1
ATOM 4855 C CA . PRO B 1 238 ? 8.453 -16.953 -7.238 1 98.81 238 PRO B CA 1
ATOM 4856 C C . PRO B 1 238 ? 9.469 -18.094 -7.199 1 98.81 238 PRO B C 1
ATOM 4858 O O . PRO B 1 238 ? 10.289 -18.156 -6.273 1 98.81 238 PRO B O 1
ATOM 4861 N N . TRP B 1 239 ? 9.438 -18.984 -8.109 1 98.81 239 TRP B N 1
ATOM 4862 C CA . TRP B 1 239 ? 10.555 -19.875 -8.406 1 98.81 239 TRP B CA 1
ATOM 4863 C C . TRP B 1 239 ? 11.414 -19.312 -9.539 1 98.81 239 TRP B C 1
ATOM 4865 O O . TRP B 1 239 ? 11.727 -20.016 -10.5 1 98.81 239 TRP B O 1
ATOM 4875 N N . TYR B 1 240 ? 11.695 -18.078 -9.469 1 98.69 240 TYR B N 1
ATOM 4876 C CA . TYR B 1 240 ? 12.539 -17.297 -10.367 1 98.69 240 TYR B CA 1
ATOM 4877 C C . TYR B 1 240 ? 13.117 -16.078 -9.648 1 98.69 240 TYR B C 1
ATOM 4879 O O . TYR B 1 240 ? 12.883 -15.883 -8.461 1 98.69 240 TYR B O 1
ATOM 4887 N N . GLY B 1 241 ? 13.984 -15.367 -10.344 1 98.56 241 GLY B N 1
ATOM 4888 C CA . GLY B 1 241 ? 14.594 -14.164 -9.812 1 98.56 241 GLY B CA 1
ATOM 4889 C C . GLY B 1 241 ? 14.734 -13.062 -10.852 1 98.56 241 GLY B C 1
ATOM 4890 O O . GLY B 1 241 ? 14.172 -13.156 -11.945 1 98.56 241 GLY B O 1
ATOM 4891 N N . TYR B 1 242 ? 15.367 -11.969 -10.414 1 98.5 242 TYR B N 1
ATOM 4892 C CA . TYR B 1 242 ? 15.641 -10.844 -11.305 1 98.5 242 TYR B CA 1
ATOM 4893 C C . TYR B 1 242 ? 17.125 -10.523 -11.344 1 98.5 242 TYR B C 1
ATOM 4895 O O . TYR B 1 242 ? 17.781 -10.438 -10.297 1 98.5 242 TYR B O 1
ATOM 4903 N N . GLN B 1 243 ? 17.625 -10.383 -12.531 1 97.19 243 GLN B N 1
ATOM 4904 C CA . GLN B 1 243 ? 18.984 -9.906 -12.758 1 97.19 243 GLN B CA 1
ATOM 4905 C C . GLN B 1 243 ? 18.984 -8.422 -13.133 1 97.19 243 GLN B C 1
ATOM 4907 O O . GLN B 1 243 ? 18.234 -8 -14.016 1 97.19 243 GLN B O 1
ATOM 4912 N N . TYR B 1 244 ? 19.844 -7.711 -12.445 1 97.88 244 TYR B N 1
ATOM 4913 C CA . TYR B 1 244 ? 19.984 -6.285 -12.719 1 97.88 244 TYR B CA 1
ATOM 4914 C C . TYR B 1 244 ? 21.406 -5.941 -13.125 1 97.88 244 TYR B C 1
ATOM 4916 O O . TYR B 1 244 ? 22.359 -6.305 -12.43 1 97.88 244 TYR B O 1
ATOM 4924 N N . ALA B 1 245 ? 21.562 -5.32 -14.281 1 96.75 245 ALA B N 1
ATOM 4925 C CA . ALA B 1 245 ? 22.828 -4.66 -14.578 1 96.75 245 ALA B CA 1
ATOM 4926 C C . ALA B 1 245 ? 22.984 -3.373 -13.773 1 96.75 245 ALA B C 1
ATOM 4928 O O . ALA B 1 245 ? 22.141 -2.473 -13.867 1 96.75 245 ALA B O 1
ATOM 4929 N N . CYS B 1 246 ? 24.047 -3.314 -13.008 1 96.69 246 CYS B N 1
ATOM 4930 C CA . CYS B 1 246 ? 24.234 -2.148 -12.156 1 96.69 246 CYS B CA 1
ATOM 4931 C C . CYS B 1 246 ? 24.781 -0.969 -12.953 1 96.69 246 CYS B C 1
ATOM 4933 O O . CYS B 1 246 ? 25.781 -1.095 -13.648 1 96.69 246 CYS B O 1
ATOM 4935 N N . ASP B 1 247 ? 24.078 0.199 -12.867 1 95.5 247 ASP B N 1
ATOM 4936 C CA . ASP B 1 247 ? 24.672 1.43 -13.367 1 95.5 247 ASP B CA 1
ATOM 4937 C C . ASP B 1 247 ? 25.922 1.797 -12.562 1 95.5 247 ASP B C 1
ATOM 4939 O O . ASP B 1 247 ? 26.922 2.258 -13.125 1 95.5 247 ASP B O 1
ATOM 4943 N N . SER B 1 248 ? 25.812 1.644 -11.305 1 93.94 248 SER B N 1
ATOM 4944 C CA . SER B 1 248 ? 26.938 1.725 -10.375 1 93.94 248 SER B CA 1
ATOM 4945 C C . SER B 1 248 ? 26.781 0.715 -9.242 1 93.94 248 SER B C 1
ATOM 4947 O O . SER B 1 248 ? 25.672 0.426 -8.805 1 93.94 248 SER B O 1
ATOM 4949 N N . TYR B 1 249 ? 27.891 0.12 -8.891 1 94.56 249 TYR B N 1
ATOM 4950 C CA . TYR B 1 249 ? 27.922 -0.845 -7.797 1 94.56 249 TYR B CA 1
ATOM 4951 C C . TYR B 1 249 ? 28.859 -0.385 -6.688 1 94.56 249 TYR B C 1
ATOM 4953 O O . TYR B 1 249 ? 30 0.007 -6.957 1 94.56 249 TYR B O 1
ATOM 4961 N N . THR B 1 250 ? 28.312 -0.369 -5.512 1 94.06 250 THR B N 1
ATOM 4962 C CA . THR B 1 250 ? 29.109 -0.008 -4.348 1 94.06 250 THR B CA 1
ATOM 4963 C C . THR B 1 250 ? 29.391 -1.233 -3.482 1 94.06 250 THR B C 1
ATOM 4965 O O . THR B 1 250 ? 28.547 -1.642 -2.684 1 94.06 250 THR B O 1
ATOM 4968 N N . PRO B 1 251 ? 30.578 -1.739 -3.492 1 91.38 251 PRO B N 1
ATOM 4969 C CA . PRO B 1 251 ? 30.906 -2.992 -2.803 1 91.38 251 PRO B CA 1
ATOM 4970 C C . PRO B 1 251 ? 30.719 -2.893 -1.289 1 91.38 251 PRO B C 1
ATOM 4972 O O . PRO B 1 251 ? 30.312 -3.863 -0.647 1 91.38 251 PRO B O 1
ATOM 4975 N N . ASP B 1 252 ? 30.953 -1.784 -0.659 1 89.19 252 ASP B N 1
ATOM 4976 C CA . ASP B 1 252 ? 30.953 -1.639 0.794 1 89.19 252 ASP B CA 1
ATOM 4977 C C . ASP B 1 252 ? 29.562 -1.915 1.366 1 89.19 252 ASP B C 1
ATOM 4979 O O . ASP B 1 252 ? 29.438 -2.455 2.467 1 89.19 252 ASP B O 1
ATOM 4983 N N . ASN B 1 253 ? 28.594 -1.512 0.567 1 90.38 253 ASN B N 1
ATOM 4984 C CA . ASN B 1 253 ? 27.25 -1.722 1.064 1 90.38 253 ASN B CA 1
ATOM 4985 C C . ASN B 1 253 ? 26.422 -2.584 0.109 1 90.38 253 ASN B C 1
ATOM 4987 O O . ASN B 1 253 ? 25.219 -2.781 0.319 1 90.38 253 ASN B O 1
ATOM 4991 N N . ASP B 1 254 ? 27.094 -3.023 -0.93 1 93.12 254 ASP B N 1
ATOM 4992 C CA . ASP B 1 254 ? 26.531 -3.969 -1.896 1 93.12 254 ASP B CA 1
ATOM 4993 C C . ASP B 1 254 ? 25.312 -3.389 -2.594 1 93.12 254 ASP B C 1
ATOM 4995 O O . ASP B 1 254 ? 24.344 -4.109 -2.877 1 93.12 254 ASP B O 1
ATOM 4999 N N . ILE B 1 255 ? 25.281 -2.104 -2.791 1 96.31 255 ILE B N 1
ATOM 5000 C CA . ILE B 1 255 ? 24.156 -1.447 -3.434 1 96.31 255 ILE B CA 1
ATOM 5001 C C . ILE B 1 255 ? 24.391 -1.372 -4.941 1 96.31 255 ILE B C 1
ATOM 5003 O O . ILE B 1 255 ? 25.453 -0.95 -5.391 1 96.31 255 ILE B O 1
ATOM 5007 N N . CYS B 1 256 ? 23.438 -1.885 -5.66 1 96.94 256 CYS B N 1
ATOM 5008 C CA . CYS B 1 256 ? 23.391 -1.817 -7.117 1 96.94 256 CYS B CA 1
ATOM 5009 C C . CYS B 1 256 ? 22.359 -0.799 -7.586 1 96.94 256 CYS B C 1
ATOM 5011 O O . CYS B 1 256 ? 21.156 -1.048 -7.5 1 96.94 256 CYS B O 1
ATOM 5013 N N . THR B 1 257 ? 22.812 0.395 -8 1 97.19 257 THR B N 1
ATOM 5014 C CA . THR B 1 257 ? 21.875 1.327 -8.633 1 97.19 257 THR B CA 1
ATOM 5015 C C . THR B 1 257 ? 21.5 0.855 -10.031 1 97.19 257 THR B C 1
ATOM 5017 O O . THR B 1 257 ? 22.328 0.261 -10.734 1 97.19 257 THR B O 1
ATOM 5020 N N . ILE B 1 258 ? 20.281 1.045 -10.383 1 97.94 258 ILE B N 1
ATOM 5021 C CA . ILE B 1 258 ? 19.812 0.559 -11.68 1 97.94 258 ILE B CA 1
ATOM 5022 C C . ILE B 1 258 ? 19.203 1.709 -12.469 1 97.94 258 ILE B C 1
ATOM 5024 O O . ILE B 1 258 ? 18.906 2.768 -11.906 1 97.94 258 ILE B O 1
ATOM 5028 N N . ARG B 1 259 ? 19.062 1.521 -13.766 1 96.94 259 ARG B N 1
ATOM 5029 C CA . ARG B 1 259 ? 18.438 2.523 -14.617 1 96.94 259 ARG B CA 1
ATOM 5030 C C . ARG B 1 259 ? 16.984 2.762 -14.211 1 96.94 259 ARG B C 1
ATOM 5032 O O . ARG B 1 259 ? 16.266 1.819 -13.852 1 96.94 259 ARG B O 1
ATOM 5039 N N . ALA B 1 260 ? 16.609 4.008 -14.266 1 97.25 260 ALA B N 1
ATOM 5040 C CA . ALA B 1 260 ? 15.219 4.336 -13.938 1 97.25 260 ALA B CA 1
ATOM 5041 C C . ALA B 1 260 ? 14.281 3.971 -15.086 1 97.25 260 ALA B C 1
ATOM 5043 O O . ALA B 1 260 ? 14.461 4.438 -16.219 1 97.25 260 ALA B O 1
ATOM 5044 N N . GLU B 1 261 ? 13.383 3.119 -14.867 1 98.19 261 GLU B N 1
ATOM 5045 C CA . GLU B 1 261 ? 12.312 2.758 -15.789 1 98.19 261 GLU B CA 1
ATOM 5046 C C . GLU B 1 261 ? 10.945 2.949 -15.141 1 98.19 261 GLU B C 1
ATOM 5048 O O . GLU B 1 261 ? 10.508 2.121 -14.344 1 98.19 261 GLU B O 1
ATOM 5053 N N . PRO B 1 262 ? 10.281 4.109 -15.5 1 98 262 PRO B N 1
ATOM 5054 C CA . PRO B 1 262 ? 8.992 4.375 -14.859 1 98 262 PRO B CA 1
ATOM 5055 C C . PRO B 1 262 ? 7.93 3.33 -15.211 1 98 262 PRO B C 1
ATOM 5057 O O . PRO B 1 262 ? 7.984 2.73 -16.297 1 98 262 PRO B O 1
ATOM 5060 N N . PHE B 1 263 ? 7.059 3.029 -14.367 1 98.12 263 PHE B N 1
ATOM 5061 C CA . PHE B 1 263 ? 5.965 2.08 -14.555 1 98.12 263 PHE B CA 1
ATOM 5062 C C . PHE B 1 263 ? 4.789 2.43 -13.648 1 98.12 263 PHE B C 1
ATOM 5064 O O . PHE B 1 263 ? 4.93 2.482 -12.43 1 98.12 263 PHE B O 1
ATOM 5071 N N . PHE B 1 264 ? 3.605 2.721 -14.148 1 96.69 264 PHE B N 1
ATOM 5072 C CA . PHE B 1 264 ? 2.34 3.004 -13.484 1 96.69 264 PHE B CA 1
ATOM 5073 C C . PHE B 1 264 ? 2.521 4.066 -12.406 1 96.69 264 PHE B C 1
ATOM 5075 O O . PHE B 1 264 ? 2.088 3.885 -11.266 1 96.69 264 PHE B O 1
ATOM 5082 N N . GLY B 1 265 ? 3.172 5.164 -12.734 1 96.19 265 GLY B N 1
ATOM 5083 C CA . GLY B 1 265 ? 3.277 6.312 -11.852 1 96.19 265 GLY B CA 1
ATOM 5084 C C . GLY B 1 265 ? 4.512 6.273 -10.969 1 96.19 265 GLY B C 1
ATOM 5085 O O . GLY B 1 265 ? 4.898 7.289 -10.391 1 96.19 265 GLY B O 1
ATOM 5086 N N . ALA B 1 266 ? 5.176 5.098 -10.828 1 98.19 266 ALA B N 1
ATOM 5087 C CA . ALA B 1 266 ? 6.441 5 -10.102 1 98.19 266 ALA B CA 1
ATOM 5088 C C . ALA B 1 266 ? 7.613 5.41 -10.984 1 98.19 266 ALA B C 1
ATOM 5090 O O . ALA B 1 266 ? 7.664 5.055 -12.164 1 98.19 266 ALA B O 1
ATOM 5091 N N . PRO B 1 267 ? 8.5 6.129 -10.438 1 98.44 267 PRO B N 1
ATOM 5092 C CA . PRO B 1 267 ? 9.586 6.641 -11.273 1 98.44 267 PRO B CA 1
ATOM 5093 C C . PRO B 1 267 ? 10.602 5.566 -11.656 1 98.44 267 PRO B C 1
ATOM 5095 O O . PRO B 1 267 ? 11.453 5.789 -12.516 1 98.44 267 PRO B O 1
ATOM 5098 N N . CYS B 1 268 ? 10.617 4.43 -10.977 1 98.5 268 CYS B N 1
ATOM 5099 C CA . CYS B 1 268 ? 11.523 3.312 -11.211 1 98.5 268 CYS B CA 1
ATOM 5100 C C . CYS B 1 268 ? 10.797 1.981 -11.062 1 98.5 268 CYS B C 1
ATOM 5102 O O . CYS B 1 268 ? 9.711 1.925 -10.469 1 98.5 268 CYS B O 1
ATOM 5104 N N . SER B 1 269 ? 11.367 0.879 -11.633 1 98.62 269 SER B N 1
ATOM 5105 C CA . SER B 1 269 ? 10.711 -0.424 -11.578 1 98.62 269 SER B CA 1
ATOM 5106 C C . SER B 1 269 ? 11.695 -1.55 -11.891 1 98.62 269 SER B C 1
ATOM 5108 O O . SER B 1 269 ? 12.828 -1.296 -12.297 1 98.62 269 SER B O 1
ATOM 5110 N N . ASP B 1 270 ? 11.258 -2.721 -11.727 1 98.19 270 ASP B N 1
ATOM 5111 C CA . ASP B 1 270 ? 12.078 -3.896 -12.008 1 98.19 270 ASP B CA 1
ATOM 5112 C C . ASP B 1 270 ? 12.18 -4.145 -13.508 1 98.19 270 ASP B C 1
ATOM 5114 O O . ASP B 1 270 ? 12.898 -5.047 -13.945 1 98.19 270 ASP B O 1
ATOM 5118 N N . ALA B 1 271 ? 11.508 -3.295 -14.297 1 97.94 271 ALA B N 1
ATOM 5119 C CA . ALA B 1 271 ? 11.664 -3.383 -15.75 1 97.94 271 ALA B CA 1
ATOM 5120 C C . ALA B 1 271 ? 13.102 -3.098 -16.172 1 97.94 271 ALA B C 1
ATOM 5122 O O . ALA B 1 271 ? 13.508 -3.416 -17.281 1 97.94 271 ALA B O 1
ATOM 5123 N N . ALA B 1 272 ? 13.82 -2.514 -15.266 1 97.94 272 ALA B N 1
ATOM 5124 C CA . ALA B 1 272 ? 15.242 -2.264 -15.492 1 97.94 272 ALA B CA 1
ATOM 5125 C C . ALA B 1 272 ? 16.031 -3.568 -15.5 1 97.94 272 ALA B C 1
ATOM 5127 O O . ALA B 1 272 ? 17.188 -3.6 -15.93 1 97.94 272 ALA B O 1
ATOM 5128 N N . GLY B 1 273 ? 15.469 -4.637 -14.93 1 97.88 273 GLY B N 1
ATOM 5129 C CA . GLY B 1 273 ? 16.109 -5.941 -14.883 1 97.88 273 GLY B CA 1
ATOM 5130 C C . GLY B 1 273 ? 15.461 -6.957 -15.805 1 97.88 273 GLY B C 1
ATOM 5131 O O . GLY B 1 273 ? 14.742 -6.586 -16.734 1 97.88 273 GLY B O 1
ATOM 5132 N N . LYS B 1 274 ? 15.836 -8.211 -15.562 1 97.38 274 LYS B N 1
ATOM 5133 C CA . LYS B 1 274 ? 15.312 -9.312 -16.359 1 97.38 274 LYS B CA 1
ATOM 5134 C C . LYS B 1 274 ? 15.031 -10.539 -15.5 1 97.38 274 LYS B C 1
ATOM 5136 O O . LYS B 1 274 ? 15.844 -10.906 -14.656 1 97.38 274 LYS B O 1
ATOM 5141 N N . GLN B 1 275 ? 13.914 -11.078 -15.766 1 98.19 275 GLN B N 1
ATOM 5142 C CA . GLN B 1 275 ? 13.57 -12.305 -15.062 1 98.19 275 GLN B CA 1
ATOM 5143 C C . GLN B 1 275 ? 14.477 -13.453 -15.484 1 98.19 275 GLN B C 1
ATOM 5145 O O . GLN B 1 275 ? 14.867 -13.555 -16.656 1 98.19 275 GLN B O 1
ATOM 5150 N N . ILE B 1 276 ? 14.812 -14.32 -14.547 1 98.19 276 ILE B N 1
ATOM 5151 C CA . ILE B 1 276 ? 15.633 -15.508 -14.789 1 98.19 276 ILE B CA 1
ATOM 5152 C C . ILE B 1 276 ? 15.047 -16.703 -14.047 1 98.19 276 ILE B C 1
ATOM 5154 O O . ILE B 1 276 ? 14.656 -16.578 -12.883 1 98.19 276 ILE B O 1
ATOM 5158 N N . ASN B 1 277 ? 14.969 -17.828 -14.727 1 98.25 277 ASN B N 1
ATOM 5159 C CA . ASN B 1 277 ? 14.375 -19.031 -14.148 1 98.25 277 ASN B CA 1
ATOM 5160 C C . ASN B 1 277 ? 15.25 -19.609 -13.039 1 98.25 277 ASN B C 1
ATOM 5162 O O . ASN B 1 277 ? 16.484 -19.469 -13.078 1 98.25 277 ASN B O 1
ATOM 5166 N N . TYR B 1 278 ? 14.688 -20.281 -12.117 1 98.06 278 TYR B N 1
ATOM 5167 C CA . TYR B 1 278 ? 15.406 -20.797 -10.961 1 98.06 278 TYR B CA 1
ATOM 5168 C C . TYR B 1 278 ? 16.516 -21.766 -11.391 1 98.06 278 TYR B C 1
ATOM 5170 O O . TYR B 1 278 ? 17.594 -21.766 -10.812 1 98.06 278 TYR B O 1
ATOM 5178 N N . GLY B 1 279 ? 16.234 -22.656 -12.375 1 97.31 279 GLY B N 1
ATOM 5179 C CA . GLY B 1 279 ? 17.266 -23.562 -12.859 1 97.31 279 GLY B CA 1
ATOM 5180 C C . GLY B 1 279 ? 18.516 -22.844 -13.32 1 97.31 279 GLY B C 1
ATOM 5181 O O . GLY B 1 279 ? 19.641 -23.297 -13.055 1 97.31 279 GLY B O 1
ATOM 5182 N N . ASP B 1 280 ? 18.328 -21.734 -14.023 1 96.62 280 ASP B N 1
ATOM 5183 C CA . ASP B 1 280 ? 19.469 -20.938 -14.477 1 96.62 280 ASP B CA 1
ATOM 5184 C C . ASP B 1 280 ? 20.188 -20.281 -13.305 1 96.62 280 ASP B C 1
ATOM 5186 O O . ASP B 1 280 ? 21.422 -20.156 -13.312 1 96.62 280 ASP B O 1
ATOM 5190 N N . ILE B 1 281 ? 19.438 -19.891 -12.305 1 96.25 281 ILE B N 1
ATOM 5191 C CA . ILE B 1 281 ? 20.016 -19.297 -11.102 1 96.25 281 ILE B CA 1
ATOM 5192 C C . ILE B 1 281 ? 20.906 -20.328 -10.406 1 96.25 281 ILE B C 1
ATOM 5194 O O . ILE B 1 281 ? 22.031 -20.016 -10.016 1 96.25 281 ILE B O 1
ATOM 5198 N N . GLN B 1 282 ? 20.406 -21.547 -10.289 1 93.38 282 GLN B N 1
ATOM 5199 C CA . GLN B 1 282 ? 21.188 -22.594 -9.656 1 93.38 282 GLN B CA 1
ATOM 5200 C C . GLN B 1 282 ? 22.484 -22.844 -10.422 1 93.38 282 GLN B C 1
ATOM 5202 O O . GLN B 1 282 ? 23.531 -23.094 -9.812 1 93.38 282 GLN B O 1
ATOM 5207 N N . ARG B 1 283 ? 22.422 -22.844 -11.727 1 93.62 283 ARG B N 1
ATOM 5208 C CA . ARG B 1 283 ? 23.625 -23 -12.531 1 93.62 283 ARG B CA 1
ATOM 5209 C C . ARG B 1 283 ? 24.609 -21.875 -12.273 1 93.62 283 ARG B C 1
ATOM 5211 O O . ARG B 1 283 ? 25.812 -22.109 -12.164 1 93.62 283 ARG B O 1
ATOM 5218 N N . LEU B 1 284 ? 24.125 -20.688 -12.172 1 93.25 284 LEU B N 1
ATOM 5219 C CA . LEU B 1 284 ? 24.984 -19.531 -11.891 1 93.25 284 LEU B CA 1
ATOM 5220 C C . LEU B 1 284 ? 25.625 -19.656 -10.516 1 93.25 284 LEU B C 1
ATOM 5222 O O . LEU B 1 284 ? 26.812 -19.359 -10.344 1 93.25 284 LEU B O 1
ATOM 5226 N N . VAL B 1 285 ? 24.828 -20.062 -9.539 1 92 285 VAL B N 1
ATOM 5227 C CA . VAL B 1 285 ? 25.359 -20.234 -8.188 1 92 285 VAL B CA 1
ATOM 5228 C C . VAL B 1 285 ? 26.484 -21.266 -8.195 1 92 285 VAL B C 1
ATOM 5230 O O . VAL B 1 285 ? 27.516 -21.062 -7.559 1 92 285 VAL B O 1
ATOM 5233 N N . ARG B 1 286 ? 26.312 -22.328 -8.906 1 88.62 286 ARG B N 1
ATOM 5234 C CA . ARG B 1 286 ? 27.344 -23.375 -9 1 88.62 286 ARG B CA 1
ATOM 5235 C C . ARG B 1 286 ? 28.578 -22.844 -9.719 1 88.62 286 ARG B C 1
ATOM 5237 O O . ARG B 1 286 ? 29.703 -23.156 -9.328 1 88.62 286 ARG B O 1
ATOM 5244 N N . THR B 1 287 ? 28.344 -22.141 -10.766 1 89.38 287 THR B N 1
ATOM 5245 C CA . THR B 1 287 ? 29.438 -21.625 -11.578 1 89.38 287 THR B CA 1
ATOM 5246 C C . THR B 1 287 ? 30.312 -20.672 -10.773 1 89.38 287 THR B C 1
ATOM 5248 O O . THR B 1 287 ? 31.547 -20.703 -10.891 1 89.38 287 THR B O 1
ATOM 5251 N N . HIS B 1 288 ? 29.703 -19.812 -10 1 87.88 288 HIS B N 1
ATOM 5252 C CA . HIS B 1 288 ? 30.438 -18.797 -9.273 1 87.88 288 HIS B CA 1
ATOM 5253 C C . HIS B 1 288 ? 30.844 -19.281 -7.883 1 87.88 288 HIS B C 1
ATOM 5255 O O . HIS B 1 288 ? 31.609 -18.609 -7.188 1 87.88 288 HIS B O 1
ATOM 5261 N N . GLY B 1 289 ? 30.438 -20.375 -7.539 1 81.88 289 GLY B N 1
ATOM 5262 C CA . GLY B 1 289 ? 30.75 -20.969 -6.246 1 81.88 289 GLY B CA 1
ATOM 5263 C C . GLY B 1 289 ? 29.75 -20.578 -5.16 1 81.88 289 GLY B C 1
ATOM 5264 O O . GLY B 1 289 ? 29.281 -19.453 -5.125 1 81.88 289 GLY B O 1
ATOM 5265 N N . ASN B 1 290 ? 29.547 -21.484 -4.289 1 73.5 290 ASN B N 1
ATOM 5266 C CA . ASN B 1 290 ? 28.578 -21.312 -3.223 1 73.5 290 ASN B CA 1
ATOM 5267 C C . ASN B 1 290 ? 28.891 -20.094 -2.369 1 73.5 290 ASN B C 1
ATOM 5269 O O . ASN B 1 290 ? 27.984 -19.469 -1.803 1 73.5 290 ASN B O 1
ATOM 5273 N N . SER B 1 291 ? 30.109 -19.844 -2.395 1 75.25 291 SER B N 1
ATOM 5274 C CA . SER B 1 291 ? 30.547 -18.719 -1.579 1 75.25 291 SER B CA 1
ATOM 5275 C C . SER B 1 291 ? 30.125 -17.391 -2.189 1 75.25 291 SER B C 1
ATOM 5277 O O . SER B 1 291 ? 30.172 -16.359 -1.527 1 75.25 291 SER B O 1
ATOM 5279 N N . SER B 1 292 ? 29.578 -17.5 -3.371 1 84.38 292 SER B N 1
ATOM 5280 C CA . SER B 1 292 ? 29.141 -16.281 -4.039 1 84.38 292 SER B CA 1
ATOM 5281 C C . SER B 1 292 ? 27.75 -15.859 -3.582 1 84.38 292 SER B C 1
ATOM 5283 O O . SER B 1 292 ? 27.359 -14.703 -3.756 1 84.38 292 SER B O 1
ATOM 5285 N N . ARG B 1 293 ? 27.016 -16.828 -3.059 1 92.31 293 ARG B N 1
ATOM 5286 C CA . ARG B 1 293 ? 25.703 -16.531 -2.512 1 92.31 293 ARG B CA 1
ATOM 5287 C C . ARG B 1 293 ? 25.797 -15.562 -1.337 1 92.31 293 ARG B C 1
ATOM 5289 O O . ARG B 1 293 ? 26.516 -15.82 -0.373 1 92.31 293 ARG B O 1
ATOM 5296 N N . ARG B 1 294 ? 25.094 -14.523 -1.438 1 95.56 294 ARG B N 1
ATOM 5297 C CA . ARG B 1 294 ? 24.953 -13.57 -0.346 1 95.56 294 ARG B CA 1
ATOM 5298 C C . ARG B 1 294 ? 23.547 -13.594 0.226 1 95.56 294 ARG B C 1
ATOM 5300 O O . ARG B 1 294 ? 22.625 -14.156 -0.381 1 95.56 294 ARG B O 1
ATOM 5307 N N . TRP B 1 295 ? 23.438 -13.078 1.464 1 97.12 295 TRP B N 1
ATOM 5308 C CA . TRP B 1 295 ? 22.156 -13.102 2.168 1 97.12 295 TRP B CA 1
ATOM 5309 C C . TRP B 1 295 ? 21.812 -11.711 2.701 1 97.12 295 TRP B C 1
ATOM 5311 O O . TRP B 1 295 ? 22.625 -11.078 3.375 1 97.12 295 TRP B O 1
ATOM 5321 N N . ASP B 1 296 ? 20.672 -11.219 2.314 1 97.44 296 ASP B N 1
ATOM 5322 C CA . ASP B 1 296 ? 20.141 -9.984 2.875 1 97.44 296 ASP B CA 1
ATOM 5323 C C . ASP B 1 296 ? 19.203 -10.266 4.051 1 97.44 296 ASP B C 1
ATOM 5325 O O . ASP B 1 296 ? 18.062 -10.703 3.857 1 97.44 296 ASP B O 1
ATOM 5329 N N . ALA B 1 297 ? 19.578 -9.922 5.215 1 96.88 297 ALA B N 1
ATOM 5330 C CA . ALA B 1 297 ? 18.828 -10.258 6.426 1 96.88 297 ALA B CA 1
ATOM 5331 C C . ALA B 1 297 ? 17.578 -9.406 6.539 1 96.88 297 ALA B C 1
ATOM 5333 O O . ALA B 1 297 ? 16.578 -9.836 7.113 1 96.88 297 ALA B O 1
ATOM 5334 N N . LEU B 1 298 ? 17.562 -8.242 5.992 1 97.06 298 LEU B N 1
ATOM 5335 C CA . LEU B 1 298 ? 16.406 -7.348 6.082 1 97.06 298 LEU B CA 1
ATOM 5336 C C . LEU B 1 298 ? 15.219 -7.93 5.34 1 97.06 298 LEU B C 1
ATOM 5338 O O . LEU B 1 298 ? 14.078 -7.824 5.805 1 97.06 298 LEU B O 1
ATOM 5342 N N . THR B 1 299 ? 15.492 -8.531 4.211 1 98.31 299 THR B N 1
ATOM 5343 C CA . THR B 1 299 ? 14.414 -9.031 3.369 1 98.31 299 THR B CA 1
ATOM 5344 C C . THR B 1 299 ? 14.344 -10.555 3.422 1 98.31 299 THR B C 1
ATOM 5346 O O . THR B 1 299 ? 13.461 -11.164 2.82 1 98.31 299 THR B O 1
ATOM 5349 N N . SER B 1 300 ? 15.32 -11.211 4.133 1 98.31 300 SER B N 1
ATOM 5350 C CA . SER B 1 300 ? 15.453 -12.664 4.16 1 98.31 300 SER B CA 1
ATOM 5351 C C . SER B 1 300 ? 15.516 -13.242 2.75 1 98.31 300 SER B C 1
ATOM 5353 O O . SER B 1 300 ? 14.742 -14.141 2.406 1 98.31 300 SER B O 1
ATOM 5355 N N . SER B 1 301 ? 16.5 -12.703 1.99 1 98.62 301 SER B N 1
ATOM 5356 C CA . SER B 1 301 ? 16.578 -13.086 0.583 1 98.62 301 SER B CA 1
ATOM 5357 C C . SER B 1 301 ? 18.016 -13.273 0.146 1 98.62 301 SER B C 1
ATOM 5359 O O . SER B 1 301 ? 18.906 -12.516 0.555 1 98.62 301 SER B O 1
ATOM 5361 N N . PRO B 1 302 ? 18.297 -14.258 -0.616 1 98.06 302 PRO B N 1
ATOM 5362 C CA . PRO B 1 302 ? 19.625 -14.414 -1.211 1 98.06 302 PRO B CA 1
ATOM 5363 C C . PRO B 1 302 ? 19.812 -13.555 -2.457 1 98.06 302 PRO B C 1
ATOM 5365 O O . PRO B 1 302 ? 18.844 -13.164 -3.102 1 98.06 302 PRO B O 1
ATOM 5368 N N . TYR B 1 303 ? 21.031 -13.25 -2.748 1 97.88 303 TYR B N 1
ATOM 5369 C CA . TYR B 1 303 ? 21.391 -12.609 -4.004 1 97.88 303 TYR B CA 1
ATOM 5370 C C . TYR B 1 303 ? 22.828 -12.938 -4.402 1 97.88 303 TYR B C 1
ATOM 5372 O O . TYR B 1 303 ? 23.594 -13.477 -3.594 1 97.88 303 TYR B O 1
ATOM 5380 N N . LEU B 1 304 ? 23.141 -12.781 -5.664 1 96.31 304 LEU B N 1
ATOM 5381 C CA . LEU B 1 304 ? 24.469 -12.945 -6.227 1 96.31 304 LEU B CA 1
ATOM 5382 C C . LEU B 1 304 ? 24.984 -11.625 -6.805 1 96.31 304 LEU B C 1
ATOM 5384 O O . LEU B 1 304 ? 24.188 -10.789 -7.246 1 96.31 304 LEU B O 1
ATOM 5388 N N . VAL B 1 305 ? 26.266 -11.43 -6.723 1 95.31 305 VAL B N 1
ATOM 5389 C CA . VAL B 1 305 ? 26.953 -10.352 -7.426 1 95.31 305 VAL B CA 1
ATOM 5390 C C . VAL B 1 305 ? 28.047 -10.93 -8.305 1 95.31 305 VAL B C 1
ATOM 5392 O O . VAL B 1 305 ? 28.906 -11.672 -7.828 1 95.31 305 VAL B O 1
ATOM 5395 N N . TYR B 1 306 ? 27.953 -10.648 -9.539 1 92.88 306 TYR B N 1
ATOM 5396 C CA . TYR B 1 306 ? 28.953 -11.188 -10.461 1 92.88 306 TYR B CA 1
ATOM 5397 C C . TYR B 1 306 ? 29.094 -10.297 -11.688 1 92.88 306 TYR B C 1
ATOM 5399 O O . TYR B 1 306 ? 28.359 -9.32 -11.844 1 92.88 306 TYR B O 1
ATOM 5407 N N . HIS B 1 307 ? 30.156 -10.578 -12.43 1 90 307 HIS B N 1
ATOM 5408 C CA . HIS B 1 307 ? 30.375 -9.867 -13.688 1 90 307 HIS B CA 1
ATOM 5409 C C . HIS B 1 307 ? 29.812 -10.648 -14.867 1 90 307 HIS B C 1
ATOM 5411 O O . HIS B 1 307 ? 29.906 -11.875 -14.914 1 90 307 HIS B O 1
ATOM 5417 N N . ASP B 1 308 ? 29.125 -9.914 -15.672 1 78.25 308 ASP B N 1
ATOM 5418 C CA . ASP B 1 308 ? 28.656 -10.562 -16.891 1 78.25 308 ASP B CA 1
ATOM 5419 C C . ASP B 1 308 ? 29.797 -10.703 -17.906 1 78.25 308 ASP B C 1
ATOM 5421 O O . ASP B 1 308 ? 30.969 -10.586 -17.562 1 78.25 308 ASP B O 1
ATOM 5425 N N . ALA B 1 309 ? 29.359 -11.016 -19.172 1 74.75 309 ALA B N 1
ATOM 5426 C CA . ALA B 1 309 ? 30.344 -11.164 -20.25 1 74.75 309 ALA B CA 1
ATOM 5427 C C . ALA B 1 309 ? 31.188 -9.898 -20.391 1 74.75 309 ALA B C 1
ATOM 5429 O O . ALA B 1 309 ? 32.344 -9.969 -20.797 1 74.75 309 ALA B O 1
ATOM 5430 N N . ASN B 1 310 ? 30.5 -8.766 -20.156 1 76.19 310 ASN B N 1
ATOM 5431 C CA . ASN B 1 310 ? 31.25 -7.512 -20.094 1 76.19 310 ASN B CA 1
ATOM 5432 C C . ASN B 1 310 ? 31.859 -7.293 -18.719 1 76.19 310 ASN B C 1
ATOM 5434 O O . ASN B 1 310 ? 31.156 -7.062 -17.734 1 76.19 310 ASN B O 1
ATOM 5438 N N . PRO B 1 311 ? 33.094 -7.309 -18.703 1 77.06 311 PRO B N 1
ATOM 5439 C CA . PRO B 1 311 ? 33.812 -7.25 -17.422 1 77.06 311 PRO B CA 1
ATOM 5440 C C . PRO B 1 311 ? 33.531 -5.945 -16.672 1 77.06 311 PRO B C 1
ATOM 5442 O O . PRO B 1 311 ? 33.75 -5.875 -15.453 1 77.06 311 PRO B O 1
ATOM 5445 N N . ASP B 1 312 ? 33.031 -5.039 -17.344 1 85.25 312 ASP B N 1
ATOM 5446 C CA . ASP B 1 312 ? 32.875 -3.734 -16.703 1 85.25 312 ASP B CA 1
ATOM 5447 C C . ASP B 1 312 ? 31.5 -3.596 -16.078 1 85.25 312 ASP B C 1
ATOM 5449 O O . ASP B 1 312 ? 31.234 -2.633 -15.352 1 85.25 312 ASP B O 1
ATOM 5453 N N . THR B 1 313 ? 30.719 -4.602 -16.281 1 90.38 313 THR B N 1
ATOM 5454 C CA . THR B 1 313 ? 29.359 -4.484 -15.758 1 90.38 313 THR B CA 1
ATOM 5455 C C . THR B 1 313 ? 29.125 -5.473 -14.617 1 90.38 313 THR B C 1
ATOM 5457 O O . THR B 1 313 ? 29.312 -6.68 -14.797 1 90.38 313 THR B O 1
ATOM 5460 N N . VAL B 1 314 ? 28.781 -4.934 -13.492 1 94.44 314 VAL B N 1
ATOM 5461 C CA . VAL B 1 314 ? 28.422 -5.754 -12.344 1 94.44 314 VAL B CA 1
ATOM 5462 C C . VAL B 1 314 ? 26.938 -6.094 -12.398 1 94.44 314 VAL B C 1
ATOM 5464 O O . VAL B 1 314 ? 26.109 -5.23 -12.688 1 94.44 314 VAL B O 1
ATOM 5467 N N . ILE B 1 315 ? 26.641 -7.359 -12.242 1 96 315 ILE B N 1
ATOM 5468 C CA . ILE B 1 315 ? 25.266 -7.832 -12.18 1 96 315 ILE B CA 1
ATOM 5469 C C . ILE B 1 315 ? 24.906 -8.195 -10.734 1 96 315 ILE B C 1
ATOM 5471 O O . ILE B 1 315 ? 25.703 -8.82 -10.031 1 96 315 ILE B O 1
ATOM 5475 N N . GLN B 1 316 ? 23.797 -7.742 -10.328 1 96.94 316 GLN B N 1
ATOM 5476 C CA . GLN B 1 316 ? 23.203 -8.227 -9.086 1 96.94 316 GLN B CA 1
ATOM 5477 C C . GLN B 1 316 ? 21.938 -9.023 -9.359 1 96.94 316 GLN B C 1
ATOM 5479 O O . GLN B 1 316 ? 21.031 -8.539 -10.055 1 96.94 316 GLN B O 1
ATOM 5484 N N . LEU B 1 317 ? 21.906 -10.266 -8.898 1 97.69 317 LEU B N 1
ATOM 5485 C CA . LEU B 1 317 ? 20.781 -11.172 -9.094 1 97.69 317 LEU B CA 1
ATOM 5486 C C . LEU B 1 317 ? 20.062 -11.461 -7.777 1 97.69 317 LEU B C 1
ATOM 5488 O O . LEU B 1 317 ? 20.672 -12.023 -6.855 1 97.69 317 LEU B O 1
ATOM 5492 N N . TRP B 1 318 ? 18.844 -11.031 -7.691 1 98.62 318 TRP B N 1
ATOM 5493 C CA . TRP B 1 318 ? 18 -11.297 -6.523 1 98.62 318 TRP B CA 1
ATOM 5494 C C . TRP B 1 318 ? 17.031 -12.445 -6.801 1 98.62 318 TRP B C 1
ATOM 5496 O O . TRP B 1 318 ? 16.391 -12.477 -7.848 1 98.62 318 TRP B O 1
ATOM 5506 N N . TYR B 1 319 ? 16.984 -13.383 -5.844 1 98.44 319 TYR B N 1
ATOM 5507 C CA . TYR B 1 319 ? 16.156 -14.57 -6.066 1 98.44 319 TYR B CA 1
ATOM 5508 C C . TYR B 1 319 ? 15.711 -15.18 -4.746 1 98.44 319 TYR B C 1
ATOM 5510 O O . TYR B 1 319 ? 15.953 -14.617 -3.678 1 98.44 319 TYR B O 1
ATOM 5518 N N . ASP B 1 320 ? 14.906 -16.25 -4.801 1 98.5 320 ASP B N 1
ATOM 5519 C CA . ASP B 1 320 ? 14.555 -17.062 -3.646 1 98.5 320 ASP B CA 1
ATOM 5520 C C . ASP B 1 320 ? 15.125 -18.469 -3.779 1 98.5 320 ASP B C 1
ATOM 5522 O O . ASP B 1 320 ? 15.266 -18.984 -4.891 1 98.5 320 ASP B O 1
ATOM 5526 N N . ASP B 1 321 ? 15.531 -18.984 -2.723 1 97.06 321 ASP B N 1
ATOM 5527 C CA . ASP B 1 321 ? 15.969 -20.375 -2.652 1 97.06 321 ASP B CA 1
ATOM 5528 C C . ASP B 1 321 ? 15.281 -21.125 -1.505 1 97.06 321 ASP B C 1
ATOM 5530 O O . ASP B 1 321 ? 14.328 -20.609 -0.913 1 97.06 321 ASP B O 1
ATOM 5534 N N . GLU B 1 322 ? 15.703 -22.312 -1.242 1 97.12 322 GLU B N 1
ATOM 5535 C CA . GLU B 1 322 ? 15.031 -23.172 -0.263 1 97.12 322 GLU B CA 1
ATOM 5536 C C . GLU B 1 322 ? 14.906 -22.469 1.085 1 97.12 322 GLU B C 1
ATOM 5538 O O . GLU B 1 322 ? 13.859 -22.531 1.729 1 97.12 322 GLU B O 1
ATOM 5543 N N . GLU B 1 323 ? 15.938 -21.797 1.475 1 97.5 323 GLU B N 1
ATOM 5544 C CA . GLU B 1 323 ? 15.953 -21.141 2.783 1 97.5 323 GLU B CA 1
ATOM 5545 C C . GLU B 1 323 ? 14.938 -20 2.848 1 97.5 323 GLU B C 1
ATOM 5547 O O . GLU B 1 323 ? 14.109 -19.953 3.76 1 97.5 323 GLU B O 1
ATOM 5552 N N . SER B 1 324 ? 15.008 -19.062 1.896 1 98.69 324 SER B N 1
ATOM 5553 C CA . SER B 1 324 ? 14.086 -17.938 1.897 1 98.69 324 SER B CA 1
ATOM 5554 C C . SER B 1 324 ? 12.648 -18.391 1.675 1 98.69 324 SER B C 1
ATOM 5556 O O . SER B 1 324 ? 11.711 -17.844 2.26 1 98.69 324 SER B O 1
ATOM 5558 N N . LEU B 1 325 ? 12.461 -19.422 0.892 1 98.75 325 LEU B N 1
ATOM 5559 C CA . LEU B 1 325 ? 11.125 -19.922 0.593 1 98.75 325 LEU B CA 1
ATOM 5560 C C . LEU B 1 325 ? 10.508 -20.609 1.812 1 98.75 325 LEU B C 1
ATOM 5562 O O . LEU B 1 325 ? 9.32 -20.438 2.094 1 98.75 325 LEU B O 1
ATOM 5566 N N . ARG B 1 326 ? 11.312 -21.391 2.529 1 98.62 326 ARG B N 1
ATOM 5567 C CA . ARG B 1 326 ? 10.797 -22.047 3.73 1 98.62 326 ARG B CA 1
ATOM 5568 C C . ARG B 1 326 ? 10.258 -21.016 4.715 1 98.62 326 ARG B C 1
ATOM 5570 O O . ARG B 1 326 ? 9.219 -21.234 5.344 1 98.62 326 ARG B O 1
ATOM 5577 N N . ALA B 1 327 ? 10.984 -19.938 4.832 1 98.69 327 ALA B N 1
ATOM 5578 C CA . ALA B 1 327 ? 10.531 -18.875 5.723 1 98.69 327 ALA B CA 1
ATOM 5579 C C . ALA B 1 327 ? 9.195 -18.312 5.262 1 98.69 327 ALA B C 1
ATOM 5581 O O . ALA B 1 327 ? 8.32 -18.016 6.086 1 98.69 327 ALA B O 1
ATOM 5582 N N . LYS B 1 328 ? 9 -18.188 3.973 1 98.88 328 LYS B N 1
ATOM 5583 C CA . LYS B 1 328 ? 7.746 -17.688 3.428 1 98.88 328 LYS B CA 1
ATOM 5584 C C . LYS B 1 328 ? 6.637 -18.734 3.52 1 98.88 328 LYS B C 1
ATOM 5586 O O . LYS B 1 328 ? 5.488 -18.406 3.822 1 98.88 328 LYS B O 1
ATOM 5591 N N . TYR B 1 329 ? 7 -19.984 3.299 1 98.75 329 TYR B N 1
ATOM 5592 C CA . TYR B 1 329 ? 6.016 -21.062 3.393 1 98.75 329 TYR B CA 1
ATOM 5593 C C . TYR B 1 329 ? 5.441 -21.156 4.801 1 98.75 329 TYR B C 1
ATOM 5595 O O . TYR B 1 329 ? 4.266 -21.484 4.977 1 98.75 329 TYR B O 1
ATOM 5603 N N . ARG B 1 330 ? 6.156 -20.844 5.812 1 98.5 330 ARG B N 1
ATOM 5604 C CA . ARG B 1 330 ? 5.707 -20.922 7.199 1 98.5 330 ARG B CA 1
ATOM 5605 C C . ARG B 1 330 ? 4.566 -19.938 7.457 1 98.5 330 ARG B C 1
ATOM 5607 O O . ARG B 1 330 ? 3.807 -20.109 8.414 1 98.5 330 ARG B O 1
ATOM 5614 N N . LEU B 1 331 ? 4.492 -18.906 6.605 1 98.75 331 LEU B N 1
ATOM 5615 C CA . LEU B 1 331 ? 3.402 -17.938 6.75 1 98.75 331 LEU B CA 1
ATOM 5616 C C . LEU B 1 331 ? 2.051 -18.625 6.555 1 98.75 331 LEU B C 1
ATOM 5618 O O . LEU B 1 331 ? 1.034 -18.156 7.07 1 98.75 331 LEU B O 1
ATOM 5622 N N . VAL B 1 332 ? 2.01 -19.734 5.746 1 98.5 332 VAL B N 1
ATOM 5623 C CA . VAL B 1 332 ? 0.769 -20.453 5.484 1 98.5 332 VAL B CA 1
ATOM 5624 C C . VAL B 1 332 ? 0.16 -20.922 6.801 1 98.5 332 VAL B C 1
ATOM 5626 O O . VAL B 1 332 ? -1.013 -20.672 7.082 1 98.5 332 VAL B O 1
ATOM 5629 N N . LYS B 1 333 ? 0.949 -21.516 7.648 1 97.31 333 LYS B N 1
ATOM 5630 C CA . LYS B 1 333 ? 0.487 -22 8.945 1 97.31 333 LYS B CA 1
ATOM 5631 C C . LYS B 1 333 ? 0.262 -20.844 9.914 1 97.31 333 LYS B C 1
ATOM 5633 O O . LYS B 1 333 ? -0.755 -20.797 10.609 1 97.31 333 LYS B O 1
ATOM 5638 N N . GLU B 1 334 ? 1.173 -19.922 9.93 1 98 334 GLU B N 1
ATOM 5639 C CA . GLU B 1 334 ? 1.121 -18.828 10.891 1 98 334 GLU B CA 1
ATOM 5640 C C . GLU B 1 334 ? -0.145 -18 10.711 1 98 334 GLU B C 1
ATOM 5642 O O . GLU B 1 334 ? -0.73 -17.516 11.688 1 98 334 GLU B O 1
ATOM 5647 N N . LEU B 1 335 ? -0.575 -17.828 9.43 1 98.56 335 LEU B N 1
ATOM 5648 C CA . LEU B 1 335 ? -1.704 -16.953 9.148 1 98.56 335 LEU B CA 1
ATOM 5649 C C . LEU B 1 335 ? -2.967 -17.766 8.867 1 98.56 335 LEU B C 1
ATOM 5651 O O . LEU B 1 335 ? -4.055 -17.188 8.742 1 98.56 335 LEU B O 1
ATOM 5655 N N . GLY B 1 336 ? -2.814 -19.047 8.727 1 98.19 336 GLY B N 1
ATOM 5656 C CA . GLY B 1 336 ? -3.961 -19.906 8.453 1 98.19 336 GLY B CA 1
ATOM 5657 C C . GLY B 1 336 ? -4.41 -19.859 7.004 1 98.19 336 GLY B C 1
ATOM 5658 O O . GLY B 1 336 ? -5.605 -19.938 6.715 1 98.19 336 GLY B O 1
ATOM 5659 N N . LEU B 1 337 ? -3.479 -19.703 6.074 1 98.75 337 LEU B N 1
ATOM 5660 C CA . LEU B 1 337 ? -3.801 -19.625 4.652 1 98.75 337 LEU B CA 1
ATOM 5661 C C . LEU B 1 337 ? -4.23 -20.984 4.109 1 98.75 337 LEU B C 1
ATOM 5663 O O . LEU B 1 337 ? -3.986 -22.016 4.742 1 98.75 337 LEU B O 1
ATOM 5667 N N . ARG B 1 338 ? -4.848 -20.953 2.951 1 98.12 338 ARG B N 1
ATOM 5668 C CA . ARG B 1 338 ? -5.301 -22.156 2.281 1 98.12 338 ARG B CA 1
ATOM 5669 C C . ARG B 1 338 ? -4.117 -23.016 1.828 1 98.12 338 ARG B C 1
ATOM 5671 O O . ARG B 1 338 ? -4.199 -24.234 1.806 1 98.12 338 ARG B O 1
ATOM 5678 N N . GLY B 1 339 ? -3.104 -22.312 1.4 1 98.44 339 GLY B N 1
ATOM 5679 C CA . GLY B 1 339 ? -1.933 -23.016 0.906 1 98.44 339 GLY B CA 1
ATOM 5680 C C . GLY B 1 339 ? -0.931 -22.109 0.224 1 98.44 339 GLY B C 1
ATOM 5681 O O . GLY B 1 339 ? -0.794 -20.938 0.594 1 98.44 339 GLY B O 1
ATOM 5682 N N . VAL B 1 340 ? -0.151 -22.719 -0.656 1 98.56 340 VAL B N 1
ATOM 5683 C CA . VAL B 1 340 ? 0.927 -22.016 -1.352 1 98.56 340 VAL B CA 1
ATOM 5684 C C . VAL B 1 340 ? 0.957 -22.453 -2.816 1 98.56 340 VAL B C 1
ATOM 5686 O O . VAL B 1 340 ? 0.428 -23.5 -3.172 1 98.56 340 VAL B O 1
ATOM 5689 N N . GLY B 1 341 ? 1.403 -21.609 -3.66 1 98.56 341 GLY B N 1
ATOM 5690 C CA . GLY B 1 341 ? 1.627 -21.891 -5.07 1 98.56 341 GLY B CA 1
ATOM 5691 C C . GLY B 1 341 ? 2.854 -21.203 -5.633 1 98.56 341 GLY B C 1
ATOM 5692 O O . GLY B 1 341 ? 3.385 -20.266 -5.016 1 98.56 341 GLY B O 1
ATOM 5693 N N . MET B 1 342 ? 3.322 -21.688 -6.738 1 98.75 342 MET B N 1
ATOM 5694 C CA . MET B 1 342 ? 4.547 -21.109 -7.27 1 98.75 342 MET B CA 1
ATOM 5695 C C . MET B 1 342 ? 4.371 -20.703 -8.727 1 98.75 342 MET B C 1
ATOM 5697 O O . MET B 1 342 ? 3.691 -21.391 -9.492 1 98.75 342 MET B O 1
ATOM 5701 N N . TRP B 1 343 ? 4.844 -19.531 -9.047 1 98.62 343 TRP B N 1
ATOM 5702 C CA . TRP B 1 343 ? 5.117 -19.141 -10.422 1 98.62 343 TRP B CA 1
ATOM 5703 C C . TRP B 1 343 ? 6.598 -19.297 -10.75 1 98.62 343 TRP B C 1
ATOM 5705 O O . TRP B 1 343 ? 7.434 -18.531 -10.273 1 98.62 343 TRP B O 1
ATOM 5715 N N . ASN B 1 344 ? 6.984 -20.281 -11.648 1 98.31 344 ASN B N 1
ATOM 5716 C CA . ASN B 1 344 ? 6.145 -21.438 -11.961 1 98.31 344 ASN B CA 1
ATOM 5717 C C . ASN B 1 344 ? 6.922 -22.75 -11.852 1 98.31 344 ASN B C 1
ATOM 5719 O O . ASN B 1 344 ? 8.141 -22.734 -11.664 1 98.31 344 ASN B O 1
ATOM 5723 N N . ALA B 1 345 ? 6.328 -23.844 -11.922 1 98.56 345 ALA B N 1
ATOM 5724 C CA . ALA B 1 345 ? 6.906 -25.156 -11.617 1 98.56 345 ALA B CA 1
ATOM 5725 C C . ALA B 1 345 ? 7.879 -25.594 -12.711 1 98.56 345 ALA B C 1
ATOM 5727 O O . ALA B 1 345 ? 8.68 -26.5 -12.508 1 98.56 345 ALA B O 1
ATOM 5728 N N . ASP B 1 346 ? 7.844 -24.953 -13.867 1 98.56 346 ASP B N 1
ATOM 5729 C CA . ASP B 1 346 ? 8.641 -25.359 -15.016 1 98.56 346 ASP B CA 1
ATOM 5730 C C . ASP B 1 346 ? 10.023 -24.719 -14.992 1 98.56 346 ASP B C 1
ATOM 5732 O O . ASP B 1 346 ? 10.867 -25 -15.844 1 98.56 346 ASP B O 1
ATOM 5736 N N . THR B 1 347 ? 10.312 -23.875 -13.984 1 98.44 347 THR B N 1
ATOM 5737 C CA . THR B 1 347 ? 11.555 -23.109 -13.984 1 98.44 347 THR B CA 1
ATOM 5738 C C . THR B 1 347 ? 12.703 -23.953 -13.43 1 98.44 347 THR B C 1
ATOM 5740 O O . THR B 1 347 ? 13.875 -23.578 -13.555 1 98.44 347 THR B O 1
ATOM 5743 N N . LEU B 1 348 ? 12.422 -25.078 -12.773 1 98.06 348 LEU B N 1
ATOM 5744 C CA . LEU B 1 348 ? 13.461 -25.922 -12.18 1 98.06 348 LEU B CA 1
ATOM 5745 C C . LEU B 1 348 ? 14.234 -26.672 -13.258 1 98.06 348 LEU B C 1
ATOM 5747 O O . LEU B 1 348 ? 13.727 -26.875 -14.367 1 98.06 348 LEU B O 1
ATOM 5751 N N . ASP B 1 349 ? 15.422 -27.031 -12.938 1 96.69 349 ASP B N 1
ATOM 5752 C CA . ASP B 1 349 ? 16.25 -27.797 -13.852 1 96.69 349 ASP B CA 1
ATOM 5753 C C . ASP B 1 349 ? 16.047 -29.297 -13.672 1 96.69 349 ASP B C 1
ATOM 5755 O O . ASP B 1 349 ? 16.922 -29.984 -13.125 1 96.69 349 ASP B O 1
ATOM 5759 N N . TYR B 1 350 ? 15.055 -29.844 -14.273 1 96.62 350 TYR B N 1
ATOM 5760 C CA . TYR B 1 350 ? 14.695 -31.25 -14.094 1 96.62 350 TYR B CA 1
ATOM 5761 C C . TYR B 1 350 ? 15.633 -32.156 -14.891 1 96.62 350 TYR B C 1
ATOM 5763 O O . TYR B 1 350 ? 15.688 -33.375 -14.648 1 96.62 350 TYR B O 1
ATOM 5771 N N . ALA B 1 351 ? 16.328 -31.609 -15.844 1 94.12 351 ALA B N 1
ATOM 5772 C CA . ALA B 1 351 ? 17.203 -32.406 -16.719 1 94.12 351 ALA B CA 1
ATOM 5773 C C . ALA B 1 351 ? 18.562 -32.625 -16.062 1 94.12 351 ALA B C 1
ATOM 5775 O O . ALA B 1 351 ? 19.062 -33.75 -16.062 1 94.12 351 ALA B O 1
ATOM 5776 N N . GLU B 1 352 ? 19.094 -31.594 -15.438 1 93.69 352 GLU B N 1
ATOM 5777 C CA . GLU B 1 352 ? 20.5 -31.672 -15.008 1 93.69 352 GLU B CA 1
ATOM 5778 C C . GLU B 1 352 ? 20.609 -31.656 -13.484 1 93.69 352 GLU B C 1
ATOM 5780 O O . GLU B 1 352 ? 21.656 -32 -12.93 1 93.69 352 GLU B O 1
ATOM 5785 N N . ASP B 1 353 ? 19.547 -31.266 -12.789 1 94.62 353 ASP B N 1
ATOM 5786 C CA . ASP B 1 353 ? 19.641 -31.172 -11.336 1 94.62 353 ASP B CA 1
ATOM 5787 C C . ASP B 1 353 ? 18.359 -31.672 -10.672 1 94.62 353 ASP B C 1
ATOM 5789 O O . ASP B 1 353 ? 17.688 -30.922 -9.961 1 94.62 353 ASP B O 1
ATOM 5793 N N . LEU B 1 354 ? 18.109 -32.938 -10.766 1 94.94 354 LEU B N 1
ATOM 5794 C CA . LEU B 1 354 ? 16.906 -33.562 -10.211 1 94.94 354 LEU B CA 1
ATOM 5795 C C . LEU B 1 354 ? 16.891 -33.438 -8.688 1 94.94 354 LEU B C 1
ATOM 5797 O O . LEU B 1 354 ? 15.828 -33.25 -8.086 1 94.94 354 LEU B O 1
ATOM 5801 N N . VAL B 1 355 ? 18.047 -33.594 -8.117 1 94.88 355 VAL B N 1
ATOM 5802 C CA . VAL B 1 355 ? 18.141 -33.562 -6.664 1 94.88 355 VAL B CA 1
ATOM 5803 C C . VAL B 1 355 ? 17.797 -32.156 -6.16 1 94.88 355 VAL B C 1
ATOM 5805 O O . VAL B 1 355 ? 17.016 -32 -5.223 1 94.88 355 VAL B O 1
ATOM 5808 N N . GLY B 1 356 ? 18.391 -31.125 -6.816 1 94.69 356 GLY B N 1
ATOM 5809 C CA . GLY B 1 356 ? 18.062 -29.75 -6.469 1 94.69 356 GLY B CA 1
ATOM 5810 C C . GLY B 1 356 ? 16.594 -29.406 -6.691 1 94.69 356 GLY B C 1
ATOM 5811 O O . GLY B 1 356 ? 15.992 -28.703 -5.887 1 94.69 356 GLY B O 1
ATOM 5812 N N . SER B 1 357 ? 16.062 -29.938 -7.762 1 96.94 357 SER B N 1
ATOM 5813 C CA . SER B 1 357 ? 14.656 -29.703 -8.047 1 96.94 357 SER B CA 1
ATOM 5814 C C . SER B 1 357 ? 13.766 -30.328 -6.969 1 96.94 357 SER B C 1
ATOM 5816 O O . SER B 1 357 ? 12.805 -29.703 -6.52 1 96.94 357 SER B O 1
ATOM 5818 N N . GLN B 1 358 ? 14.156 -31.531 -6.539 1 97.06 358 GLN B N 1
ATOM 5819 C CA . GLN B 1 358 ? 13.367 -32.188 -5.508 1 97.06 358 GLN B CA 1
ATOM 5820 C C . GLN B 1 358 ? 13.453 -31.438 -4.184 1 97.06 358 GLN B C 1
ATOM 5822 O O . GLN B 1 358 ? 12.484 -31.391 -3.426 1 97.06 358 GLN B O 1
ATOM 5827 N N . ARG B 1 359 ? 14.562 -30.828 -3.914 1 97.06 359 ARG B N 1
ATOM 5828 C CA . ARG B 1 359 ? 14.695 -30.031 -2.697 1 97.06 359 ARG B CA 1
ATOM 5829 C C . ARG B 1 359 ? 13.719 -28.859 -2.699 1 97.06 359 ARG B C 1
ATOM 5831 O O . ARG B 1 359 ? 13.188 -28.484 -1.652 1 97.06 359 ARG B O 1
ATOM 5838 N N . MET B 1 360 ? 13.516 -28.25 -3.844 1 97.94 360 MET B N 1
ATOM 5839 C CA . MET B 1 360 ? 12.539 -27.172 -3.973 1 97.94 360 MET B CA 1
ATOM 5840 C C . MET B 1 360 ? 11.133 -27.672 -3.652 1 97.94 360 MET B C 1
ATOM 5842 O O . MET B 1 360 ? 10.391 -27 -2.926 1 97.94 360 MET B O 1
ATOM 5846 N N . TRP B 1 361 ? 10.797 -28.812 -4.137 1 98.06 361 TRP B N 1
ATOM 5847 C CA . TRP B 1 361 ? 9.5 -29.406 -3.836 1 98.06 361 TRP B CA 1
ATOM 5848 C C . TRP B 1 361 ? 9.398 -29.766 -2.357 1 98.06 361 TRP B C 1
ATOM 5850 O O . TRP B 1 361 ? 8.375 -29.531 -1.723 1 98.06 361 TRP B O 1
ATOM 5860 N N . ASP B 1 362 ? 10.5 -30.312 -1.786 1 97.75 362 ASP B N 1
ATOM 5861 C CA . ASP B 1 362 ? 10.516 -30.719 -0.385 1 97.75 362 ASP B CA 1
ATOM 5862 C C . ASP B 1 362 ? 10.336 -29.516 0.54 1 97.75 362 ASP B C 1
ATOM 5864 O O . ASP B 1 362 ? 9.734 -29.641 1.61 1 97.75 362 ASP B O 1
ATOM 5868 N N . ALA B 1 363 ? 10.836 -28.375 0.072 1 97.94 363 ALA B N 1
ATOM 5869 C CA . ALA B 1 363 ? 10.742 -27.172 0.889 1 97.94 363 ALA B CA 1
ATOM 5870 C C . ALA B 1 363 ? 9.289 -26.797 1.16 1 97.94 363 ALA B C 1
ATOM 5872 O O . ALA B 1 363 ? 8.984 -26.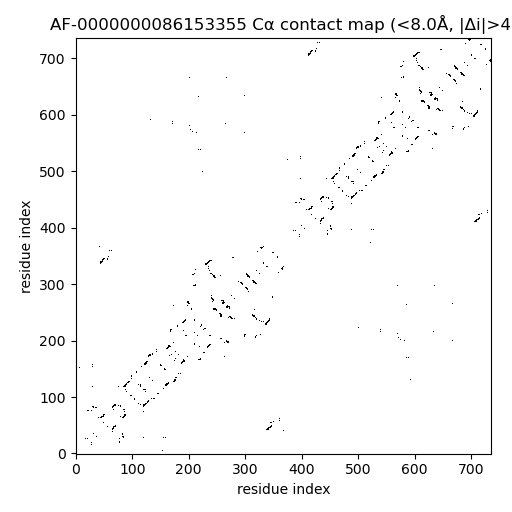141 2.16 1 97.94 363 ALA B O 1
ATOM 5873 N N . LEU B 1 364 ? 8.359 -27.234 0.335 1 97.56 364 LEU B N 1
ATOM 5874 C CA . LEU B 1 364 ? 6.941 -26.922 0.466 1 97.56 364 LEU B CA 1
ATOM 5875 C C . LEU B 1 364 ? 6.367 -27.531 1.742 1 97.56 364 LEU B C 1
ATOM 5877 O O . LEU B 1 364 ? 5.285 -27.141 2.188 1 97.56 364 LEU B O 1
ATOM 5881 N N . GLU B 1 365 ? 7.016 -28.484 2.371 1 94.5 365 GLU B N 1
ATOM 5882 C CA . GLU B 1 365 ? 6.566 -29.109 3.605 1 94.5 365 GLU B CA 1
ATOM 5883 C C . GLU B 1 365 ? 6.449 -28.094 4.738 1 94.5 365 GLU B C 1
ATOM 5885 O O . GLU B 1 365 ? 5.703 -28.312 5.695 1 94.5 365 GLU B O 1
ATOM 5890 N N . ALA B 1 366 ? 7.191 -27.047 4.543 1 93.69 366 ALA B N 1
ATOM 5891 C CA . ALA B 1 366 ? 7.152 -26.016 5.566 1 93.69 366 ALA B CA 1
ATOM 5892 C C . ALA B 1 366 ? 5.781 -25.344 5.609 1 93.69 366 ALA B C 1
ATOM 5894 O O . ALA B 1 366 ? 5.453 -24.656 6.578 1 93.69 366 ALA B O 1
ATOM 5895 N N . ALA B 1 367 ? 5.02 -25.469 4.566 1 92.19 367 ALA B N 1
ATOM 5896 C CA . ALA B 1 367 ? 3.684 -24.875 4.516 1 92.19 367 ALA B CA 1
ATOM 5897 C C . ALA B 1 367 ? 2.672 -25.75 5.246 1 92.19 367 ALA B C 1
ATOM 5899 O O . ALA B 1 367 ? 1.544 -25.328 5.504 1 92.19 367 ALA B O 1
ATOM 5900 N N . ALA B 1 368 ? 2.926 -27.016 5.547 1 84.62 368 ALA B N 1
ATOM 5901 C CA . ALA B 1 368 ? 2.029 -27.984 6.176 1 84.62 368 ALA B CA 1
ATOM 5902 C C . ALA B 1 368 ? 2.178 -27.969 7.691 1 84.62 368 ALA B C 1
ATOM 5904 O O . ALA B 1 368 ? 3.25 -27.656 8.211 1 84.62 368 ALA B O 1
#

Organism: Pythium oligandrum (NCBI:txid41045)

pLDDT: mean 93.57, std 11.92, range [28.95, 98.94]

Solvent-accessible surface area (backbone atoms only — not comparable to full-atom values): 37872 Å² total; per-residue (Å²): 129,74,70,75,71,58,65,80,71,49,65,60,54,50,53,53,47,70,67,37,88,44,98,46,53,66,37,49,42,30,35,73,77,26,98,49,38,83,64,78,88,59,57,44,24,39,33,33,37,82,65,91,67,74,65,70,79,69,56,60,68,92,59,46,42,31,38,31,54,52,73,51,65,69,57,46,32,53,33,30,70,64,47,20,35,35,22,41,65,62,61,72,77,65,56,90,41,40,77,37,68,67,56,40,52,52,52,39,51,51,48,53,49,52,23,62,76,57,45,25,29,20,36,38,31,63,60,90,56,62,37,35,61,68,51,20,50,24,50,41,47,46,46,46,50,38,50,56,56,33,52,74,35,85,80,32,47,75,44,44,37,34,36,52,41,59,40,35,90,44,60,63,73,49,28,24,63,50,63,51,64,40,46,70,55,30,66,26,30,37,29,36,35,37,67,64,35,49,52,31,57,61,85,46,52,69,64,60,38,57,24,46,49,50,44,51,52,20,53,44,35,38,35,49,57,54,62,38,60,38,59,34,33,24,48,23,37,50,40,32,29,38,39,28,62,30,76,44,73,40,77,92,77,66,46,31,32,36,59,70,30,63,37,87,72,20,51,12,22,48,76,52,35,42,79,41,43,35,29,59,49,53,50,48,42,61,72,64,31,71,82,42,59,39,76,40,78,66,24,50,31,41,31,38,69,45,63,52,96,51,78,86,35,46,30,41,35,20,35,58,50,56,69,38,42,30,63,52,29,36,46,20,58,76,62,44,33,34,20,37,28,34,52,37,64,65,28,48,33,71,86,85,35,52,68,63,39,48,47,54,59,58,33,54,55,45,35,102,129,74,71,75,73,58,68,79,71,50,64,59,53,50,53,53,47,71,66,36,87,44,98,46,54,66,36,49,41,30,36,74,79,27,98,51,37,81,63,78,85,60,57,44,25,40,32,33,35,81,66,89,66,73,64,71,80,69,56,60,69,93,58,47,42,31,38,31,55,54,75,50,64,68,58,47,32,53,32,30,70,64,46,20,36,34,21,40,66,61,60,72,79,64,54,90,40,42,78,35,69,69,54,42,52,51,51,41,50,52,48,53,48,50,22,60,77,58,45,25,30,19,37,37,31,62,60,89,58,61,36,35,61,68,52,19,51,23,51,40,48,47,46,45,52,38,49,56,56,33,52,73,34,85,79,34,48,78,43,44,37,32,37,52,40,60,42,37,89,45,60,63,72,49,27,25,63,48,62,51,63,41,49,71,56,30,66,26,30,37,29,37,34,38,65,64,36,49,53,30,57,62,84,46,52,68,64,61,39,55,24,46,49,50,46,52,51,20,51,46,36,39,35,49,57,52,62,38,59,38,58,34,32,26,47,24,37,51,40,33,29,38,38,30,63,30,76,45,72,40,79,94,77,66,45,31,33,36,59,71,29,63,37,86,73,18,52,10,22,48,76,50,36,42,79,43,42,35,30,59,50,53,50,49,40,61,73,66,30,72,82,43,60,39,75,41,77,65,25,49,31,41,32,38,70,46,63,52,95,51,79,85,36,46,29,42,33,21,37,59,46,57,70,38,43,30,62,52,29,36,47,20,59,76,62,45,33,33,19,38,27,35,54,36,66,64,28,50,32,69,86,85,33,50,68,63,38,47,48,54,57,56,34,55,55,42,36,102

Foldseek 3Di:
DPPPVQDPPVVVVVVLLVPQPAPDSLLLFALCPHPCNPPDPDFAAEFEDDDPDPLLVLAPLVHHQEYEADLPSVSSSVNSVSSHFYAHEAEDAPLVCLQPPVSLVVSLVVQLCVCSVSSGQAYEYERLDADDDPSLVSVLVSLQVSQVVLCVHPRRVRRAYEYEDELAQDCVLNHNHPLQSSLVRGQAYEYAQFQPQQADADFQWDDAGHFQVVSLVRLVCSCPVVVRQQQRYAYEDEQKWKKAWAPDADPVVGIGGFDFDDGNRHRRGSVSIDIAFNQVVVVVCVVVDVVQWDADPRRRWIKGWDADPPNVIIMIMTDHALRSVLSNLLVCVVRVHSAYYYPHLSSHDCPPCSPRSVSNSVSRVSND/DPPPVQDPPPVVVVVLLVPQPAPDSLLLFALCPHPCNPPPPDFAAEFEDDDPDPLLVLAPLVHHQEYEADLPSVSSSVNSVSSHFYAHEAEDAPLVCLQPPVSLVVSLVVQLCVCSVSSGQAYEYERLDADDDPSLVSVLVSLQVSQVVQCVHPRRVRRAYEYEDELAQDCVLNHNHPLQSSLVRGQAYEYAQFQPQQADADFQWDDAGHFQVVSLVRLVCSCVVVVRQQQRYAYEDEQKWKKAWAPDADPVVGIGGFDFDDGNRHRRGSVSIDIAFNQVVVVVCVVVDVVQWDADPRRRWIKGWDADPPNVIIMIMTDHALRSVLSNLLVCVVRVHSAYYYPHLSRHDCPPCSPRSVSNSVSRVSND

Secondary structure (DSSP, 8-state):
--GGGS-S-HHHHHHHHHT--SSSGGGGS-GGGSTTTT---S-EEEEE---SSGGGGGS-TTT--EEES---HHHHHHHHHTT-EEEEE-----GGGTT-HHHHHHHHHHHHHHHHHTT-SEEEE-----B-HHHHHHHHHHHHHHHHHHHTSTTTTT-EEEEEEESSSS-GGGB---HHHHHHHSSEEEEE---TTS-B-SS-B---SS-HHHHHHHHHIIIIIH---GGGEEEEEESEEEEEE-SEEETTTTEEE-----BTTBSB-GGGSEEEEHHHHHHHHHHH-GGG-EEETTTTEEEEEEE-SSTT-EEEEE---HHHHHHHHHHHHHHT-SEEEEE-GGGS-TTT-HHHHHHHHHHGGGG-/--GGGS-S-HHHHHHHHHT--SSSGGGGS-GGGSTTTT---S-EEEEE---SSGGGGGS-TTT--EEES---HHHHHHHHHTT-EEEEE-----GGGTT-HHHHHHHHHHHHHHHHHTT-SEEEE-----B-HHHHHHHHHHHHHHHHHHHTSTTTTT-EEEEEEESSSS-GGGB---HHHHHHHSSEEEEE---TTS-B-S--B---SS-HHHHHHHHHIIIIIH---GGGEEEEEESEEEEEE-SEEETTTTEEE-----BTTBSB-GGGSEEEEHHHHHHHHHHH-GGG-EEETTTTEEEEEEE-SSTT-EEEEE---HHHHHHHHHHHHHHT-SEEEEE-GGGS-TTT-HHHHHHHHHHGGGG-

InterPro domains:
  IPR001223 Glycoside hydrolase family 18, catalytic domain [PF00704] (80-346)
  IPR001223 Glycoside hydrolase family 18, catalytic domain [PS51910] (1-368)
  IPR011583 Chitinase II/V-like, catalytic domain [SM00636] (43-348)
  IPR017853 Glycoside hydrolase superfamily [SSF51445] (53-352)
  IPR029070 Chitinase insertion domain superfamily [G3DSA:3.10.50.10] (242-319)
  IPR051887 Glycosyl Hydrolase 18 Domain-Containing Protein [PTHR46290] (17-367)